Protein AF-A0A7S0NIY4-F1 (afdb_monomer)

Foldseek 3Di:
DFEFPFAALPCCVQAAVNSRLQGFTDRLDDDFDPDPQSVQQVVQLVVLQPDCDDDSNVPPDSRRSQCCQFADPPDVSRKAFDDDPPPDNYDQWIFGHHRPVGHTDTDGYDRCQAEPELCCQQQFPSCVLPVPRPHHVHYDDDDFLQPPDPVRSQQSCQLSLNDQPVPCDPCNNDPDDPDDDPFCPPDDQAAEEEEDQVQLLPPPDQPAQDPVSQLSSLQSLLQLVLQRQLLCVLLVGAYAYHFHFGSADFDDVQEAACLVVRRDDVNNNSRVRPRHGGHPSLFFHPVLCVVLVHGYGHNSNLVNRPDQLDDPRRLAAEEEEDAPDDLPEFDQDLPPVRGTHTYDYQQAESVSSCRHCVVVSVPRYHYYHHHRSNHQAYQDPVSLCSSCVRPQVTGQVRTDKGKHWNPPVACPVSHDPVVQVQFDWDDDPPHTTMTIHHRNGHDRRDHDDPVVVVVVVVVPDDDDDDDDDDDD

InterPro domains:
  IPR005069 Nucleotide-diphospho-sugar transferase [PF03407] (2-148)
  IPR053250 Glycosyltransferase 77 domain-containing protein [PTHR46936] (1-409)

Structure (mmCIF, N/CA/C/O backbone):
data_AF-A0A7S0NIY4-F1
#
_entry.id   AF-A0A7S0NIY4-F1
#
loop_
_atom_site.group_PDB
_atom_site.id
_atom_site.type_symbol
_atom_site.label_atom_id
_atom_site.label_alt_id
_atom_site.label_comp_id
_atom_site.label_asym_id
_atom_site.label_entity_id
_atom_site.label_seq_id
_atom_site.pdbx_PDB_ins_code
_atom_site.Cartn_x
_atom_site.Cartn_y
_atom_site.Cartn_z
_atom_site.occupancy
_atom_site.B_iso_or_equiv
_atom_site.auth_seq_id
_atom_site.auth_comp_id
_atom_site.auth_asym_id
_atom_site.auth_atom_id
_atom_site.pdbx_PDB_model_num
ATOM 1 N N . MET A 1 1 ? 21.539 -9.656 -15.777 1.00 94.88 1 MET A N 1
ATOM 2 C CA . MET A 1 1 ? 20.066 -9.725 -15.737 1.00 94.88 1 MET A CA 1
ATOM 3 C C . MET A 1 1 ? 19.579 -8.724 -14.715 1.00 94.88 1 MET A C 1
ATOM 5 O O . MET A 1 1 ? 20.306 -8.505 -13.755 1.00 94.88 1 MET A O 1
ATOM 9 N N . VAL A 1 2 ? 18.414 -8.124 -14.918 1.00 96.00 2 VAL A N 1
ATOM 10 C CA . VAL A 1 2 ? 17.860 -7.088 -14.033 1.00 96.00 2 VAL A CA 1
ATOM 11 C C . VAL A 1 2 ? 16.347 -7.264 -13.891 1.00 96.00 2 VAL A C 1
ATOM 13 O O . VAL A 1 2 ? 15.717 -7.760 -14.831 1.00 96.00 2 VAL A O 1
ATOM 16 N N . SER A 1 3 ? 15.770 -6.908 -12.742 1.00 95.44 3 SER A N 1
ATOM 17 C CA . SER A 1 3 ? 14.312 -6.814 -12.587 1.00 95.44 3 SER A CA 1
ATOM 18 C C . SER A 1 3 ? 13.762 -5.514 -13.188 1.00 95.44 3 SER A C 1
ATOM 20 O O . SER A 1 3 ? 14.489 -4.703 -13.766 1.00 95.44 3 SER A O 1
ATOM 22 N N . SER A 1 4 ? 12.445 -5.334 -13.145 1.00 93.44 4 SER A N 1
ATOM 23 C CA . SER A 1 4 ? 11.768 -4.199 -13.766 1.00 93.44 4 SER A CA 1
ATOM 24 C C . SER A 1 4 ? 10.596 -3.732 -12.914 1.00 93.44 4 SER A C 1
ATOM 26 O O . SER A 1 4 ? 9.953 -4.543 -12.255 1.00 93.44 4 SER A O 1
ATOM 28 N N . ASP A 1 5 ? 10.318 -2.429 -12.968 1.00 91.19 5 ASP A N 1
ATOM 29 C CA . ASP A 1 5 ? 9.120 -1.808 -12.393 1.00 91.19 5 ASP A CA 1
ATOM 30 C C . ASP A 1 5 ? 7.930 -1.809 -13.372 1.00 91.19 5 ASP A C 1
ATOM 32 O O . ASP A 1 5 ? 6.931 -1.130 -13.148 1.00 91.19 5 ASP A O 1
ATOM 36 N N . ASN A 1 6 ? 8.011 -2.563 -14.473 1.00 92.75 6 ASN A N 1
ATOM 37 C CA . ASN A 1 6 ? 6.863 -2.813 -15.336 1.00 92.75 6 ASN A CA 1
ATOM 38 C C . ASN A 1 6 ? 5.735 -3.505 -14.554 1.00 92.75 6 ASN A C 1
ATOM 40 O O . ASN A 1 6 ? 5.979 -4.345 -13.689 1.00 92.75 6 ASN A O 1
ATOM 44 N N . LEU A 1 7 ? 4.490 -3.173 -14.900 1.00 93.12 7 LEU A N 1
ATOM 45 C CA . LEU A 1 7 ? 3.334 -3.487 -14.059 1.00 93.12 7 LEU A CA 1
ATOM 46 C C . LEU A 1 7 ? 2.347 -4.494 -14.651 1.00 93.12 7 LEU A C 1
ATOM 48 O O . LEU A 1 7 ? 1.419 -4.850 -13.938 1.00 93.12 7 LEU A O 1
ATOM 52 N N . SER A 1 8 ? 2.538 -4.969 -15.890 1.00 93.88 8 SER A N 1
ATOM 53 C CA . SER A 1 8 ? 1.696 -6.017 -16.493 1.00 93.88 8 SER A CA 1
ATOM 54 C C . SER A 1 8 ? 2.446 -7.352 -16.552 1.00 93.88 8 SER A C 1
ATOM 56 O O . SER A 1 8 ? 3.239 -7.572 -17.478 1.00 93.88 8 SER A O 1
ATOM 58 N N . PRO A 1 9 ? 2.189 -8.289 -15.619 1.00 93.38 9 PRO A N 1
ATOM 59 C CA . PRO A 1 9 ? 2.669 -9.664 -15.730 1.00 93.38 9 PRO A CA 1
ATOM 60 C C . PRO A 1 9 ? 2.221 -10.358 -17.025 1.00 93.38 9 PRO A C 1
ATOM 62 O O . PRO A 1 9 ? 2.959 -11.183 -17.565 1.00 93.38 9 PRO A O 1
ATOM 65 N N . LEU A 1 10 ? 1.027 -10.031 -17.537 1.00 92.50 10 LEU A N 1
ATOM 66 C CA . LEU A 1 10 ? 0.483 -10.633 -18.755 1.00 92.50 10 LEU A CA 1
ATOM 67 C C . LEU A 1 10 ? 1.213 -10.138 -20.011 1.00 92.50 10 LEU A C 1
ATOM 69 O O . LEU A 1 10 ? 1.639 -10.954 -20.829 1.00 92.50 10 LEU A O 1
ATOM 73 N N . SER A 1 11 ? 1.411 -8.824 -20.142 1.00 93.56 11 SER A N 1
ATOM 74 C CA . SER A 1 11 ? 2.167 -8.245 -21.262 1.00 93.56 11 SER A CA 1
ATOM 75 C C . SER A 1 11 ? 3.627 -8.697 -21.212 1.00 93.56 11 SER A C 1
ATOM 77 O O . SER A 1 11 ? 4.173 -9.118 -22.227 1.00 93.56 11 SER A O 1
ATOM 79 N N . ASP A 1 12 ? 4.246 -8.750 -20.025 1.00 93.75 12 ASP A N 1
ATOM 80 C CA . ASP A 1 12 ? 5.605 -9.292 -19.867 1.00 93.75 12 ASP A CA 1
ATOM 81 C C . ASP A 1 12 ? 5.705 -10.774 -20.273 1.00 93.75 12 ASP A C 1
ATOM 83 O O . ASP A 1 12 ? 6.682 -11.184 -20.903 1.00 93.75 12 ASP A O 1
ATOM 87 N N . LYS A 1 13 ? 4.695 -11.598 -19.964 1.00 92.00 13 L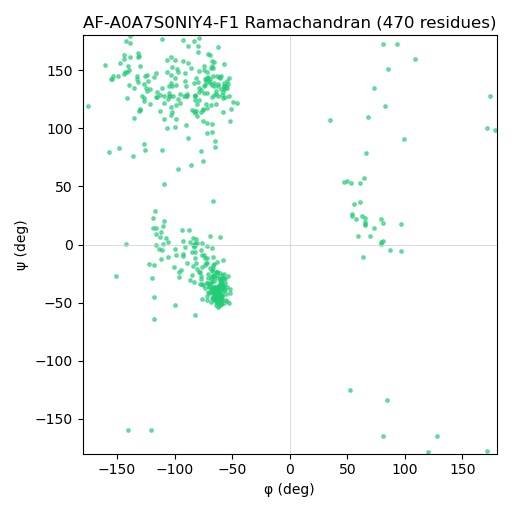YS A N 1
ATOM 88 C CA . LYS A 1 13 ? 4.649 -13.000 -20.413 1.00 92.00 13 LYS A CA 1
ATOM 89 C C . LYS A 1 13 ? 4.564 -13.107 -21.939 1.00 92.00 13 LYS A C 1
ATOM 91 O O . LYS A 1 13 ? 5.243 -13.956 -22.515 1.00 92.00 13 LYS A O 1
ATOM 96 N N . ASN A 1 14 ? 3.742 -12.272 -22.570 1.00 92.31 14 ASN A N 1
ATOM 97 C CA . ASN A 1 14 ? 3.431 -12.364 -23.997 1.00 92.31 14 ASN A CA 1
ATOM 98 C C . ASN A 1 14 ? 4.483 -11.698 -24.895 1.00 92.31 14 ASN A C 1
ATOM 100 O O . ASN A 1 14 ? 4.711 -12.155 -26.011 1.00 92.31 14 ASN A O 1
ATOM 104 N N . GLU A 1 15 ? 5.124 -10.632 -24.421 1.00 93.69 15 GLU A N 1
ATOM 105 C CA . GLU A 1 15 ? 6.005 -9.776 -25.227 1.00 93.69 15 GLU A CA 1
ATOM 106 C C . GLU A 1 15 ? 7.459 -9.768 -24.729 1.00 93.69 15 GLU A C 1
ATOM 108 O O . GLU A 1 15 ? 8.375 -9.380 -25.462 1.00 93.69 15 GLU A O 1
ATOM 113 N N . GLY A 1 16 ? 7.700 -10.197 -23.485 1.00 93.88 16 GLY A N 1
ATOM 114 C CA . GLY A 1 16 ? 9.026 -10.272 -22.876 1.00 93.88 16 GLY A CA 1
ATOM 115 C C . GLY A 1 16 ? 9.794 -8.955 -22.968 1.00 93.88 16 GLY A C 1
ATOM 116 O O . GLY A 1 16 ? 9.323 -7.892 -22.565 1.00 93.88 16 GLY A O 1
ATOM 117 N N . ALA A 1 17 ? 10.996 -9.012 -23.538 1.00 94.56 17 ALA A N 1
ATOM 118 C CA . ALA A 1 17 ? 11.878 -7.859 -23.686 1.00 94.56 17 ALA A CA 1
ATOM 119 C C . ALA A 1 17 ? 11.260 -6.706 -24.499 1.00 94.56 17 ALA A C 1
ATOM 121 O O . ALA A 1 17 ? 11.652 -5.555 -24.299 1.00 94.56 17 ALA A O 1
ATOM 122 N N . ALA A 1 18 ? 10.310 -6.986 -25.400 1.00 94.19 18 ALA A N 1
ATOM 123 C CA . ALA A 1 18 ? 9.645 -5.950 -26.190 1.00 94.19 18 ALA A CA 1
ATOM 124 C C . ALA A 1 18 ? 8.768 -5.036 -25.327 1.00 94.19 18 ALA A C 1
ATOM 126 O O . ALA A 1 18 ? 8.780 -3.824 -25.548 1.00 94.19 18 ALA A O 1
ATOM 127 N N . TYR A 1 19 ? 8.110 -5.596 -24.311 1.00 94.94 19 TYR A N 1
ATOM 128 C CA . TYR A 1 19 ? 7.394 -4.833 -23.292 1.00 94.94 19 TYR A CA 1
ATOM 129 C C . TYR A 1 19 ? 8.368 -4.206 -22.287 1.00 94.94 19 TYR A C 1
ATOM 131 O O . TYR A 1 19 ? 8.313 -3.005 -22.014 1.00 94.94 19 TYR A O 1
ATOM 139 N N . ALA A 1 20 ? 9.334 -4.988 -21.796 1.00 95.00 20 ALA A N 1
ATOM 140 C CA . ALA A 1 20 ? 10.269 -4.537 -20.768 1.00 95.00 20 ALA A CA 1
ATOM 141 C C . ALA A 1 20 ? 11.102 -3.309 -21.172 1.00 95.00 20 ALA A C 1
ATOM 143 O O . ALA A 1 20 ? 11.335 -2.421 -20.354 1.00 95.00 20 ALA A O 1
ATOM 144 N N . ARG A 1 21 ? 11.534 -3.207 -22.439 1.00 94.62 21 ARG A N 1
ATOM 145 C CA . ARG A 1 21 ? 12.334 -2.055 -22.899 1.00 94.62 21 ARG A CA 1
ATOM 146 C C . ARG A 1 21 ? 11.604 -0.718 -22.760 1.00 94.62 21 ARG A C 1
ATOM 148 O O . ARG A 1 21 ? 12.274 0.311 -22.705 1.00 94.62 21 ARG A O 1
ATOM 155 N N . GLY A 1 22 ? 10.269 -0.736 -22.741 1.00 92.25 22 GLY A N 1
ATOM 156 C CA . GLY A 1 22 ? 9.420 0.449 -22.662 1.00 92.25 22 GLY A CA 1
ATOM 157 C C . GLY A 1 22 ? 9.170 0.969 -21.249 1.00 92.25 22 GLY A C 1
ATOM 158 O O . GLY A 1 22 ? 8.575 2.033 -21.129 1.00 92.25 22 GLY A O 1
ATOM 159 N N . GLY A 1 23 ? 9.603 0.264 -20.201 1.00 90.88 23 GLY A N 1
ATOM 160 C CA . GLY A 1 23 ? 9.504 0.756 -18.826 1.00 90.88 23 GLY A CA 1
ATOM 161 C C . GLY A 1 23 ? 10.862 0.871 -18.150 1.00 90.88 23 GLY A C 1
ATOM 162 O O . GLY A 1 23 ? 11.887 0.986 -18.821 1.00 90.88 23 GLY A O 1
ATOM 163 N N . ILE A 1 24 ?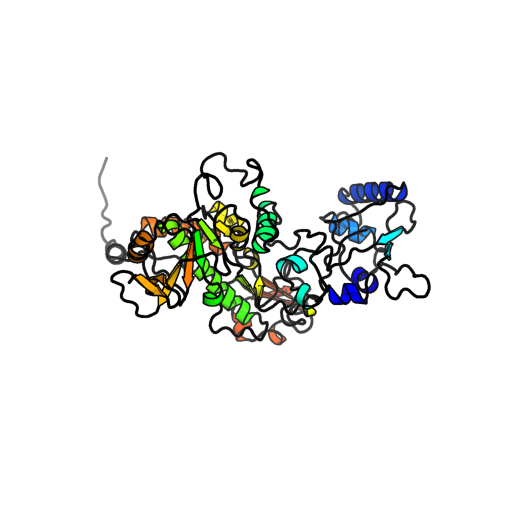 10.870 0.901 -16.821 1.00 91.56 24 ILE A N 1
ATOM 164 C CA . ILE A 1 24 ? 12.060 1.179 -16.012 1.00 91.56 24 ILE A CA 1
ATOM 165 C C . ILE A 1 24 ? 12.613 -0.131 -15.445 1.00 91.56 24 ILE A C 1
ATOM 167 O O . ILE A 1 24 ? 11.866 -0.994 -14.977 1.00 91.56 24 ILE A O 1
ATOM 171 N N . PHE A 1 25 ? 13.934 -0.298 -15.500 1.00 95.06 25 PHE A N 1
ATOM 172 C CA . PHE A 1 25 ? 14.603 -1.404 -14.820 1.00 95.06 25 PHE A CA 1
ATOM 173 C C . PHE A 1 25 ? 14.773 -1.087 -13.348 1.00 95.06 25 PHE A C 1
ATOM 175 O O . PHE A 1 25 ? 15.114 0.043 -13.009 1.00 95.06 25 PHE A O 1
ATOM 182 N N . ASN A 1 26 ? 14.572 -2.087 -12.503 1.00 92.81 26 ASN A N 1
ATOM 183 C CA . ASN A 1 26 ? 14.712 -1.960 -11.066 1.00 92.81 26 ASN A CA 1
ATOM 184 C C . ASN A 1 26 ? 16.028 -2.605 -10.624 1.00 92.81 26 ASN A C 1
ATOM 186 O O . ASN A 1 26 ? 16.311 -3.756 -10.959 1.00 92.81 26 ASN A O 1
ATOM 190 N N . THR A 1 27 ? 16.848 -1.867 -9.882 1.00 92.38 27 THR A N 1
ATOM 191 C CA . THR A 1 27 ? 18.176 -2.328 -9.446 1.00 92.38 27 THR A CA 1
ATOM 192 C C . THR A 1 27 ? 18.145 -3.134 -8.148 1.00 92.38 27 THR A C 1
ATOM 194 O O . THR A 1 27 ? 19.183 -3.616 -7.704 1.00 92.38 27 THR A O 1
ATOM 197 N N . GLY A 1 28 ? 16.961 -3.380 -7.578 1.00 86.88 28 GLY A N 1
ATOM 198 C CA . GLY A 1 28 ? 16.769 -4.244 -6.414 1.00 86.88 28 GLY A CA 1
ATOM 199 C C . GLY A 1 28 ? 17.156 -5.705 -6.657 1.00 86.88 28 GLY A C 1
ATOM 200 O O . GLY A 1 28 ? 17.498 -6.405 -5.707 1.00 86.88 28 GLY A O 1
ATOM 201 N N . VAL A 1 29 ? 17.150 -6.170 -7.914 1.00 91.50 29 VAL A N 1
ATOM 202 C CA . VAL A 1 29 ? 17.698 -7.479 -8.296 1.00 91.50 29 VAL A CA 1
ATOM 203 C C . VAL A 1 29 ? 18.541 -7.343 -9.562 1.00 91.50 29 VAL A C 1
ATOM 205 O O . VAL A 1 29 ? 18.015 -7.192 -10.665 1.00 91.50 29 VAL A O 1
ATOM 208 N N . VAL A 1 30 ? 19.862 -7.469 -9.415 1.00 94.06 30 VAL A N 1
ATOM 209 C CA . VAL A 1 30 ? 20.822 -7.453 -10.526 1.00 94.06 30 VAL A CA 1
ATOM 210 C C . VAL A 1 30 ? 21.728 -8.679 -10.444 1.00 94.06 30 VAL A C 1
ATOM 212 O O . VAL A 1 30 ? 22.372 -8.938 -9.434 1.00 94.06 30 VAL A O 1
ATOM 215 N N . PHE A 1 31 ? 21.824 -9.416 -11.549 1.00 94.31 31 PHE A N 1
ATOM 216 C CA . PHE A 1 31 ? 22.776 -10.514 -11.718 1.00 94.31 31 PHE A CA 1
ATOM 217 C C . PHE A 1 31 ? 23.813 -10.151 -12.775 1.00 94.31 31 PHE A C 1
ATOM 219 O O . PHE A 1 31 ? 23.485 -10.036 -13.962 1.00 94.31 31 PHE A O 1
ATOM 226 N N . LEU A 1 32 ? 25.071 -10.028 -12.367 1.00 94.50 32 LEU A N 1
ATOM 227 C CA . LEU A 1 32 ? 26.196 -9.793 -13.267 1.00 94.50 32 LEU A CA 1
ATOM 228 C C . LEU A 1 32 ? 26.954 -11.102 -13.496 1.00 94.50 32 LEU A C 1
ATOM 230 O O . LEU A 1 32 ? 27.331 -11.794 -12.553 1.00 94.50 32 LEU A O 1
ATOM 234 N N . LYS A 1 33 ? 27.181 -11.462 -14.762 1.00 93.44 33 LYS A N 1
ATOM 235 C CA . LYS A 1 33 ? 27.999 -12.634 -15.099 1.00 93.44 33 LYS A CA 1
ATOM 236 C C . LYS A 1 33 ? 29.459 -12.313 -14.790 1.00 93.44 33 LYS A C 1
ATOM 238 O O . LYS A 1 33 ? 29.948 -11.297 -15.268 1.00 93.44 33 LYS A O 1
ATOM 243 N N . HIS A 1 34 ? 30.171 -13.182 -14.071 1.00 94.44 34 HIS A N 1
ATOM 244 C CA . HIS A 1 34 ? 31.584 -12.971 -13.723 1.00 94.44 34 HIS A CA 1
ATOM 245 C C . HIS A 1 34 ? 32.484 -12.962 -14.972 1.00 94.44 34 HIS A C 1
ATOM 247 O O . HIS A 1 34 ? 32.960 -13.992 -15.434 1.00 94.44 34 HIS A O 1
ATOM 253 N N . THR A 1 35 ? 32.656 -11.781 -15.557 1.00 93.56 35 THR A N 1
ATOM 254 C CA . THR A 1 35 ? 33.410 -11.505 -16.788 1.00 93.56 35 THR A CA 1
ATOM 255 C C . THR A 1 35 ? 34.095 -10.152 -16.641 1.00 93.56 35 THR A C 1
ATOM 257 O O . THR A 1 35 ? 33.661 -9.340 -15.823 1.00 93.56 35 THR A O 1
ATOM 260 N N . GLU A 1 36 ? 35.140 -9.893 -17.424 1.00 92.38 36 GLU A N 1
ATOM 261 C CA . GLU A 1 36 ? 35.835 -8.597 -17.407 1.00 92.38 36 GLU A CA 1
ATOM 262 C C . GLU A 1 36 ? 34.879 -7.445 -17.743 1.00 92.38 36 GLU A C 1
ATOM 264 O O . GLU A 1 36 ? 34.766 -6.504 -16.963 1.00 92.38 36 GLU A O 1
ATOM 269 N N . ASN A 1 37 ? 34.074 -7.581 -18.803 1.00 91.75 37 ASN A N 1
ATOM 270 C CA . ASN A 1 37 ? 33.105 -6.553 -19.199 1.00 91.75 37 ASN A CA 1
ATOM 271 C C . ASN A 1 37 ? 32.047 -6.271 -18.120 1.00 91.75 37 ASN A C 1
ATOM 273 O O . ASN A 1 37 ? 31.649 -5.126 -17.937 1.00 91.75 37 ASN A O 1
ATOM 277 N N . ALA A 1 38 ? 31.587 -7.286 -17.381 1.00 93.06 38 ALA A N 1
ATOM 278 C CA . ALA A 1 38 ? 30.611 -7.064 -16.314 1.00 93.06 38 ALA A CA 1
ATOM 279 C C . ALA A 1 38 ? 31.217 -6.365 -15.088 1.00 93.06 38 ALA A C 1
ATOM 281 O O . ALA A 1 38 ? 30.522 -5.586 -14.441 1.00 93.06 38 ALA A O 1
ATOM 282 N N . LYS A 1 39 ? 32.494 -6.627 -14.775 1.00 93.69 39 LYS A N 1
ATOM 283 C CA . LYS A 1 39 ? 33.222 -5.889 -13.731 1.00 93.69 39 LYS A CA 1
ATOM 284 C C . LYS A 1 39 ? 33.421 -4.435 -14.148 1.00 93.69 39 LYS A C 1
ATOM 286 O O . LYS A 1 39 ? 33.054 -3.551 -13.389 1.00 93.69 39 LYS A O 1
ATOM 291 N N . ALA A 1 40 ? 33.866 -4.206 -15.385 1.00 93.12 40 ALA A N 1
ATOM 292 C CA . ALA A 1 40 ? 34.025 -2.865 -15.943 1.00 93.12 40 ALA A CA 1
ATOM 293 C C . ALA A 1 40 ? 32.700 -2.082 -15.976 1.00 93.12 40 ALA A C 1
ATOM 295 O O . ALA A 1 40 ? 32.677 -0.892 -15.684 1.00 93.12 40 ALA A O 1
ATOM 296 N N . PHE A 1 41 ? 31.577 -2.742 -16.287 1.00 94.62 41 PHE A N 1
ATOM 297 C CA . PHE A 1 41 ? 30.250 -2.127 -16.185 1.00 94.62 41 PHE A CA 1
ATOM 298 C C . PHE A 1 41 ? 29.911 -1.725 -14.742 1.00 94.62 41 PHE A C 1
ATOM 300 O O . PHE A 1 41 ? 29.407 -0.629 -14.523 1.00 94.62 41 PHE A O 1
ATOM 307 N N . ALA A 1 42 ? 30.170 -2.599 -13.764 1.00 94.50 42 ALA A N 1
ATOM 308 C CA . ALA A 1 42 ? 29.890 -2.316 -12.356 1.00 94.50 42 ALA A CA 1
ATOM 309 C C . ALA A 1 42 ? 30.759 -1.173 -11.807 1.00 94.50 42 ALA A C 1
ATOM 311 O O . ALA A 1 42 ? 30.243 -0.314 -11.099 1.00 94.50 42 ALA A O 1
ATOM 312 N N . GLU A 1 43 ? 32.042 -1.138 -12.172 1.00 93.94 43 GLU A N 1
ATOM 313 C CA . GLU A 1 43 ? 32.957 -0.034 -11.855 1.00 93.94 43 GLU A CA 1
ATOM 314 C C . GLU A 1 43 ? 32.442 1.279 -12.455 1.00 93.94 43 GLU A C 1
ATOM 316 O O . GLU A 1 43 ? 32.215 2.236 -11.723 1.00 93.94 43 GLU A O 1
ATOM 321 N N . ALA A 1 44 ? 32.109 1.294 -13.750 1.00 93.94 44 ALA A N 1
ATOM 322 C CA . ALA A 1 44 ? 31.555 2.479 -14.402 1.00 93.94 44 ALA A CA 1
ATOM 323 C C . ALA A 1 44 ? 30.216 2.928 -13.795 1.00 93.94 44 ALA A C 1
ATOM 325 O O . ALA A 1 44 ? 29.929 4.121 -13.735 1.00 93.94 44 ALA A O 1
ATOM 326 N N . TRP A 1 45 ? 29.379 1.989 -13.351 1.00 95.25 45 TRP A N 1
ATOM 327 C CA . TRP A 1 45 ? 28.126 2.312 -12.676 1.00 95.25 45 TRP A CA 1
ATOM 328 C C . TRP A 1 45 ? 28.373 2.984 -11.328 1.00 95.25 45 TRP A C 1
ATOM 330 O O . TRP A 1 45 ? 27.768 4.020 -11.054 1.00 95.25 45 TRP A O 1
ATOM 340 N N . ASN A 1 46 ? 29.307 2.457 -10.537 1.00 94.00 46 ASN A N 1
ATOM 341 C CA . ASN A 1 46 ? 29.744 3.087 -9.298 1.00 94.00 46 ASN A CA 1
ATOM 342 C C . ASN A 1 46 ? 30.349 4.479 -9.542 1.00 94.00 46 ASN A C 1
ATOM 344 O O . ASN A 1 46 ? 30.040 5.415 -8.813 1.00 94.00 46 ASN A O 1
ATOM 348 N N . ASP A 1 47 ? 31.163 4.649 -10.581 1.00 94.12 47 ASP A N 1
ATOM 349 C CA . ASP A 1 47 ? 31.776 5.943 -10.888 1.00 94.12 47 ASP A CA 1
ATOM 350 C C . ASP A 1 47 ? 30.720 6.977 -11.298 1.00 94.12 47 ASP A C 1
ATOM 352 O O . ASP A 1 47 ? 30.715 8.094 -10.786 1.00 94.12 47 ASP A O 1
ATOM 356 N N . ASN A 1 48 ? 29.770 6.596 -12.160 1.00 94.69 48 ASN A N 1
ATOM 357 C CA . ASN A 1 48 ? 28.683 7.477 -12.597 1.00 94.69 48 ASN A CA 1
ATOM 358 C C . ASN A 1 48 ? 27.719 7.856 -11.461 1.00 94.69 48 ASN A C 1
ATOM 360 O O . ASN A 1 48 ? 27.094 8.910 -11.534 1.00 94.69 48 ASN A O 1
ATOM 364 N N . LEU A 1 49 ? 27.599 7.026 -10.419 1.00 93.50 49 LEU A N 1
ATOM 365 C CA . LEU A 1 49 ? 26.809 7.338 -9.223 1.00 93.50 49 LEU A CA 1
ATOM 366 C C . LEU A 1 49 ? 27.392 8.478 -8.384 1.00 93.50 49 LEU A C 1
ATOM 368 O O . LEU A 1 49 ? 26.658 9.105 -7.628 1.00 93.50 49 LEU A O 1
ATOM 372 N N . ASN A 1 50 ? 28.693 8.732 -8.514 1.00 90.94 50 ASN A N 1
ATOM 373 C CA . ASN A 1 50 ? 29.425 9.727 -7.733 1.00 90.94 50 ASN A CA 1
ATOM 374 C C . ASN A 1 50 ? 29.849 10.936 -8.585 1.00 90.94 50 ASN A C 1
ATOM 376 O O . ASN A 1 50 ? 30.753 11.674 -8.201 1.00 90.94 50 ASN A O 1
ATOM 380 N N . GLN A 1 51 ? 29.258 11.114 -9.771 1.00 91.31 51 GLN A N 1
ATOM 381 C CA . GLN A 1 51 ? 29.574 12.250 -10.632 1.00 91.31 51 GLN A CA 1
ATOM 382 C C . GLN A 1 51 ? 28.803 13.496 -10.208 1.00 91.31 51 GLN A C 1
ATOM 384 O O . GLN A 1 51 ? 27.578 13.489 -10.175 1.00 91.31 51 GLN A O 1
ATOM 389 N N . ASP A 1 52 ? 29.533 14.590 -10.005 1.00 92.56 52 ASP A N 1
ATOM 390 C CA . ASP A 1 52 ? 28.959 15.913 -9.728 1.00 92.56 52 ASP A CA 1
ATOM 391 C C . ASP A 1 52 ? 28.752 16.751 -11.004 1.00 92.56 52 ASP A C 1
ATOM 393 O O . ASP A 1 52 ? 28.139 17.818 -10.977 1.00 92.56 52 ASP A O 1
ATOM 397 N N . GLU A 1 53 ? 29.249 16.268 -12.147 1.00 92.56 53 GLU A N 1
ATOM 398 C CA . GLU A 1 53 ? 29.151 16.934 -13.445 1.00 92.56 53 GLU A CA 1
ATOM 399 C C . GLU A 1 53 ? 28.659 15.983 -14.547 1.00 92.56 53 GLU A C 1
ATOM 401 O O . GLU A 1 53 ? 28.726 14.758 -14.445 1.00 92.56 53 GLU A O 1
ATOM 406 N N . GLY A 1 54 ? 28.167 16.556 -15.647 1.00 91.75 54 GLY A N 1
ATOM 407 C CA . GLY A 1 54 ? 27.727 15.797 -16.816 1.00 91.75 54 GLY A CA 1
ATOM 408 C C . GLY A 1 54 ? 26.324 15.202 -16.684 1.00 91.75 54 GLY A C 1
ATOM 409 O O . GLY A 1 54 ? 25.510 15.606 -15.857 1.00 91.75 54 GLY A O 1
ATOM 410 N N . ARG A 1 55 ? 26.003 14.253 -17.571 1.00 92.00 55 ARG A N 1
ATOM 411 C CA . ARG A 1 55 ? 24.627 13.755 -17.746 1.00 92.00 55 ARG A CA 1
ATOM 412 C C . ARG A 1 55 ? 24.091 12.933 -16.570 1.00 92.00 55 ARG A C 1
ATOM 414 O O . ARG A 1 55 ? 22.882 12.744 -16.480 1.00 92.00 55 ARG A O 1
ATOM 421 N N . PHE A 1 56 ? 24.977 12.401 -15.728 1.00 94.00 56 PHE A N 1
ATOM 422 C CA . PHE A 1 56 ? 24.605 11.554 -14.594 1.00 94.00 56 PHE A CA 1
ATOM 423 C C . PHE A 1 56 ? 24.460 12.344 -13.290 1.00 94.00 56 PHE A C 1
ATOM 425 O O . PHE A 1 56 ? 23.690 11.920 -12.439 1.00 94.00 56 PHE A O 1
ATOM 432 N N . ALA A 1 57 ? 25.075 13.527 -13.185 1.00 93.62 57 ALA A N 1
ATOM 433 C CA . ALA A 1 57 ? 24.977 14.410 -12.023 1.00 93.62 57 ALA A CA 1
ATOM 434 C C . ALA A 1 57 ? 23.551 14.742 -11.536 1.00 93.62 57 ALA A C 1
ATOM 436 O O . ALA A 1 57 ? 23.341 14.803 -10.327 1.00 93.62 57 ALA A O 1
ATOM 437 N N . PRO A 1 58 ? 22.533 14.949 -12.403 1.00 93.31 58 PRO A N 1
ATOM 438 C CA . PRO A 1 58 ? 21.176 15.206 -11.917 1.00 93.31 58 PRO A CA 1
ATOM 439 C C . PRO A 1 58 ? 20.438 13.943 -11.438 1.00 93.31 58 PRO A C 1
ATOM 441 O O . PRO A 1 58 ? 19.300 14.052 -10.980 1.00 93.31 58 PRO A O 1
ATOM 444 N N . LEU A 1 59 ? 21.020 12.748 -11.588 1.00 93.00 59 LEU A N 1
ATOM 445 C CA . LEU A 1 59 ? 20.392 11.483 -11.210 1.00 93.00 59 LEU A CA 1
ATOM 446 C C . LEU A 1 59 ? 20.727 11.159 -9.755 1.00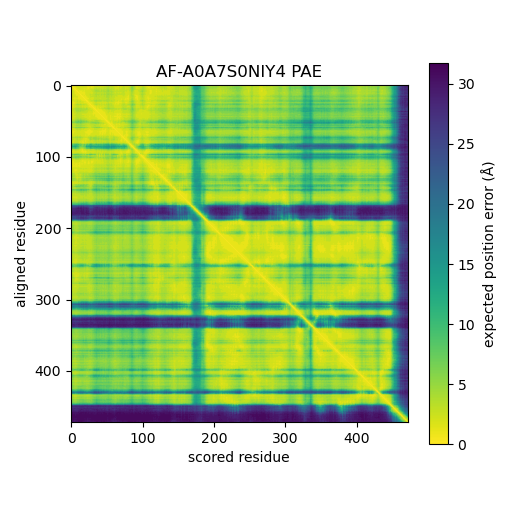 93.00 59 LEU A C 1
ATOM 448 O O . LEU A 1 59 ? 21.884 11.134 -9.357 1.00 93.00 59 LEU A O 1
ATOM 452 N N . THR A 1 60 ? 19.702 10.883 -8.959 1.00 86.38 60 THR A N 1
ATOM 453 C CA . THR A 1 60 ? 19.811 10.774 -7.500 1.00 86.38 60 THR A CA 1
ATOM 454 C C . THR A 1 60 ? 19.745 9.336 -6.992 1.00 86.38 60 THR A C 1
ATOM 456 O O . THR A 1 60 ? 19.772 9.113 -5.782 1.00 86.38 60 THR A O 1
ATOM 459 N N . SER A 1 61 ? 19.648 8.347 -7.887 1.00 89.56 61 SER A N 1
ATOM 460 C CA . SER A 1 61 ? 19.622 6.932 -7.511 1.00 89.56 61 SER A CA 1
ATOM 461 C C . SER A 1 61 ? 20.415 6.026 -8.448 1.00 89.56 61 SER A C 1
ATOM 463 O O . SER A 1 61 ? 20.551 6.272 -9.650 1.00 89.56 61 SER A O 1
ATOM 465 N N . ASP A 1 62 ? 20.867 4.910 -7.883 1.00 92.56 62 ASP A N 1
ATOM 466 C CA . ASP A 1 62 ? 21.466 3.773 -8.581 1.00 92.56 62 ASP A CA 1
ATOM 467 C C . ASP A 1 62 ? 20.584 3.284 -9.736 1.00 92.56 62 ASP A C 1
ATOM 469 O O . ASP A 1 62 ? 21.084 3.066 -10.841 1.00 92.56 62 ASP A O 1
ATOM 473 N N . GLN A 1 63 ? 19.268 3.219 -9.523 1.00 92.88 63 GLN A N 1
ATOM 474 C CA . GLN A 1 63 ? 18.287 2.860 -10.541 1.00 92.88 63 GLN A CA 1
ATOM 475 C C . GLN A 1 63 ? 18.269 3.842 -11.717 1.00 92.88 63 GLN A C 1
ATOM 477 O O . GLN A 1 63 ? 18.237 3.416 -12.877 1.00 92.88 63 GLN A O 1
ATOM 482 N N . GLN A 1 64 ? 18.281 5.150 -11.448 1.00 94.00 64 GLN A N 1
ATOM 483 C CA . GLN A 1 64 ? 18.282 6.169 -12.497 1.00 94.00 64 GLN A CA 1
ATOM 484 C C . GLN A 1 64 ? 19.571 6.112 -13.318 1.00 94.00 64 GLN A C 1
ATOM 486 O O . GLN A 1 64 ? 19.503 6.066 -14.550 1.00 94.00 64 GLN A O 1
ATOM 491 N N . VAL A 1 65 ? 20.730 6.035 -12.654 1.00 96.00 65 VAL A N 1
ATOM 492 C CA . VAL A 1 65 ? 22.031 5.918 -13.329 1.00 96.00 65 VAL A CA 1
ATOM 493 C C . VAL A 1 65 ? 22.102 4.633 -14.152 1.00 96.00 65 VAL A C 1
ATOM 495 O O . VAL A 1 65 ? 22.468 4.688 -15.326 1.00 96.00 65 VAL A O 1
ATOM 498 N N . PHE A 1 66 ? 21.670 3.494 -13.602 1.00 96.25 66 PHE A N 1
ATOM 499 C CA . PHE A 1 66 ? 21.638 2.221 -14.326 1.00 96.25 66 PHE A CA 1
ATOM 500 C C . PHE A 1 66 ? 20.797 2.326 -15.603 1.00 96.25 66 PHE A C 1
ATOM 502 O O . PHE A 1 66 ? 21.261 1.971 -16.687 1.00 96.25 66 PHE A O 1
ATOM 509 N N . ASN A 1 67 ? 19.571 2.854 -15.505 1.00 95.88 67 ASN A N 1
ATOM 510 C CA . ASN A 1 67 ? 18.693 3.022 -16.665 1.00 95.88 67 ASN A CA 1
ATOM 511 C C . ASN A 1 67 ? 19.292 3.968 -17.716 1.00 95.88 67 ASN A C 1
ATOM 513 O O . ASN A 1 67 ? 19.153 3.699 -18.909 1.00 95.88 67 ASN A O 1
ATOM 517 N N . ALA A 1 68 ? 19.964 5.042 -17.295 1.00 95.06 68 ALA A N 1
ATOM 518 C CA . ALA A 1 68 ? 20.638 5.967 -18.200 1.00 95.06 68 ALA A CA 1
ATOM 519 C C . ALA A 1 68 ? 21.859 5.330 -18.886 1.00 95.06 68 ALA A C 1
ATOM 521 O O . ALA A 1 68 ? 22.083 5.568 -20.070 1.00 95.06 68 ALA A O 1
ATOM 522 N N . MET A 1 69 ? 22.625 4.492 -18.180 1.00 95.19 69 MET A N 1
ATOM 523 C CA . MET A 1 69 ? 23.782 3.791 -18.744 1.00 95.19 69 MET A CA 1
ATOM 524 C C . MET A 1 69 ? 23.389 2.755 -19.794 1.00 95.19 69 MET A C 1
ATOM 526 O O . MET A 1 69 ? 24.006 2.696 -20.856 1.00 95.19 69 MET A O 1
ATOM 530 N N . VAL A 1 70 ? 22.371 1.933 -19.513 1.00 95.69 70 VAL A N 1
ATOM 531 C CA . VAL A 1 70 ? 22.017 0.818 -20.405 1.00 95.69 70 VAL A CA 1
ATOM 532 C C . VAL A 1 70 ? 21.335 1.267 -21.696 1.00 95.69 70 VAL A C 1
ATOM 534 O O . VAL A 1 70 ? 21.304 0.505 -22.665 1.00 95.69 70 VAL A O 1
ATOM 537 N N . ARG A 1 71 ? 20.811 2.495 -21.746 1.00 95.19 71 ARG A N 1
ATOM 538 C CA . ARG A 1 71 ? 20.100 3.064 -22.900 1.00 95.19 71 ARG A CA 1
ATOM 539 C C . ARG A 1 71 ? 21.018 3.938 -23.746 1.00 95.19 71 ARG A C 1
ATOM 541 O O . ARG A 1 71 ? 21.945 4.568 -23.247 1.00 95.19 71 ARG A O 1
ATOM 548 N N . ARG A 1 72 ? 20.728 4.017 -25.047 1.00 93.38 72 ARG A N 1
ATOM 549 C CA . ARG A 1 72 ? 21.345 5.027 -25.916 1.00 93.38 72 ARG A CA 1
ATOM 550 C C . ARG A 1 72 ? 20.923 6.427 -25.473 1.00 93.38 72 ARG A C 1
ATOM 552 O O . ARG A 1 72 ? 19.735 6.693 -25.300 1.00 93.38 72 ARG A O 1
ATOM 559 N N . GLU A 1 73 ? 21.895 7.321 -25.351 1.00 90.88 73 GLU A N 1
ATOM 560 C CA . GLU A 1 73 ? 21.665 8.711 -24.960 1.00 90.88 73 GLU A CA 1
ATOM 561 C C . GLU A 1 73 ? 20.682 9.415 -25.899 1.00 90.88 73 GLU A C 1
ATOM 563 O O . GLU A 1 73 ? 20.765 9.258 -27.117 1.00 90.88 73 GLU A O 1
ATOM 568 N N . GLY A 1 74 ? 19.738 10.175 -25.339 1.00 89.12 74 GLY A N 1
ATOM 569 C CA . GLY A 1 74 ? 18.754 10.939 -26.112 1.00 89.12 74 GLY A CA 1
ATOM 570 C C . GLY A 1 74 ? 17.694 10.101 -26.839 1.00 89.12 74 GLY A C 1
ATOM 571 O O . GLY A 1 74 ? 16.919 10.658 -27.610 1.00 89.12 74 GLY A O 1
ATOM 572 N N . HIS A 1 75 ? 17.633 8.784 -26.610 1.00 91.19 75 HIS A N 1
ATOM 573 C CA . HIS A 1 75 ? 16.689 7.894 -27.286 1.00 91.19 75 HIS A CA 1
ATOM 574 C C . HIS A 1 75 ? 15.823 7.123 -26.287 1.00 91.19 75 HIS A C 1
ATOM 576 O O . HIS A 1 75 ? 16.332 6.457 -25.388 1.00 91.19 75 HIS A O 1
ATOM 582 N N . TRP A 1 76 ? 14.507 7.114 -26.516 1.00 89.69 76 TRP A N 1
ATOM 583 C CA . TRP A 1 76 ? 13.565 6.242 -25.812 1.00 89.69 76 TRP A CA 1
ATOM 584 C C . TRP A 1 76 ? 12.908 5.251 -26.792 1.00 89.69 76 TRP A C 1
ATOM 586 O O . TRP A 1 76 ? 12.459 5.678 -27.854 1.00 89.69 76 TRP A O 1
ATOM 596 N N . PRO A 1 77 ? 12.859 3.935 -26.497 1.00 92.56 77 PRO A N 1
ATOM 597 C CA . PRO A 1 77 ? 13.436 3.279 -25.322 1.00 92.56 77 PRO A CA 1
ATOM 598 C C . PRO A 1 77 ? 14.970 3.162 -25.376 1.00 92.56 77 PRO A C 1
ATOM 600 O O . PRO A 1 77 ? 15.584 2.803 -24.379 1.00 92.56 77 PRO A O 1
ATOM 603 N N . GLY A 1 78 ? 15.616 3.425 -26.518 1.00 93.75 78 GLY A N 1
ATOM 604 C CA . GLY A 1 78 ? 17.084 3.380 -26.614 1.00 93.75 78 GLY A CA 1
ATOM 605 C C . GLY A 1 78 ? 17.694 1.983 -26.413 1.00 93.75 78 GLY A C 1
ATOM 606 O O . GLY A 1 78 ? 18.881 1.885 -26.113 1.00 93.75 78 GLY A O 1
ATOM 607 N N . LEU A 1 79 ? 16.891 0.923 -26.577 1.00 95.69 79 LEU A N 1
ATOM 608 C CA . LEU A 1 79 ? 17.253 -0.489 -26.410 1.00 95.69 79 LEU A CA 1
ATOM 609 C C . LEU A 1 79 ? 16.691 -1.314 -27.569 1.00 95.69 79 LEU A C 1
ATOM 611 O O . LEU A 1 79 ? 15.511 -1.189 -27.917 1.00 95.69 79 LEU A O 1
ATOM 615 N N . GLU A 1 80 ? 17.523 -2.192 -28.120 1.00 94.00 80 GLU A N 1
ATOM 616 C CA . GLU A 1 80 ? 17.143 -3.096 -29.207 1.00 94.00 80 GLU A CA 1
ATOM 617 C C . GLU A 1 80 ? 16.897 -4.513 -28.690 1.00 94.00 80 GLU A C 1
ATOM 619 O O . GLU A 1 80 ? 17.479 -4.940 -27.692 1.00 94.00 80 GLU A O 1
ATOM 624 N N . LEU A 1 81 ? 16.042 -5.261 -29.384 1.00 94.06 81 LEU A N 1
ATOM 625 C CA . LEU A 1 81 ? 15.809 -6.671 -29.083 1.00 94.06 81 LEU A CA 1
ATOM 626 C C . LEU A 1 81 ? 16.992 -7.511 -29.563 1.00 94.06 81 LEU A C 1
ATOM 628 O O . LEU A 1 81 ? 17.460 -7.356 -30.692 1.00 94.06 81 LEU A O 1
ATOM 632 N N . LYS A 1 82 ? 17.445 -8.459 -28.739 1.00 92.00 82 LYS A N 1
ATOM 633 C CA . LYS A 1 82 ? 18.354 -9.496 -29.222 1.00 92.00 82 LYS A CA 1
ATOM 634 C C . LYS A 1 82 ? 17.547 -10.497 -30.044 1.00 92.00 82 LYS A C 1
ATOM 636 O O . LYS A 1 82 ? 16.673 -11.174 -29.496 1.00 92.00 82 LYS A O 1
ATOM 641 N N . ALA A 1 83 ? 17.858 -10.583 -31.337 1.00 82.25 83 ALA A N 1
ATOM 642 C CA . ALA A 1 83 ? 17.260 -11.558 -32.241 1.00 82.25 83 ALA A CA 1
ATOM 643 C C . ALA A 1 83 ? 17.435 -12.981 -31.692 1.00 82.25 83 ALA A C 1
ATOM 645 O O . ALA A 1 83 ? 18.522 -13.348 -31.231 1.00 82.25 83 ALA A O 1
ATOM 646 N N . LEU A 1 84 ? 16.357 -13.758 -31.732 1.00 80.69 84 LEU A N 1
ATOM 647 C CA . LEU A 1 84 ? 16.382 -15.170 -31.380 1.00 80.69 84 LEU A CA 1
ATOM 648 C C . LEU A 1 84 ? 16.609 -16.029 -32.621 1.00 80.69 84 LEU A C 1
ATOM 650 O O . LEU A 1 84 ? 16.299 -15.586 -33.727 1.00 80.69 84 LEU A O 1
ATOM 654 N N . PRO A 1 85 ? 17.108 -17.262 -32.441 1.00 78.12 85 PRO A N 1
ATOM 655 C CA . PRO A 1 85 ? 16.986 -18.291 -33.461 1.00 78.12 85 PRO A CA 1
ATOM 656 C C . PRO A 1 85 ? 15.516 -18.539 -33.829 1.00 78.12 85 PRO A C 1
ATOM 658 O O . PRO A 1 85 ? 14.619 -18.344 -33.001 1.00 78.12 85 PRO A O 1
ATOM 661 N N . ASP A 1 86 ? 15.290 -19.036 -35.043 1.00 76.25 86 ASP A N 1
ATOM 662 C CA . ASP A 1 86 ? 13.964 -19.439 -35.509 1.00 76.25 86 ASP A CA 1
ATOM 663 C C . ASP A 1 86 ? 13.308 -20.437 -34.536 1.00 76.25 86 ASP A C 1
ATOM 665 O O . ASP A 1 86 ? 13.955 -21.351 -34.020 1.00 76.25 86 ASP A O 1
ATOM 669 N N . GLY A 1 87 ? 12.007 -20.261 -34.281 1.00 72.62 87 GLY A N 1
ATOM 670 C CA . GLY A 1 87 ? 11.212 -21.142 -33.414 1.00 72.62 87 GLY A CA 1
ATOM 671 C C . GLY A 1 87 ? 11.043 -20.676 -31.964 1.00 72.62 87 GLY A C 1
ATOM 672 O O . GLY A 1 87 ? 10.258 -21.280 -31.234 1.00 72.62 87 GLY A O 1
ATOM 673 N N . PHE A 1 88 ? 11.696 -19.588 -31.545 1.00 75.81 88 PHE A N 1
ATOM 674 C CA . PHE A 1 88 ? 11.430 -18.970 -30.244 1.00 75.81 88 PHE A CA 1
ATOM 675 C C . PHE A 1 88 ? 10.572 -17.704 -30.394 1.00 75.81 88 PHE A C 1
ATOM 677 O O . PHE A 1 88 ? 11.014 -16.744 -31.025 1.00 75.81 88 PHE A O 1
ATOM 684 N N . PRO A 1 89 ? 9.363 -17.659 -29.804 1.00 73.19 89 PRO A N 1
ATOM 685 C CA . PRO A 1 89 ? 8.414 -16.581 -30.074 1.00 73.19 89 PRO A CA 1
ATOM 686 C C . PRO A 1 89 ? 8.741 -15.266 -29.349 1.00 73.19 89 PRO A C 1
ATOM 688 O O . PRO A 1 89 ? 8.357 -14.205 -29.828 1.00 73.19 89 PRO A O 1
ATOM 691 N N . VAL A 1 90 ? 9.432 -15.313 -28.200 1.00 86.62 90 VAL A N 1
ATOM 692 C CA . VAL A 1 90 ? 9.634 -14.145 -27.322 1.00 86.62 90 VAL A CA 1
ATOM 693 C C . VAL A 1 90 ? 11.038 -14.137 -26.726 1.00 86.62 90 VAL A C 1
ATOM 695 O O . VAL A 1 90 ? 11.456 -15.101 -26.082 1.00 86.62 90 VAL A O 1
ATOM 698 N N . THR A 1 91 ? 11.768 -13.030 -26.902 1.00 91.69 91 THR A N 1
ATOM 699 C CA . THR A 1 91 ? 13.090 -12.825 -26.282 1.00 91.69 91 THR A CA 1
ATOM 700 C C . THR A 1 91 ? 12.965 -12.138 -24.941 1.00 91.69 91 THR A C 1
ATOM 702 O O . THR A 1 91 ? 12.091 -11.303 -24.736 1.00 91.69 91 THR A O 1
ATOM 705 N N . ARG A 1 92 ? 13.873 -12.465 -24.024 1.00 92.69 92 ARG A N 1
ATOM 706 C CA . ARG A 1 92 ? 14.056 -11.756 -22.747 1.00 92.69 92 ARG A CA 1
ATOM 707 C C . ARG A 1 92 ? 15.375 -10.999 -22.693 1.00 92.69 92 ARG A C 1
ATOM 709 O O . ARG A 1 92 ? 15.782 -10.545 -21.630 1.00 92.69 92 ARG A O 1
ATOM 716 N N . VAL A 1 93 ? 16.055 -10.888 -23.832 1.00 95.25 93 VAL A N 1
ATOM 717 C CA . VAL A 1 93 ? 17.376 -10.279 -23.930 1.00 95.25 93 VAL A CA 1
ATOM 718 C C . VAL A 1 93 ? 17.296 -9.039 -24.809 1.00 95.25 93 VAL A C 1
ATOM 720 O O . VAL A 1 93 ? 16.828 -9.083 -25.947 1.00 95.25 93 VAL A O 1
ATOM 723 N N . LEU A 1 94 ? 17.782 -7.935 -24.262 1.00 96.12 94 LEU A N 1
ATOM 724 C CA . LEU A 1 94 ? 17.988 -6.663 -24.934 1.00 96.12 94 LEU A CA 1
ATOM 725 C C . LEU A 1 94 ? 19.471 -6.474 -25.251 1.00 96.12 94 LEU A C 1
ATOM 727 O O . LEU A 1 94 ? 20.342 -7.106 -24.651 1.00 96.12 94 LEU A O 1
ATOM 731 N N . VAL A 1 95 ? 19.751 -5.574 -26.182 1.00 95.31 95 VAL A N 1
ATOM 732 C CA . VAL A 1 95 ? 21.088 -5.045 -26.437 1.00 95.31 95 VAL A CA 1
ATOM 733 C C . VAL A 1 95 ? 21.266 -3.808 -25.556 1.00 95.31 95 VAL A C 1
ATOM 735 O O . VAL A 1 95 ? 20.684 -2.758 -25.827 1.00 95.31 95 VAL A O 1
ATOM 738 N N . GLY A 1 96 ? 22.010 -3.975 -24.463 1.00 92.38 96 GLY A N 1
ATOM 739 C CA . GLY A 1 96 ? 22.368 -2.923 -23.517 1.00 92.38 96 GLY A CA 1
ATOM 740 C C . GLY A 1 96 ? 23.617 -2.160 -23.953 1.00 92.38 96 GLY A C 1
ATOM 741 O O . GLY A 1 96 ? 24.488 -2.706 -24.632 1.00 92.38 96 GLY A O 1
ATOM 742 N N . ASN A 1 97 ? 23.689 -0.898 -23.546 1.00 89.38 97 ASN A N 1
ATOM 743 C CA . ASN A 1 97 ? 24.794 0.025 -23.805 1.00 89.38 97 ASN A CA 1
ATOM 744 C C . ASN A 1 97 ? 25.549 0.330 -22.503 1.00 89.38 97 ASN A C 1
ATOM 746 O O . ASN A 1 97 ? 25.135 -0.095 -21.430 1.00 89.38 97 ASN A O 1
ATOM 750 N N . GLY A 1 98 ? 26.629 1.105 -22.587 1.00 82.19 98 GLY A N 1
ATOM 751 C CA . GLY A 1 98 ? 27.278 1.660 -21.396 1.00 82.19 98 GLY A CA 1
ATOM 752 C C . GLY A 1 98 ? 28.477 0.868 -20.883 1.00 82.19 98 GLY A C 1
ATOM 753 O O . GLY A 1 98 ? 28.890 1.088 -19.747 1.00 82.19 98 GLY A O 1
ATOM 754 N N . LEU A 1 99 ? 29.064 -0.021 -21.696 1.00 85.44 99 LEU A N 1
ATOM 755 C CA . LEU A 1 99 ? 30.440 -0.448 -21.438 1.00 85.44 99 LEU A CA 1
ATOM 756 C C . LEU A 1 99 ? 31.403 0.719 -21.726 1.00 85.44 99 LEU A C 1
ATOM 758 O O . LEU A 1 99 ? 31.218 1.409 -22.733 1.00 85.44 99 LEU A O 1
ATOM 762 N N . PRO A 1 100 ? 32.453 0.923 -20.908 1.00 83.62 100 PRO A N 1
ATOM 763 C CA . PRO A 1 100 ? 33.421 2.006 -21.115 1.00 83.62 100 PRO A CA 1
ATOM 764 C C . PRO A 1 100 ? 34.127 1.972 -22.476 1.00 83.62 100 PRO A C 1
ATOM 766 O O . PRO A 1 100 ? 34.509 3.010 -23.006 1.00 83.62 100 PRO A O 1
ATOM 769 N N . ASN A 1 101 ? 34.281 0.782 -23.062 1.00 85.62 101 ASN A N 1
ATOM 770 C CA . ASN A 1 101 ? 34.889 0.583 -24.380 1.00 85.62 101 ASN A CA 1
ATOM 771 C C . ASN A 1 101 ? 33.931 0.869 -25.558 1.00 85.62 101 ASN A C 1
ATOM 773 O O . ASN A 1 101 ? 34.320 0.697 -26.710 1.00 85.62 101 ASN A O 1
ATOM 777 N N . GLY A 1 102 ? 32.686 1.277 -25.287 1.00 84.62 102 GLY A N 1
ATOM 778 C CA . GLY A 1 102 ? 31.664 1.556 -26.298 1.00 84.62 102 GLY A CA 1
ATOM 779 C C . GLY A 1 102 ? 30.975 0.316 -26.877 1.00 84.62 102 GLY A C 1
ATOM 780 O O . GLY A 1 102 ? 30.097 0.455 -27.729 1.00 84.62 102 GLY A O 1
ATOM 781 N N . GLU A 1 103 ? 31.330 -0.891 -26.429 1.00 88.56 103 GLU A N 1
ATOM 782 C CA . GLU A 1 103 ? 30.673 -2.117 -26.876 1.00 88.56 103 GLU A CA 1
ATOM 783 C C . GLU A 1 103 ? 29.282 -2.283 -26.248 1.00 88.56 103 GLU A C 1
ATOM 785 O O . GLU A 1 103 ? 28.986 -1.819 -25.143 1.00 88.56 103 GLU A O 1
ATOM 790 N N . ALA A 1 104 ? 28.415 -3.000 -26.959 1.00 91.31 104 ALA A N 1
ATOM 791 C CA . ALA A 1 104 ? 27.117 -3.406 -26.443 1.00 91.31 104 ALA A CA 1
ATOM 792 C C . ALA A 1 104 ? 27.206 -4.744 -25.693 1.00 91.31 104 ALA A C 1
ATOM 794 O O . ALA A 1 104 ? 28.062 -5.584 -25.975 1.00 91.31 104 ALA A O 1
ATOM 795 N N . PHE A 1 105 ? 26.265 -4.990 -24.784 1.00 92.50 105 PHE A N 1
ATOM 796 C CA . PHE A 1 105 ? 26.163 -6.252 -24.053 1.00 92.50 105 PHE A CA 1
ATOM 797 C C . PHE A 1 105 ? 24.742 -6.820 -24.058 1.00 92.50 105 PHE A C 1
ATOM 799 O O . PHE A 1 105 ? 23.767 -6.140 -24.363 1.00 92.50 105 PHE A O 1
ATOM 806 N N . ASN A 1 106 ? 24.610 -8.096 -23.699 1.00 94.44 106 ASN A N 1
ATOM 807 C CA . ASN A 1 106 ? 23.306 -8.741 -23.567 1.00 94.44 106 ASN A CA 1
ATOM 808 C C . ASN A 1 106 ? 22.689 -8.419 -22.197 1.00 94.44 106 ASN A C 1
ATOM 810 O O . ASN A 1 106 ? 23.172 -8.890 -21.164 1.00 94.44 106 ASN A O 1
ATOM 814 N N . LEU A 1 107 ? 21.591 -7.669 -22.188 1.00 96.12 107 LEU A N 1
ATOM 815 C CA . LEU A 1 107 ? 20.820 -7.333 -20.995 1.00 96.12 107 LEU A CA 1
ATOM 816 C C . LEU A 1 107 ? 19.594 -8.247 -20.893 1.00 96.12 107 LEU A C 1
ATOM 818 O O . LEU A 1 107 ? 18.596 -8.045 -21.575 1.00 96.12 107 LEU A O 1
ATOM 822 N N . GLY A 1 108 ? 19.664 -9.270 -20.042 1.00 95.81 108 GLY A N 1
ATOM 823 C CA . GLY A 1 108 ? 18.497 -10.104 -19.733 1.00 95.81 108 GLY A CA 1
ATOM 824 C C . GLY A 1 108 ? 17.537 -9.405 -18.765 1.00 95.81 108 GLY A C 1
ATOM 825 O O . GLY A 1 108 ? 17.992 -8.913 -17.733 1.00 95.81 108 GLY A O 1
ATOM 826 N N . VAL A 1 109 ? 16.236 -9.407 -19.052 1.00 96.25 109 VAL A N 1
ATOM 827 C CA . VAL A 1 109 ? 15.206 -8.871 -18.147 1.00 96.25 109 VAL A CA 1
ATOM 828 C C . VAL A 1 109 ? 14.445 -10.006 -17.466 1.00 96.25 109 VAL A C 1
ATOM 830 O O . VAL A 1 109 ? 13.954 -10.940 -18.115 1.00 96.25 109 VAL A O 1
ATOM 833 N N . LEU A 1 110 ? 14.384 -9.935 -16.138 1.00 96.00 110 LEU A N 1
ATOM 834 C CA . LEU A 1 110 ? 13.718 -10.923 -15.300 1.00 96.00 110 LEU A CA 1
ATOM 835 C C . LEU A 1 110 ? 12.186 -10.821 -15.442 1.00 96.00 110 LEU A C 1
ATOM 837 O O . LEU A 1 110 ? 11.667 -9.717 -15.592 1.00 96.00 110 LEU A O 1
ATOM 841 N N . PRO A 1 111 ? 11.450 -11.948 -15.412 1.00 94.44 111 PRO A N 1
ATOM 842 C CA . PRO A 1 111 ? 9.990 -11.941 -15.517 1.00 94.44 111 PRO A CA 1
ATOM 843 C C . PRO A 1 111 ? 9.323 -11.192 -14.375 1.00 94.44 111 PRO A C 1
ATOM 845 O O . PRO A 1 111 ? 9.545 -11.550 -13.222 1.00 94.44 111 PRO A O 1
ATOM 848 N N . VAL A 1 112 ? 8.444 -10.240 -14.696 1.00 94.19 112 VAL A N 1
ATOM 849 C CA . VAL A 1 112 ? 7.738 -9.419 -13.694 1.00 94.19 112 VAL A CA 1
ATOM 850 C C . VAL A 1 112 ? 6.930 -10.299 -12.741 1.00 94.19 112 VAL A C 1
ATOM 852 O O . VAL A 1 112 ? 6.968 -10.102 -11.534 1.00 94.19 112 VAL A O 1
ATOM 855 N N . ALA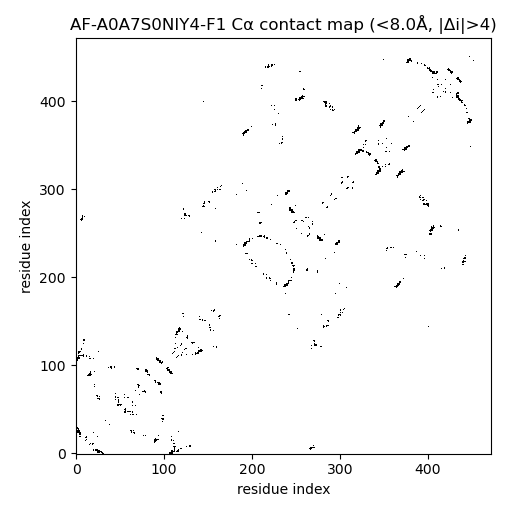 A 1 113 ? 6.255 -11.330 -13.261 1.00 93.88 113 ALA A N 1
ATOM 856 C CA . ALA A 1 113 ? 5.490 -12.263 -12.434 1.00 93.88 113 ALA A CA 1
ATOM 857 C C . ALA A 1 113 ? 6.361 -12.986 -11.388 1.00 93.88 113 ALA A C 1
ATOM 859 O O . ALA A 1 113 ? 5.889 -13.265 -10.290 1.00 93.88 113 ALA A O 1
ATOM 860 N N . LEU A 1 114 ? 7.620 -13.291 -11.728 1.00 93.88 114 LEU A N 1
ATOM 861 C CA . LEU A 1 114 ? 8.533 -14.089 -10.904 1.00 93.88 114 LEU A CA 1
ATOM 862 C C . LEU A 1 114 ? 9.465 -13.237 -10.033 1.00 93.88 114 LEU A C 1
ATOM 864 O O . LEU A 1 114 ? 9.878 -13.697 -8.972 1.00 93.88 114 LEU A O 1
ATOM 868 N N . PHE A 1 115 ? 9.783 -12.020 -10.463 1.00 94.81 115 PHE A N 1
ATOM 869 C CA . PHE A 1 115 ? 10.609 -11.047 -9.755 1.00 94.81 115 PHE A CA 1
ATOM 870 C C . PHE A 1 115 ? 9.806 -9.757 -9.639 1.00 94.81 115 PHE A C 1
ATOM 872 O O . PHE A 1 115 ? 9.930 -8.857 -10.468 1.00 94.81 115 PHE A O 1
ATOM 879 N N . GLN A 1 116 ? 8.916 -9.728 -8.652 1.00 93.50 116 GLN A N 1
ATOM 880 C CA . GLN A 1 116 ? 7.872 -8.718 -8.564 1.00 93.50 116 GLN A CA 1
ATOM 881 C C . GLN A 1 116 ? 8.409 -7.426 -7.934 1.00 93.50 116 GLN A C 1
ATOM 883 O O . GLN A 1 116 ? 8.963 -7.479 -6.826 1.00 93.50 116 GLN A O 1
ATOM 888 N N . PRO A 1 117 ? 8.191 -6.263 -8.575 1.00 91.31 117 PRO A N 1
ATOM 889 C CA . PRO A 1 117 ? 8.313 -4.984 -7.894 1.00 91.31 117 PRO A CA 1
ATOM 890 C C . PRO A 1 117 ? 7.184 -4.821 -6.873 1.00 91.31 117 PRO A C 1
ATOM 892 O O . PRO A 1 117 ? 6.157 -5.504 -6.938 1.00 91.31 117 PRO A O 1
ATOM 895 N N . GLY A 1 118 ? 7.345 -3.882 -5.940 1.00 90.56 118 GLY A N 1
ATOM 896 C CA . GLY A 1 118 ? 6.421 -3.748 -4.813 1.00 90.56 118 GLY A CA 1
ATOM 897 C C . GLY A 1 118 ? 4.965 -3.503 -5.217 1.00 90.56 118 GLY A C 1
ATOM 898 O O . GLY A 1 118 ? 4.064 -4.051 -4.590 1.00 90.56 118 GLY A O 1
ATOM 899 N N . HIS A 1 119 ? 4.701 -2.770 -6.302 1.00 92.62 119 HIS A N 1
ATOM 900 C CA . HIS A 1 119 ? 3.327 -2.596 -6.786 1.00 92.62 119 HIS A CA 1
ATOM 901 C C . HIS A 1 119 ? 2.690 -3.932 -7.205 1.00 92.62 119 HIS A C 1
ATOM 903 O O . HIS A 1 119 ? 1.542 -4.213 -6.859 1.00 92.62 119 HIS A O 1
ATOM 909 N N . VAL A 1 120 ? 3.425 -4.776 -7.934 1.00 93.62 120 VAL A N 1
ATOM 910 C CA . VAL A 1 120 ? 2.927 -6.087 -8.375 1.00 93.62 120 VAL A CA 1
ATOM 911 C C . VAL A 1 120 ? 2.746 -7.019 -7.178 1.00 93.62 120 VAL A C 1
ATOM 913 O O . VAL A 1 120 ? 1.729 -7.696 -7.087 1.00 93.62 120 VAL A O 1
ATOM 916 N N . ALA A 1 121 ? 3.687 -7.019 -6.232 1.00 92.50 121 ALA A N 1
ATOM 917 C CA . ALA A 1 121 ? 3.643 -7.922 -5.085 1.00 92.50 121 ALA A CA 1
ATOM 918 C C . ALA A 1 121 ? 2.594 -7.549 -4.028 1.00 92.50 121 ALA A C 1
ATOM 920 O O . ALA A 1 121 ? 1.994 -8.434 -3.420 1.00 92.50 121 ALA A O 1
ATOM 921 N N . PHE A 1 122 ? 2.395 -6.253 -3.769 1.00 92.12 122 PHE A N 1
ATOM 922 C CA . PHE A 1 122 ? 1.597 -5.790 -2.628 1.00 92.12 122 PHE A CA 1
ATOM 923 C C . PHE A 1 122 ? 0.172 -5.371 -2.994 1.00 92.12 122 PHE A C 1
ATOM 925 O O . PHE A 1 122 ? -0.678 -5.317 -2.104 1.00 92.12 122 PHE A O 1
ATOM 932 N N . LEU A 1 123 ? -0.095 -5.089 -4.273 1.00 92.50 123 LEU A N 1
ATOM 933 C CA . LEU A 1 123 ? -1.421 -4.683 -4.748 1.00 92.50 123 LEU A CA 1
ATOM 934 C C . LEU A 1 123 ? -2.014 -5.663 -5.758 1.00 92.50 123 LEU A C 1
ATOM 936 O O . LEU A 1 123 ? -3.188 -6.009 -5.653 1.00 92.50 123 LEU A O 1
ATOM 940 N N . GLN A 1 124 ? -1.233 -6.113 -6.740 1.00 92.50 124 GLN A N 1
ATOM 941 C CA . GLN A 1 124 ? -1.798 -6.842 -7.873 1.00 92.50 124 GLN A CA 1
ATOM 942 C C . GLN A 1 124 ? -2.122 -8.305 -7.562 1.00 92.50 124 GLN A C 1
ATOM 944 O O . GLN A 1 124 ? -1.443 -8.994 -6.801 1.00 92.50 124 GLN A O 1
ATOM 949 N N . ARG A 1 125 ? -3.148 -8.826 -8.241 1.00 86.75 125 ARG A N 1
ATOM 950 C CA . ARG A 1 125 ? -3.634 -10.201 -8.086 1.00 86.75 125 ARG A CA 1
ATOM 951 C C . ARG A 1 125 ? -3.051 -11.108 -9.166 1.00 86.75 125 ARG A C 1
ATOM 953 O O . ARG A 1 125 ? -3.761 -11.636 -10.015 1.00 86.75 125 ARG A O 1
ATOM 960 N N . VAL A 1 126 ? -1.729 -11.292 -9.149 1.00 89.88 126 VAL A N 1
ATOM 961 C CA . VAL A 1 126 ? -0.997 -11.990 -10.231 1.00 89.88 126 VAL A CA 1
ATOM 962 C C . VAL A 1 126 ? -1.556 -13.386 -10.529 1.00 89.88 126 VAL A C 1
ATOM 964 O O . VAL A 1 126 ? -1.629 -13.781 -11.687 1.00 89.88 126 VAL A O 1
ATOM 967 N N . LYS A 1 127 ? -2.002 -14.127 -9.510 1.00 87.25 127 LYS A N 1
ATOM 968 C CA . LYS A 1 127 ? -2.598 -15.460 -9.690 1.00 87.25 127 LYS A CA 1
ATOM 969 C C . LYS A 1 127 ? -3.927 -15.437 -10.460 1.00 87.25 127 LYS A C 1
ATOM 971 O O . LYS A 1 127 ? -4.259 -16.415 -11.117 1.00 87.25 127 LYS A O 1
ATOM 976 N N . GLU A 1 128 ? -4.676 -14.339 -10.400 1.00 85.00 128 GLU A N 1
ATOM 977 C CA . GLU A 1 128 ? -5.947 -14.196 -11.121 1.00 85.00 128 GLU A CA 1
ATOM 978 C C . GLU A 1 128 ? -5.715 -13.952 -12.621 1.00 85.00 128 GLU A C 1
ATOM 980 O O . GLU A 1 128 ? -6.451 -14.482 -13.450 1.00 85.00 128 GLU A O 1
ATOM 985 N N . VAL A 1 129 ? -4.644 -13.235 -12.985 1.00 85.75 129 VAL A N 1
ATOM 986 C CA . VAL A 1 129 ? -4.242 -13.031 -14.393 1.00 85.75 129 VAL A CA 1
ATOM 987 C C . VAL A 1 129 ? -3.380 -14.155 -14.962 1.00 85.75 129 VAL A C 1
ATOM 989 O O . VAL A 1 129 ? -3.374 -14.386 -16.170 1.00 85.75 129 VAL A O 1
ATOM 992 N N . LEU A 1 130 ? -2.647 -14.868 -14.110 1.00 90.31 130 LEU A N 1
ATOM 993 C CA . LEU A 1 130 ? -1.808 -16.006 -14.471 1.00 90.31 130 LEU A CA 1
ATOM 994 C C . LEU A 1 130 ? -2.194 -17.209 -13.592 1.00 90.31 130 LEU A C 1
ATOM 996 O O . LEU A 1 130 ? -1.553 -17.431 -12.568 1.00 90.31 130 LEU A O 1
ATOM 1000 N N . PRO A 1 131 ? -3.202 -18.012 -13.983 1.00 87.31 131 PRO A N 1
ATOM 1001 C CA . PRO A 1 131 ? -3.719 -19.099 -13.142 1.00 87.31 131 PRO A CA 1
ATOM 1002 C C . PRO A 1 131 ? -2.677 -20.156 -12.747 1.00 87.31 131 PRO A C 1
ATOM 1004 O O . PRO A 1 131 ? -2.719 -20.675 -11.634 1.00 87.31 131 PRO A O 1
ATOM 1007 N N . ASP A 1 132 ? -1.707 -20.425 -13.629 1.00 88.69 132 ASP A N 1
ATOM 1008 C CA . ASP A 1 132 ? -0.616 -21.390 -13.401 1.00 88.69 132 ASP A CA 1
ATOM 1009 C C . ASP A 1 132 ? 0.542 -20.818 -12.556 1.00 88.69 132 ASP A C 1
ATOM 1011 O O . ASP A 1 132 ? 1.592 -21.446 -12.397 1.00 88.69 132 ASP A O 1
ATOM 1015 N N . PHE A 1 133 ? 0.403 -19.590 -12.052 1.00 89.44 133 PHE A N 1
ATOM 1016 C CA . PHE A 1 133 ? 1.420 -18.936 -11.242 1.00 89.44 133 PHE A CA 1
ATOM 1017 C C . PHE A 1 133 ? 1.458 -19.512 -9.821 1.00 89.44 133 PHE A C 1
ATOM 1019 O O . PHE A 1 133 ? 0.524 -19.351 -9.034 1.00 89.44 133 PHE A O 1
ATOM 1026 N N . ASN A 1 134 ? 2.591 -20.123 -9.468 1.00 88.62 134 ASN A N 1
ATOM 1027 C CA . ASN A 1 134 ? 2.815 -20.763 -8.166 1.00 88.62 134 ASN A CA 1
ATOM 1028 C C . ASN A 1 134 ? 3.482 -19.849 -7.121 1.00 88.62 134 ASN A C 1
ATOM 1030 O O . ASN A 1 134 ? 3.910 -20.329 -6.075 1.00 88.62 134 ASN A O 1
ATOM 1034 N N . GLY A 1 135 ? 3.559 -18.543 -7.386 1.00 90.00 135 GLY A N 1
ATOM 1035 C CA . GLY A 1 135 ? 4.197 -17.563 -6.508 1.00 90.00 135 GLY A CA 1
ATOM 1036 C C . GLY A 1 135 ? 5.524 -17.023 -7.057 1.00 90.00 135 GLY A C 1
ATOM 1037 O O . GLY A 1 135 ? 6.117 -17.617 -7.965 1.00 90.00 135 GLY A O 1
ATOM 1038 N N . PRO A 1 136 ? 5.970 -15.856 -6.560 1.00 93.19 136 PRO A N 1
ATOM 1039 C CA . PRO A 1 136 ? 7.187 -15.214 -7.040 1.00 93.19 136 PRO A CA 1
ATOM 1040 C C . PRO A 1 136 ? 8.437 -15.944 -6.533 1.00 93.19 136 PRO A C 1
ATOM 1042 O O . PRO A 1 136 ? 8.446 -16.491 -5.434 1.00 93.19 136 PRO A O 1
ATOM 1045 N N . TYR A 1 137 ? 9.518 -15.897 -7.313 1.00 92.56 137 TYR A N 1
ATOM 1046 C CA . TYR A 1 137 ? 10.859 -16.275 -6.852 1.00 92.56 137 TYR A CA 1
ATOM 1047 C C . TYR A 1 137 ? 11.483 -15.189 -5.976 1.00 92.56 137 TYR A C 1
ATOM 1049 O O . TYR A 1 137 ? 12.241 -15.495 -5.060 1.00 92.56 137 TYR A O 1
ATOM 1057 N N . GLY A 1 138 ? 11.191 -13.922 -6.271 1.00 91.94 138 GLY A N 1
ATOM 1058 C CA . GLY A 1 138 ? 11.688 -12.785 -5.513 1.00 91.94 138 GLY A CA 1
ATOM 1059 C C . GLY A 1 138 ? 10.704 -11.627 -5.533 1.00 91.94 138 GLY A C 1
ATOM 1060 O O . GLY A 1 138 ? 10.032 -11.377 -6.532 1.00 91.94 138 GLY A O 1
ATOM 1061 N N . VAL A 1 139 ? 10.646 -10.910 -4.419 1.00 91.62 139 VAL A N 1
ATOM 1062 C CA . VAL A 1 139 ? 9.899 -9.663 -4.277 1.00 91.62 139 VAL A CA 1
ATOM 1063 C C . VAL A 1 139 ? 10.874 -8.627 -3.751 1.00 91.62 139 VAL A C 1
ATOM 1065 O O . VAL A 1 139 ? 11.517 -8.850 -2.726 1.00 91.62 139 VAL A O 1
ATOM 1068 N N . HIS A 1 140 ? 10.989 -7.495 -4.434 1.00 87.31 140 HIS A N 1
ATOM 1069 C CA . HIS A 1 140 ? 11.757 -6.365 -3.928 1.00 87.31 140 HIS A CA 1
ATOM 1070 C C . HIS A 1 140 ? 10.794 -5.251 -3.528 1.00 87.31 140 HIS A C 1
ATOM 1072 O O . HIS A 1 140 ? 9.998 -4.776 -4.336 1.00 87.31 140 HIS A O 1
ATOM 1078 N N . ALA A 1 141 ? 10.860 -4.847 -2.256 1.00 84.94 141 ALA A N 1
ATOM 1079 C CA . ALA A 1 141 ? 9.973 -3.842 -1.680 1.00 84.94 141 ALA A CA 1
ATOM 1080 C C . ALA A 1 141 ? 10.352 -2.426 -2.137 1.00 84.94 141 ALA A C 1
ATOM 1082 O O . ALA A 1 141 ? 10.902 -1.622 -1.381 1.00 84.94 141 ALA A O 1
ATOM 1083 N N . THR A 1 142 ? 10.081 -2.149 -3.408 1.00 79.56 142 THR A N 1
ATOM 1084 C CA . THR A 1 142 ? 9.909 -0.802 -3.951 1.00 79.56 142 THR 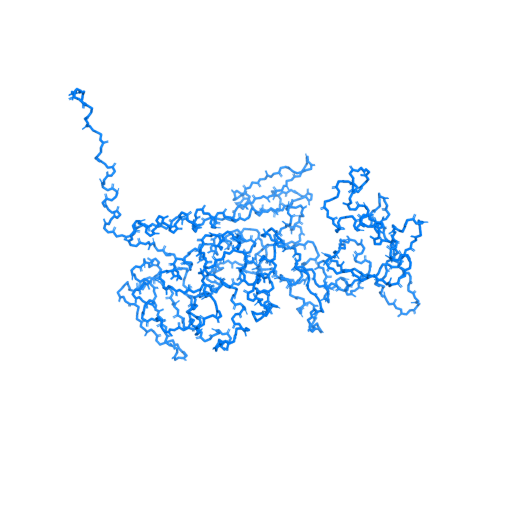A CA 1
ATOM 1085 C C . THR A 1 142 ? 8.478 -0.323 -3.700 1.00 79.56 142 THR A C 1
ATOM 1087 O O . THR A 1 142 ? 7.667 -1.071 -3.157 1.00 79.56 142 THR A O 1
ATOM 1090 N N . TYR A 1 143 ? 8.151 0.926 -4.044 1.00 80.75 143 TYR A N 1
ATOM 1091 C CA . TYR A 1 143 ? 6.779 1.444 -3.921 1.00 80.75 143 TYR A CA 1
ATOM 1092 C C . TYR A 1 143 ? 6.227 1.444 -2.478 1.00 80.75 143 TYR A C 1
ATOM 1094 O O . TYR A 1 143 ? 5.162 0.901 -2.184 1.00 80.75 143 TYR A O 1
ATOM 1102 N N . THR A 1 144 ? 6.981 2.053 -1.564 1.00 86.00 144 THR A N 1
ATOM 1103 C CA . THR A 1 144 ? 6.578 2.287 -0.168 1.00 86.00 144 THR A CA 1
ATOM 1104 C C . THR A 1 144 ? 6.467 3.780 0.095 1.00 86.00 144 THR A C 1
ATOM 1106 O O . THR A 1 144 ? 7.426 4.514 -0.144 1.00 86.00 144 THR A O 1
ATOM 1109 N N . PHE A 1 145 ? 5.334 4.237 0.615 1.00 87.69 145 PHE A N 1
ATOM 1110 C CA . PHE A 1 145 ? 5.036 5.664 0.773 1.00 87.69 145 PHE A CA 1
ATOM 1111 C C . PHE A 1 145 ? 5.427 6.230 2.142 1.00 87.69 145 PHE A C 1
ATOM 1113 O O . PHE A 1 145 ? 5.220 7.413 2.393 1.00 87.69 145 PHE A O 1
ATOM 1120 N N . ASP A 1 146 ? 6.043 5.408 2.992 1.00 85.62 146 ASP A N 1
ATOM 1121 C CA . ASP A 1 146 ? 6.563 5.786 4.309 1.00 85.62 146 ASP A CA 1
ATOM 1122 C C . ASP A 1 146 ? 8.105 5.812 4.339 1.00 85.62 146 ASP A C 1
ATOM 1124 O O . ASP A 1 146 ? 8.770 5.145 5.135 1.00 85.62 146 ASP A O 1
ATOM 1128 N N . GLY A 1 147 ? 8.698 6.536 3.386 1.00 76.31 147 GLY A N 1
ATOM 1129 C CA . GLY A 1 147 ? 10.134 6.847 3.377 1.00 76.31 147 GLY A CA 1
ATOM 1130 C C . GLY A 1 147 ? 11.085 5.696 3.020 1.00 76.31 147 GLY A C 1
ATOM 1131 O O . GLY A 1 147 ? 12.284 5.820 3.253 1.00 76.31 147 GLY A O 1
ATOM 1132 N N . SER A 1 148 ? 10.596 4.579 2.465 1.00 77.44 148 SER A N 1
ATOM 1133 C CA . SER A 1 148 ? 11.424 3.440 2.004 1.00 77.44 148 SER A CA 1
ATOM 1134 C C . SER A 1 148 ? 12.387 2.851 3.046 1.00 77.44 148 SER A C 1
ATOM 1136 O O . SER A 1 148 ? 13.377 2.202 2.691 1.00 77.44 148 SER A O 1
ATOM 1138 N N . THR A 1 149 ? 12.076 3.034 4.330 1.00 82.44 149 THR A N 1
ATOM 1139 C CA . THR A 1 149 ? 12.858 2.524 5.464 1.00 82.44 149 THR A CA 1
ATOM 1140 C C . THR A 1 149 ? 12.745 1.001 5.598 1.00 82.44 149 THR A C 1
ATOM 1142 O O . THR A 1 149 ? 11.830 0.377 5.053 1.00 82.44 149 THR A O 1
ATOM 1145 N N . SER A 1 150 ? 13.652 0.380 6.359 1.00 81.69 150 SER A N 1
ATOM 1146 C CA . SER A 1 150 ? 13.560 -1.048 6.711 1.00 81.69 150 SER A CA 1
ATOM 1147 C C . SER A 1 150 ? 12.222 -1.380 7.382 1.00 81.69 150 SER A C 1
ATOM 1149 O O . SER A 1 150 ? 11.575 -2.353 7.004 1.00 81.69 150 SER A O 1
ATOM 1151 N N . SER A 1 151 ? 11.761 -0.527 8.300 1.00 81.19 151 SER A N 1
ATOM 1152 C CA . SER A 1 151 ? 10.465 -0.650 8.977 1.00 81.19 151 SER A CA 1
ATOM 1153 C C . SER A 1 151 ? 9.276 -0.626 8.014 1.00 81.19 151 SER A C 1
ATOM 1155 O O . SER A 1 151 ? 8.387 -1.471 8.131 1.00 81.19 151 SER A O 1
ATOM 1157 N N . ALA A 1 152 ? 9.265 0.300 7.049 1.00 83.75 152 ALA A N 1
ATOM 1158 C CA . ALA A 1 152 ? 8.203 0.389 6.046 1.00 83.75 152 ALA A CA 1
ATOM 1159 C C . ALA A 1 152 ? 8.180 -0.851 5.139 1.00 83.75 152 ALA A C 1
ATOM 1161 O O . ALA A 1 152 ? 7.126 -1.440 4.900 1.00 83.75 152 ALA A O 1
ATOM 1162 N N . LYS A 1 153 ? 9.356 -1.303 4.685 1.00 87.50 153 LYS A N 1
ATOM 1163 C CA . LYS A 1 153 ? 9.490 -2.508 3.853 1.00 87.50 153 LYS A CA 1
ATOM 1164 C C . LYS A 1 153 ? 9.070 -3.771 4.604 1.00 87.50 153 LYS A C 1
ATOM 1166 O O . LYS A 1 153 ? 8.304 -4.557 4.054 1.00 87.50 153 LYS A O 1
ATOM 1171 N N . ARG A 1 154 ? 9.506 -3.940 5.861 1.00 87.94 154 ARG A N 1
ATOM 1172 C CA . ARG A 1 154 ? 9.071 -5.040 6.743 1.00 87.94 154 ARG A CA 1
ATOM 1173 C C . ARG A 1 154 ? 7.549 -5.092 6.804 1.00 87.94 154 ARG A C 1
ATOM 1175 O O . ARG A 1 154 ? 6.971 -6.152 6.586 1.00 87.94 154 ARG A O 1
ATOM 1182 N N . LEU A 1 155 ? 6.904 -3.954 7.075 1.00 87.38 155 LEU A N 1
ATOM 1183 C CA . LEU A 1 155 ? 5.450 -3.910 7.188 1.00 87.38 155 LEU A CA 1
ATOM 1184 C C . LEU A 1 155 ? 4.754 -4.314 5.882 1.00 87.38 155 LEU A C 1
ATOM 1186 O O . LEU A 1 155 ? 3.813 -5.094 5.939 1.00 87.38 155 LEU A O 1
ATOM 1190 N N . ARG A 1 156 ? 5.244 -3.887 4.711 1.00 89.88 156 ARG A N 1
ATOM 1191 C CA . ARG A 1 156 ? 4.675 -4.324 3.422 1.00 89.88 156 ARG A CA 1
ATOM 1192 C C . ARG A 1 156 ? 4.720 -5.838 3.238 1.00 89.88 156 ARG A C 1
ATOM 1194 O O . ARG A 1 156 ? 3.736 -6.443 2.817 1.00 89.88 156 ARG A O 1
ATOM 1201 N N . PHE A 1 157 ? 5.851 -6.460 3.566 1.00 90.88 157 PHE A N 1
ATOM 1202 C CA . PHE A 1 157 ? 5.961 -7.917 3.524 1.00 90.88 157 PHE A CA 1
ATOM 1203 C C . PHE A 1 157 ? 5.024 -8.584 4.528 1.00 90.88 157 PHE A C 1
ATOM 1205 O O . PHE A 1 157 ? 4.426 -9.609 4.216 1.00 90.88 157 PHE A O 1
ATOM 1212 N N . ALA A 1 158 ? 4.870 -8.004 5.712 1.00 88.88 158 ALA A N 1
ATOM 1213 C CA . ALA A 1 158 ? 3.960 -8.494 6.731 1.00 88.88 158 ALA A CA 1
ATOM 1214 C C . ALA A 1 158 ? 2.487 -8.408 6.296 1.00 88.88 158 ALA A C 1
ATOM 1216 O O . ALA A 1 158 ? 1.783 -9.411 6.358 1.00 88.88 158 ALA A O 1
ATOM 1217 N N . GLU A 1 159 ? 2.037 -7.266 5.768 1.00 91.56 159 GLU A N 1
ATOM 1218 C CA . GLU A 1 159 ? 0.683 -7.067 5.225 1.00 91.56 159 GLU A CA 1
ATOM 1219 C C . GLU A 1 159 ? 0.361 -8.015 4.063 1.00 91.56 159 GLU A C 1
ATOM 1221 O O . GLU A 1 159 ? -0.792 -8.403 3.880 1.00 91.56 159 GLU A O 1
ATOM 1226 N N . ALA A 1 160 ? 1.371 -8.393 3.277 1.00 90.25 160 ALA A N 1
ATOM 1227 C CA . ALA A 1 160 ? 1.234 -9.350 2.184 1.00 90.25 160 ALA A CA 1
ATOM 1228 C C . ALA A 1 160 ? 1.311 -10.817 2.639 1.00 90.25 160 ALA A C 1
ATOM 1230 O O . ALA A 1 160 ? 1.208 -11.716 1.804 1.00 90.25 160 ALA A O 1
ATOM 1231 N N . GLY A 1 161 ? 1.534 -11.079 3.932 1.00 87.56 161 GLY A N 1
ATOM 1232 C CA . GLY A 1 161 ? 1.760 -12.432 4.431 1.00 87.56 161 GLY A CA 1
ATOM 1233 C C . GLY A 1 161 ? 3.004 -13.064 3.805 1.00 87.56 161 GLY A C 1
ATOM 1234 O O . GLY A 1 161 ? 3.005 -14.244 3.474 1.00 87.56 161 GLY A O 1
ATOM 1235 N N . LEU A 1 162 ? 4.053 -12.276 3.574 1.00 87.88 162 LEU A N 1
ATOM 1236 C CA . LEU A 1 162 ? 5.358 -12.700 3.058 1.00 87.88 162 LEU A CA 1
ATOM 1237 C C . LEU A 1 162 ? 6.472 -12.570 4.105 1.00 87.88 162 LEU A C 1
ATOM 1239 O O . LEU A 1 162 ? 7.527 -13.165 3.922 1.00 87.88 162 LEU A O 1
ATOM 1243 N N . TRP A 1 163 ? 6.222 -11.876 5.216 1.00 85.44 163 TRP A N 1
ATOM 1244 C CA . TRP A 1 163 ? 7.145 -11.811 6.347 1.00 85.44 163 TRP A CA 1
ATOM 1245 C C . TRP A 1 163 ? 7.019 -13.039 7.249 1.00 85.44 163 TRP A C 1
ATOM 1247 O O . TRP A 1 163 ? 5.919 -13.561 7.453 1.00 85.44 163 TRP A O 1
ATOM 1257 N N . ASP A 1 164 ? 8.144 -13.501 7.778 1.00 78.44 164 ASP A N 1
ATOM 1258 C CA . ASP A 1 164 ? 8.186 -14.478 8.859 1.00 78.44 164 ASP A CA 1
ATOM 1259 C C . ASP A 1 164 ? 8.507 -13.720 10.154 1.00 78.44 164 ASP A C 1
ATOM 1261 O O . ASP A 1 164 ? 9.620 -13.208 10.278 1.00 78.44 164 ASP A O 1
ATOM 1265 N N . PRO A 1 165 ? 7.570 -13.613 11.116 1.00 72.94 165 PRO A N 1
ATOM 1266 C CA . PRO A 1 165 ? 7.829 -12.927 12.380 1.00 72.94 165 PRO A CA 1
ATOM 1267 C C . PRO A 1 165 ? 9.022 -13.501 13.159 1.00 72.94 165 PRO A C 1
ATOM 1269 O O . PRO A 1 165 ? 9.649 -12.778 13.924 1.00 72.94 165 PRO A O 1
ATOM 1272 N N . SER A 1 166 ? 9.373 -14.778 12.960 1.00 70.38 166 SER A N 1
ATOM 1273 C CA . SER A 1 166 ? 10.547 -15.384 13.603 1.00 70.38 166 SER A CA 1
ATOM 1274 C C . SER A 1 166 ? 11.884 -14.897 13.033 1.00 70.38 166 SER A C 1
ATOM 1276 O O . SER A 1 166 ? 12.916 -15.077 13.676 1.00 70.38 166 SER A O 1
ATOM 1278 N N . ALA A 1 167 ? 11.871 -14.268 11.852 1.00 69.38 167 ALA A N 1
ATOM 1279 C CA . ALA A 1 167 ? 13.049 -13.683 11.218 1.00 69.38 167 ALA A CA 1
ATOM 1280 C C . ALA A 1 167 ? 13.385 -12.277 11.744 1.00 69.38 167 ALA A C 1
ATOM 1282 O O . ALA A 1 167 ? 14.417 -11.720 11.364 1.00 69.38 167 ALA A O 1
ATOM 1283 N N . ASP A 1 168 ? 12.541 -11.689 12.599 1.00 69.81 168 ASP A N 1
ATOM 1284 C CA . ASP A 1 168 ? 12.905 -10.474 13.319 1.00 69.81 168 ASP A CA 1
ATOM 1285 C C . ASP A 1 168 ? 14.024 -10.820 14.316 1.00 69.81 168 ASP A C 1
ATOM 1287 O O . ASP A 1 168 ? 13.790 -11.427 15.361 1.00 69.81 168 ASP A O 1
ATOM 1291 N N . ASP A 1 169 ? 15.263 -10.448 13.985 1.00 51.00 169 ASP A N 1
ATOM 1292 C CA . ASP A 1 169 ? 16.392 -10.566 14.910 1.00 51.00 169 ASP A CA 1
ATOM 1293 C C . ASP A 1 169 ? 16.057 -9.834 16.214 1.00 51.00 169 ASP A C 1
ATOM 1295 O O . ASP A 1 169 ? 15.559 -8.709 16.179 1.00 51.00 169 ASP A O 1
ATOM 1299 N N . ALA A 1 170 ? 16.429 -10.383 17.372 1.00 44.09 170 ALA A N 1
ATOM 1300 C CA . ALA A 1 170 ? 16.249 -9.701 18.662 1.00 44.09 170 ALA A CA 1
ATOM 1301 C C . ALA A 1 170 ? 16.956 -8.322 18.739 1.00 44.09 170 ALA A C 1
ATOM 1303 O O . ALA A 1 170 ? 16.695 -7.552 19.658 1.00 44.09 170 ALA A O 1
ATOM 1304 N N . GLN A 1 171 ? 17.846 -8.010 17.785 1.00 37.16 171 GLN A N 1
ATOM 1305 C CA . GLN A 1 171 ? 18.516 -6.711 17.630 1.00 37.16 171 GLN A CA 1
ATOM 1306 C C . GLN A 1 171 ? 17.996 -5.845 16.464 1.00 37.16 171 GLN A C 1
ATOM 1308 O O . GLN A 1 171 ? 18.363 -4.675 16.378 1.00 37.16 171 GLN A O 1
ATOM 1313 N N . VAL A 1 172 ? 17.165 -6.380 15.563 1.00 39.97 172 VAL A N 1
ATOM 1314 C CA . VAL A 1 172 ? 16.678 -5.674 14.354 1.00 39.97 172 VAL A CA 1
ATOM 1315 C C . VAL A 1 172 ? 15.143 -5.594 14.316 1.00 39.97 172 VAL A C 1
ATOM 1317 O O . VAL A 1 172 ? 14.573 -4.734 13.643 1.00 39.97 172 VAL A O 1
ATOM 1320 N N . GLY A 1 173 ? 14.460 -6.411 15.119 1.00 35.75 173 GLY A N 1
ATOM 1321 C CA . GLY A 1 173 ? 13.089 -6.198 15.550 1.00 35.75 173 GLY A CA 1
ATOM 1322 C C . GLY A 1 173 ? 13.038 -4.987 16.475 1.00 35.75 173 GLY A C 1
ATOM 1323 O O . GLY A 1 173 ? 13.319 -5.092 17.661 1.00 35.75 173 GLY A O 1
ATOM 1324 N N . LEU A 1 174 ? 12.689 -3.829 15.910 1.00 36.25 174 LEU A N 1
ATOM 1325 C CA . LEU A 1 174 ? 12.481 -2.572 16.640 1.00 36.25 174 LEU A CA 1
ATOM 1326 C C . LEU A 1 174 ? 13.748 -2.005 17.320 1.00 36.25 174 LEU A C 1
ATOM 1328 O O . LEU A 1 174 ? 13.756 -1.710 18.508 1.00 36.25 174 LEU A O 1
ATOM 1332 N N . GLY A 1 175 ? 14.811 -1.763 16.549 1.00 29.64 175 GLY A N 1
ATOM 1333 C CA . GLY A 1 175 ? 15.876 -0.827 16.942 1.00 29.64 175 GLY A CA 1
ATOM 1334 C C . GLY A 1 175 ? 15.648 0.550 16.292 1.00 29.64 175 GLY A C 1
ATOM 1335 O O . GLY A 1 175 ? 15.534 0.624 15.075 1.00 29.64 175 GLY A O 1
ATOM 1336 N N . GLY A 1 176 ? 15.575 1.688 16.980 1.00 24.70 176 GLY A N 1
ATOM 1337 C CA . GLY A 1 176 ? 15.973 1.950 18.353 1.00 24.70 176 GLY A CA 1
ATOM 1338 C C . GLY A 1 176 ? 14.894 2.656 19.159 1.00 24.70 176 GLY A C 1
ATOM 1339 O O . GLY A 1 176 ? 14.602 3.826 18.938 1.00 24.70 176 GLY A O 1
ATOM 1340 N N . VAL A 1 177 ? 14.403 1.958 20.171 1.00 31.12 177 VAL A N 1
ATOM 1341 C CA . VAL A 1 177 ? 14.428 2.491 21.529 1.00 31.12 177 VAL A CA 1
ATOM 1342 C C . VAL A 1 177 ? 15.026 1.369 22.368 1.00 31.12 177 VAL A C 1
ATOM 1344 O O . VAL A 1 177 ? 14.497 0.261 22.395 1.00 31.12 177 VAL A O 1
ATOM 1347 N N . GLU A 1 178 ? 16.187 1.616 22.969 1.00 30.67 178 GLU A N 1
ATOM 1348 C CA . GLU A 1 178 ? 16.635 0.769 24.065 1.00 30.67 178 GLU A CA 1
ATOM 1349 C C . GLU A 1 178 ? 15.584 0.827 25.180 1.00 30.67 178 GLU A C 1
ATOM 1351 O O . GLU A 1 178 ? 15.239 1.911 25.644 1.00 30.67 178 GLU A O 1
ATOM 1356 N N . ALA A 1 179 ? 15.168 -0.361 25.618 1.00 38.62 179 ALA A N 1
ATOM 1357 C CA . ALA A 1 179 ? 14.367 -0.653 26.804 1.00 38.62 179 ALA A CA 1
ATOM 1358 C C . ALA A 1 179 ? 12.865 -0.297 26.761 1.00 38.62 179 ALA A C 1
ATOM 1360 O O . ALA A 1 179 ? 12.453 0.792 26.380 1.00 38.62 179 ALA A O 1
ATOM 1361 N N . ASP A 1 180 ? 12.082 -1.271 27.241 1.00 32.09 180 ASP A N 1
ATOM 1362 C CA . ASP A 1 180 ? 10.627 -1.300 27.426 1.00 32.09 180 ASP A CA 1
ATOM 1363 C C . ASP A 1 180 ? 9.770 -1.256 26.151 1.00 32.09 180 ASP A C 1
ATOM 1365 O O . ASP A 1 180 ? 9.178 -0.236 25.824 1.00 32.09 180 ASP A O 1
ATOM 1369 N N . ASP A 1 181 ? 9.629 -2.394 25.456 1.00 34.56 181 ASP A N 1
ATOM 1370 C CA . ASP A 1 181 ? 8.381 -3.172 25.571 1.00 34.56 181 ASP A CA 1
ATOM 1371 C C . ASP A 1 181 ? 8.442 -4.506 24.797 1.00 34.56 181 ASP A C 1
ATOM 1373 O O . ASP A 1 181 ? 8.566 -4.585 23.573 1.00 34.56 181 ASP A O 1
ATOM 1377 N N . ALA A 1 182 ? 8.290 -5.583 25.548 1.00 38.41 182 ALA A N 1
ATOM 1378 C CA . ALA A 1 182 ? 8.078 -6.949 25.108 1.00 38.41 182 ALA A CA 1
ATOM 1379 C C . ALA A 1 182 ? 6.721 -7.099 24.372 1.00 38.41 182 ALA A C 1
ATOM 1381 O O . ALA A 1 182 ? 5.741 -7.486 24.993 1.00 38.41 182 ALA A O 1
ATOM 1382 N N . THR A 1 183 ? 6.602 -6.806 23.066 1.00 44.84 183 THR A N 1
ATOM 1383 C CA . THR A 1 183 ? 5.258 -6.535 22.471 1.00 44.84 183 THR A CA 1
ATOM 1384 C C . THR A 1 183 ? 4.700 -7.4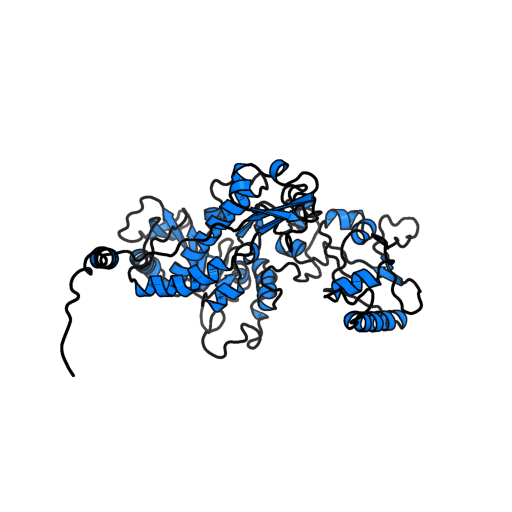78 21.400 1.00 44.84 183 THR A C 1
ATOM 1386 O O . THR A 1 183 ? 3.602 -7.246 20.893 1.00 44.84 183 THR A O 1
ATOM 1389 N N . PHE A 1 184 ? 5.329 -8.624 21.141 1.00 47.00 184 PHE A N 1
ATOM 1390 C CA . PHE A 1 184 ? 4.600 -9.753 20.523 1.00 47.00 184 PHE A CA 1
ATOM 1391 C C . PHE A 1 184 ? 5.163 -11.134 20.903 1.00 47.00 184 PHE A C 1
ATOM 1393 O O . PHE A 1 184 ? 4.432 -12.123 20.961 1.00 47.00 184 PHE A O 1
ATOM 1400 N N . HIS A 1 185 ? 6.460 -11.207 21.224 1.00 45.97 185 HIS A N 1
ATOM 1401 C CA . HIS A 1 185 ? 7.187 -12.474 21.394 1.00 45.97 185 HIS A CA 1
ATOM 1402 C C . HIS A 1 185 ? 7.614 -12.807 22.832 1.00 45.97 185 HIS A C 1
ATOM 1404 O O . HIS A 1 185 ? 8.138 -13.891 23.075 1.00 45.97 185 HIS A O 1
ATOM 1410 N N . ALA A 1 186 ? 7.393 -11.915 23.799 1.00 39.72 186 ALA A N 1
ATOM 1411 C CA . ALA A 1 186 ? 7.892 -12.083 25.161 1.00 39.72 186 ALA A CA 1
ATOM 1412 C C . ALA A 1 186 ? 6.746 -12.346 26.154 1.00 39.72 186 ALA A C 1
ATOM 1414 O O . ALA A 1 186 ? 6.295 -11.462 26.871 1.00 39.72 186 ALA A O 1
ATOM 1415 N N . GLY A 1 187 ? 6.307 -13.609 26.203 1.00 41.84 187 GLY A N 1
ATOM 1416 C CA . GLY A 1 187 ? 5.513 -14.157 27.308 1.00 41.84 187 GLY A CA 1
ATOM 1417 C C . GLY A 1 187 ? 4.000 -14.224 27.072 1.00 41.84 187 GLY A C 1
ATOM 1418 O O . GLY A 1 187 ? 3.261 -13.328 27.463 1.00 41.84 187 GLY A O 1
ATOM 1419 N N . GLY A 1 188 ? 3.529 -15.358 26.544 1.00 52.19 188 GLY A N 1
ATOM 1420 C CA . GLY A 1 188 ? 2.102 -15.697 26.439 1.00 52.19 188 GLY A CA 1
ATOM 1421 C C . GLY A 1 188 ? 1.446 -15.304 25.112 1.00 52.19 188 GLY A C 1
ATOM 1422 O O . GLY A 1 188 ? 2.060 -14.665 24.264 1.00 52.19 188 GLY A O 1
ATOM 1423 N N . VAL A 1 189 ? 0.191 -15.727 24.917 1.00 58.69 189 VAL A N 1
ATOM 1424 C CA . VAL A 1 189 ? -0.589 -15.383 23.717 1.00 58.69 189 VAL A CA 1
ATOM 1425 C C . VAL A 1 189 ? -0.911 -13.882 23.759 1.00 58.69 189 VAL A C 1
ATOM 1427 O O . VAL A 1 189 ? -1.567 -13.445 24.711 1.00 58.69 189 VAL A O 1
ATOM 1430 N N . PRO A 1 190 ? -0.474 -13.077 22.771 1.00 71.25 190 PRO A N 1
ATOM 1431 C CA . PRO A 1 190 ? -0.722 -11.644 22.781 1.00 71.25 190 PRO A CA 1
ATOM 1432 C C . PRO A 1 190 ? -2.226 -11.373 22.724 1.00 71.25 190 PRO A C 1
ATOM 1434 O O . PRO A 1 190 ? -2.969 -12.017 21.981 1.00 71.25 190 PRO A O 1
ATOM 1437 N N . ARG A 1 191 ? -2.683 -10.398 23.516 1.00 85.25 191 ARG A N 1
ATOM 1438 C CA . ARG A 1 191 ? -4.062 -9.914 23.441 1.00 85.25 191 ARG A CA 1
ATOM 1439 C C . ARG A 1 191 ? -4.167 -8.923 22.300 1.00 85.25 191 ARG A C 1
ATOM 1441 O O . ARG A 1 191 ? -3.586 -7.841 22.352 1.00 85.25 191 ARG A O 1
ATOM 1448 N N . VAL A 1 192 ? -4.938 -9.292 21.297 1.00 89.75 192 VAL A N 1
ATOM 1449 C CA . VAL A 1 192 ? -5.051 -8.578 20.039 1.00 89.75 192 VAL A CA 1
ATOM 1450 C C . VAL A 1 192 ? -6.466 -8.044 19.856 1.00 89.75 192 VAL A C 1
ATOM 1452 O O . VAL A 1 192 ? -7.452 -8.630 20.322 1.00 89.75 192 VAL A O 1
ATOM 1455 N N . LEU A 1 193 ? -6.554 -6.899 19.193 1.00 93.75 193 LEU A N 1
ATOM 1456 C CA . LEU A 1 193 ? -7.785 -6.306 18.696 1.00 93.75 193 LEU A CA 1
ATOM 1457 C C . LEU A 1 193 ? -7.633 -6.048 17.199 1.00 93.75 193 LEU A C 1
ATOM 1459 O O . LEU A 1 193 ? -6.617 -5.517 16.760 1.00 93.75 193 LEU A O 1
ATOM 1463 N N . THR A 1 194 ? -8.643 -6.410 16.420 1.00 95.69 194 THR A N 1
ATOM 1464 C CA . THR A 1 194 ? -8.733 -6.117 14.987 1.00 95.69 194 THR A CA 1
ATOM 1465 C C . THR A 1 194 ? -10.157 -5.701 14.619 1.00 95.69 194 THR A C 1
ATOM 1467 O O . THR A 1 194 ? -11.047 -5.666 15.472 1.00 95.69 194 THR A O 1
ATOM 1470 N N . TRP A 1 195 ? -10.396 -5.389 13.351 1.00 95.94 195 TRP A N 1
ATOM 1471 C CA . TRP A 1 195 ? -11.711 -5.033 12.831 1.00 95.94 195 TRP A CA 1
ATOM 1472 C C . TRP A 1 195 ? -11.959 -5.667 11.466 1.00 95.94 195 TRP A C 1
ATOM 1474 O O . TRP A 1 195 ? -11.038 -6.100 10.778 1.00 95.94 195 TRP A O 1
ATOM 1484 N N . ASP A 1 196 ? -13.226 -5.734 11.080 1.00 94.56 196 ASP A N 1
ATOM 1485 C CA . ASP A 1 196 ? -13.626 -6.052 9.718 1.00 94.56 196 ASP A CA 1
ATOM 1486 C C . ASP A 1 196 ? -13.442 -4.816 8.810 1.00 94.56 196 ASP A C 1
ATOM 1488 O O . ASP A 1 196 ? -14.131 -3.810 9.013 1.00 94.56 196 ASP A O 1
ATOM 1492 N N . PRO A 1 197 ? -12.529 -4.844 7.817 1.00 92.50 197 PRO A N 1
ATOM 1493 C CA . PRO A 1 197 ? -12.290 -3.697 6.942 1.00 92.50 197 PRO A CA 1
ATOM 1494 C C . PRO A 1 197 ? -13.517 -3.314 6.095 1.00 92.50 197 PRO A C 1
ATOM 1496 O O . PRO A 1 197 ? -13.653 -2.142 5.742 1.00 92.50 197 PRO A O 1
ATOM 1499 N N . ALA A 1 198 ? -14.451 -4.242 5.840 1.00 93.25 198 ALA A N 1
ATOM 1500 C CA . ALA A 1 198 ? -15.667 -3.971 5.066 1.00 93.25 198 ALA A CA 1
ATOM 1501 C C . ALA A 1 198 ? -16.625 -2.988 5.768 1.00 93.25 198 ALA A C 1
ATOM 1503 O O . ALA A 1 198 ? -17.507 -2.398 5.142 1.00 93.25 198 ALA A O 1
ATOM 1504 N N . VAL A 1 199 ? -16.449 -2.766 7.076 1.00 93.94 199 VAL A N 1
ATOM 1505 C CA . VAL A 1 199 ? -17.207 -1.756 7.829 1.00 93.94 199 VAL A CA 1
ATOM 1506 C C . VAL A 1 199 ? -16.971 -0.354 7.259 1.00 93.94 199 VAL A C 1
ATOM 1508 O O . VAL A 1 199 ? -17.911 0.434 7.163 1.00 93.94 199 VAL A O 1
ATOM 1511 N N . ALA A 1 200 ? -15.746 -0.051 6.820 1.00 94.38 200 ALA A N 1
ATOM 1512 C CA . ALA A 1 200 ? -15.407 1.259 6.273 1.00 94.38 200 ALA A CA 1
ATOM 1513 C C . ALA A 1 200 ? -15.873 1.448 4.816 1.00 94.38 200 ALA A C 1
ATOM 1515 O O . ALA A 1 200 ? -16.094 2.584 4.395 1.00 94.38 200 ALA A O 1
ATOM 1516 N N . THR A 1 201 ? -16.068 0.367 4.055 1.00 95.12 201 THR A N 1
ATOM 1517 C CA . THR A 1 201 ? -16.485 0.427 2.640 1.00 95.12 201 THR A CA 1
ATOM 1518 C C . THR A 1 201 ? -17.975 0.189 2.418 1.00 95.12 201 THR A C 1
ATOM 1520 O O . THR A 1 201 ? -18.470 0.356 1.306 1.00 95.12 201 THR A O 1
ATOM 1523 N N . ARG A 1 202 ? -18.736 -0.124 3.473 1.00 94.00 202 ARG A N 1
ATOM 1524 C CA . ARG A 1 202 ? -20.179 -0.372 3.373 1.00 94.00 202 ARG A CA 1
ATOM 1525 C C . ARG A 1 202 ? -20.917 0.773 2.669 1.00 94.00 202 ARG A C 1
ATOM 1527 O O . ARG A 1 202 ? -20.828 1.938 3.064 1.00 94.00 202 ARG A O 1
ATOM 1534 N N . GLY A 1 203 ? -21.695 0.412 1.650 1.00 93.62 203 GLY A N 1
ATOM 1535 C CA . GLY A 1 203 ? -22.487 1.352 0.855 1.00 93.62 203 GLY A CA 1
ATOM 1536 C C . GLY A 1 203 ? -21.694 2.112 -0.212 1.00 93.62 203 GLY A C 1
ATOM 1537 O O . GLY A 1 203 ? -22.287 2.935 -0.901 1.00 93.62 203 GLY A O 1
ATOM 1538 N N . ILE A 1 204 ? -20.394 1.845 -0.362 1.00 94.69 204 ILE A N 1
ATOM 1539 C CA . ILE A 1 204 ? -19.585 2.334 -1.479 1.00 94.69 204 ILE A CA 1
ATOM 1540 C C . ILE A 1 204 ? -19.653 1.297 -2.607 1.00 94.69 204 ILE A C 1
ATOM 1542 O O . ILE A 1 204 ? -19.587 0.095 -2.357 1.00 94.69 204 ILE A O 1
ATOM 1546 N N . ASP A 1 205 ? -19.815 1.753 -3.849 1.00 91.06 205 ASP A N 1
ATOM 1547 C CA . ASP A 1 205 ? -19.837 0.873 -5.019 1.00 91.06 205 ASP A CA 1
ATOM 1548 C C . ASP A 1 205 ? -18.432 0.323 -5.320 1.00 91.06 205 ASP A C 1
ATOM 1550 O O . ASP A 1 205 ? -17.565 1.021 -5.843 1.00 91.06 205 ASP A O 1
ATOM 1554 N N . GLU A 1 206 ? -18.210 -0.948 -4.985 1.00 88.94 206 GLU A N 1
ATOM 1555 C CA . GLU A 1 206 ? -16.960 -1.672 -5.249 1.00 88.94 206 GLU A CA 1
ATOM 1556 C C . GLU A 1 206 ? -16.870 -2.232 -6.681 1.00 88.94 206 GLU A C 1
ATOM 1558 O O . GLU A 1 206 ? -15.871 -2.857 -7.032 1.00 88.94 206 GLU A O 1
ATOM 1563 N N . SER A 1 207 ? -17.871 -1.999 -7.541 1.00 87.38 207 SER A N 1
ATOM 1564 C CA . SER A 1 207 ? -17.842 -2.461 -8.935 1.00 87.38 207 SER A CA 1
ATOM 1565 C C . SER A 1 207 ? -17.096 -1.519 -9.886 1.00 87.38 207 SER A C 1
ATOM 1567 O O . SER A 1 207 ? -16.688 -1.945 -10.970 1.00 87.38 207 SER A O 1
ATOM 1569 N N . VAL A 1 208 ? -16.882 -0.254 -9.493 1.00 88.31 208 VAL A N 1
ATOM 1570 C CA . VAL A 1 208 ? -16.258 0.766 -10.349 1.00 88.31 208 VAL A CA 1
ATOM 1571 C C . VAL A 1 208 ? -15.122 1.503 -9.621 1.00 88.31 208 VAL A C 1
ATOM 1573 O O . VAL A 1 208 ? -15.376 2.266 -8.685 1.00 88.31 208 VAL A O 1
ATOM 1576 N N . PRO A 1 209 ? -13.863 1.366 -10.085 1.00 94.50 209 PRO A N 1
ATOM 1577 C CA . PRO A 1 209 ? -12.749 2.193 -9.626 1.00 94.50 209 PRO A CA 1
ATOM 1578 C C . PRO A 1 209 ? -13.019 3.679 -9.864 1.00 94.50 209 PRO A C 1
ATOM 1580 O O . PRO A 1 209 ? -13.302 4.084 -10.995 1.00 94.50 209 PRO A O 1
ATOM 1583 N N . ASN A 1 210 ? -12.908 4.499 -8.821 1.00 94.12 210 ASN A N 1
ATOM 1584 C CA . ASN A 1 210 ? -12.992 5.949 -8.946 1.00 94.12 210 ASN A CA 1
ATOM 1585 C C . ASN A 1 210 ? -12.373 6.660 -7.729 1.00 94.12 210 ASN A C 1
ATOM 1587 O O . ASN A 1 210 ? -12.328 6.134 -6.613 1.00 94.12 210 ASN A O 1
ATOM 1591 N N . ILE A 1 211 ? -11.922 7.896 -7.944 1.00 95.69 211 ILE A N 1
ATOM 1592 C CA . ILE A 1 211 ? -11.273 8.705 -6.907 1.00 95.69 211 ILE A CA 1
ATOM 1593 C C . ILE A 1 211 ? -12.243 9.196 -5.821 1.00 95.69 211 ILE A C 1
ATOM 1595 O O . ILE A 1 211 ? -11.835 9.311 -4.671 1.00 95.69 211 ILE A O 1
ATOM 1599 N N . GLY A 1 212 ? -13.527 9.407 -6.128 1.00 96.06 212 GLY A N 1
ATOM 1600 C CA . GLY A 1 212 ? -14.525 9.810 -5.127 1.00 96.06 212 GLY A CA 1
ATOM 1601 C C . GLY A 1 212 ? -14.693 8.753 -4.033 1.00 96.06 212 GLY A C 1
ATOM 1602 O O . GLY A 1 212 ? -14.471 9.029 -2.854 1.00 96.06 212 GLY A O 1
ATOM 1603 N N . SER A 1 213 ? -14.963 7.510 -4.438 1.00 96.94 213 SER A N 1
ATOM 1604 C CA . SER A 1 213 ? -15.015 6.344 -3.552 1.00 96.94 213 SER A CA 1
ATOM 1605 C C . SER A 1 213 ? -13.694 6.116 -2.821 1.00 96.94 213 SER A C 1
ATOM 1607 O O . SER A 1 213 ? -13.705 5.737 -1.653 1.00 96.94 213 SER A O 1
ATOM 1609 N N . HIS A 1 214 ? -12.550 6.388 -3.461 1.00 97.06 214 HIS A N 1
ATOM 1610 C CA . HIS A 1 214 ? -11.247 6.250 -2.811 1.00 97.06 214 HIS A CA 1
ATOM 1611 C C . HIS A 1 214 ? -11.063 7.236 -1.651 1.00 97.06 214 HIS A C 1
ATOM 1613 O O . HIS A 1 214 ? -10.624 6.832 -0.573 1.00 97.06 214 HIS A O 1
ATOM 1619 N N . LEU A 1 215 ? -11.425 8.508 -1.850 1.00 96.56 215 LEU A N 1
ATOM 1620 C CA . LEU A 1 215 ? -11.338 9.541 -0.815 1.00 96.56 215 LEU A CA 1
ATOM 1621 C C . LEU A 1 215 ? -12.335 9.290 0.322 1.00 96.56 215 LEU A C 1
ATOM 1623 O O . LEU A 1 215 ? -11.982 9.436 1.495 1.00 96.56 215 LEU A O 1
ATOM 1627 N N . GLU A 1 216 ? -13.555 8.867 -0.013 1.00 96.19 216 GLU A N 1
ATOM 1628 C CA . GLU A 1 216 ? -14.583 8.523 0.968 1.00 96.19 216 GLU A CA 1
ATOM 1629 C C . GLU A 1 216 ? -14.175 7.316 1.825 1.00 96.19 216 GLU A C 1
ATOM 1631 O O . GLU A 1 216 ? -14.171 7.406 3.057 1.00 96.19 216 GLU A O 1
ATOM 1636 N N . ALA A 1 217 ? -13.777 6.210 1.187 1.00 96.31 217 ALA A N 1
ATOM 1637 C CA . ALA A 1 217 ? -13.289 5.020 1.876 1.00 96.31 217 ALA A CA 1
ATOM 1638 C C . ALA A 1 217 ? -12.059 5.343 2.731 1.00 96.31 217 ALA A C 1
ATOM 1640 O O . ALA A 1 217 ? -11.992 4.941 3.890 1.00 96.31 217 ALA A O 1
ATOM 1641 N N . GLY A 1 218 ? -11.108 6.118 2.201 1.00 96.06 218 GLY A N 1
ATOM 1642 C CA . GLY A 1 218 ? -9.920 6.545 2.937 1.00 96.06 218 GLY A CA 1
ATOM 1643 C C . GLY A 1 218 ? -10.260 7.276 4.234 1.00 96.06 218 GLY A C 1
ATOM 1644 O O . GLY A 1 218 ? -9.757 6.903 5.292 1.00 96.06 218 GLY A O 1
ATOM 1645 N N . GLY A 1 219 ? -11.180 8.243 4.189 1.00 96.00 219 GLY A N 1
ATOM 1646 C CA . GLY A 1 219 ? -11.631 8.953 5.388 1.00 96.00 219 GLY A CA 1
ATOM 1647 C C . GLY A 1 219 ? -12.279 8.038 6.433 1.00 96.00 219 GLY A C 1
ATOM 1648 O O . GLY A 1 219 ? -11.957 8.120 7.618 1.00 96.00 219 GLY A O 1
ATOM 1649 N N . ARG A 1 220 ? -13.154 7.121 5.999 1.00 96.75 220 ARG A N 1
ATOM 1650 C CA . ARG A 1 220 ? -13.823 6.158 6.894 1.00 96.75 220 ARG A CA 1
ATOM 1651 C C . ARG A 1 220 ? -12.834 5.169 7.522 1.00 96.75 220 ARG A C 1
ATOM 1653 O O . ARG A 1 220 ? -12.963 4.838 8.697 1.00 96.75 220 ARG A O 1
ATOM 1660 N N . GLN A 1 221 ? -11.825 4.729 6.771 1.00 97.06 221 GLN A N 1
ATOM 1661 C CA . GLN A 1 221 ? -10.779 3.826 7.266 1.00 97.06 221 GLN A CA 1
ATOM 1662 C C . GLN A 1 221 ? -9.870 4.503 8.294 1.00 97.06 221 GLN A C 1
ATOM 1664 O O . GLN A 1 221 ? -9.537 3.882 9.300 1.00 97.06 221 GLN A O 1
ATOM 1669 N N . LEU A 1 222 ? -9.513 5.776 8.089 1.00 97.25 222 LEU A N 1
ATOM 1670 C CA . LEU A 1 222 ? -8.751 6.554 9.072 1.00 97.25 222 LEU A CA 1
ATOM 1671 C C . LEU A 1 222 ? -9.550 6.793 10.362 1.00 97.25 222 LEU A C 1
ATOM 1673 O O . LEU A 1 222 ? -8.991 6.723 11.456 1.00 97.25 222 LEU A O 1
ATOM 1677 N N . GLU A 1 223 ? -10.859 7.031 10.253 1.00 96.38 223 GLU A N 1
ATOM 1678 C CA . GLU A 1 223 ? -11.749 7.132 11.414 1.00 96.38 223 GLU A CA 1
ATOM 1679 C C . GLU A 1 223 ? -11.825 5.814 12.194 1.00 96.38 223 GLU A C 1
ATOM 1681 O O . GLU A 1 223 ? -11.639 5.803 13.413 1.00 96.38 223 GLU A O 1
ATOM 1686 N N . LEU A 1 224 ? -12.012 4.696 11.489 1.00 96.75 224 LEU A N 1
ATOM 1687 C CA . LEU A 1 224 ? -12.040 3.367 12.092 1.00 96.75 224 LEU A CA 1
ATOM 1688 C C . LEU A 1 224 ? -10.702 3.005 12.753 1.00 96.75 224 LEU A C 1
ATOM 1690 O O . LEU A 1 224 ? -10.695 2.473 13.862 1.00 96.75 224 LEU A O 1
ATOM 1694 N N . LEU A 1 225 ? -9.577 3.347 12.118 1.00 97.94 225 LEU A N 1
ATOM 1695 C CA . LEU A 1 225 ? -8.244 3.163 12.687 1.00 97.94 225 LEU A CA 1
ATOM 1696 C C . LEU A 1 225 ? -8.079 3.967 13.986 1.00 97.94 225 LEU A C 1
ATOM 1698 O O . LEU A 1 225 ? -7.645 3.401 14.988 1.00 97.94 225 LEU A O 1
ATOM 1702 N N . ARG A 1 226 ? -8.445 5.259 14.005 1.00 97.62 226 ARG A N 1
ATOM 1703 C CA . ARG A 1 226 ? -8.390 6.097 15.220 1.00 97.62 226 ARG A CA 1
ATOM 1704 C C . ARG A 1 226 ? -9.175 5.452 16.364 1.00 97.62 226 ARG A C 1
ATOM 1706 O O . ARG A 1 226 ? -8.660 5.350 17.478 1.00 97.62 226 ARG A O 1
ATOM 1713 N N . ASP A 1 227 ? -10.404 5.024 16.090 1.00 97.88 227 ASP A N 1
ATOM 1714 C CA . ASP A 1 227 ? -11.289 4.431 17.095 1.00 97.88 227 ASP A CA 1
ATOM 1715 C C . ASP A 1 227 ? -10.733 3.106 17.620 1.00 97.88 227 ASP A C 1
ATOM 1717 O O . ASP A 1 227 ? -10.701 2.876 18.831 1.00 97.88 227 ASP A O 1
ATOM 1721 N N . ALA A 1 228 ? -10.222 2.261 16.724 1.00 97.88 228 ALA A N 1
ATOM 1722 C CA . ALA A 1 228 ? -9.603 0.997 17.090 1.00 97.88 228 ALA A CA 1
ATOM 1723 C C . ALA A 1 228 ? -8.341 1.198 17.945 1.00 97.88 228 ALA A C 1
ATOM 1725 O O . ALA A 1 228 ? -8.171 0.489 18.935 1.00 97.88 228 ALA A O 1
ATOM 1726 N N . ILE A 1 229 ? -7.499 2.197 17.639 1.00 98.12 229 ILE A N 1
ATOM 1727 C CA . ILE A 1 229 ? -6.334 2.554 18.468 1.00 98.12 229 ILE A CA 1
ATOM 1728 C C . ILE A 1 229 ? -6.786 2.968 19.874 1.00 98.12 229 ILE A C 1
ATOM 1730 O O . ILE A 1 229 ? -6.236 2.475 20.859 1.00 98.12 229 ILE A O 1
ATOM 1734 N N . ALA A 1 230 ? -7.800 3.835 19.988 1.00 97.69 230 ALA A N 1
ATOM 1735 C CA . ALA A 1 230 ? -8.309 4.282 21.286 1.00 97.69 230 ALA A CA 1
ATOM 1736 C C . ALA A 1 230 ? -8.816 3.104 22.134 1.00 97.69 230 ALA A C 1
ATOM 1738 O O . ALA A 1 230 ? -8.455 2.971 23.304 1.00 97.69 230 ALA A O 1
ATOM 1739 N N . MET A 1 231 ? -9.610 2.210 21.540 1.00 96.88 231 MET A N 1
ATOM 1740 C CA . MET A 1 231 ? -10.155 1.046 22.244 1.00 96.88 231 MET A CA 1
ATOM 1741 C C . MET A 1 231 ? -9.086 -0.004 22.579 1.00 96.88 231 MET A C 1
ATOM 1743 O O . MET A 1 231 ? -9.143 -0.616 23.649 1.00 96.88 231 MET A O 1
ATOM 1747 N N . ALA A 1 232 ? -8.089 -0.195 21.712 1.00 95.38 232 ALA A N 1
ATOM 1748 C CA . ALA A 1 232 ? -6.951 -1.072 21.976 1.00 95.38 232 ALA A CA 1
ATOM 1749 C C . ALA A 1 232 ? -6.120 -0.569 23.166 1.00 95.38 232 ALA A C 1
ATOM 1751 O O . ALA A 1 232 ? -5.827 -1.341 24.079 1.00 95.38 232 ALA A O 1
ATOM 1752 N N . GLN A 1 233 ? -5.841 0.738 23.229 1.00 94.31 233 GLN A N 1
ATOM 1753 C CA . GLN A 1 233 ? -5.145 1.356 24.362 1.00 94.31 233 GLN A CA 1
ATOM 1754 C C . GLN A 1 233 ? -5.947 1.242 25.666 1.00 94.31 233 GLN A C 1
ATOM 1756 O O . GLN A 1 233 ? -5.396 0.845 26.691 1.00 94.31 233 GLN A O 1
ATOM 1761 N N . LEU A 1 234 ? -7.260 1.508 25.631 1.00 94.50 234 LEU A N 1
ATOM 1762 C CA . LEU A 1 234 ? -8.143 1.377 26.801 1.00 94.50 234 LEU A CA 1
ATOM 1763 C C . LEU A 1 234 ? -8.192 -0.046 27.371 1.00 94.50 234 LEU A C 1
ATOM 1765 O O . LEU A 1 234 ? -8.428 -0.225 28.564 1.00 94.50 234 LEU A O 1
ATOM 1769 N N . THR A 1 235 ? -7.987 -1.056 26.526 1.00 91.31 235 THR A N 1
ATOM 1770 C CA . THR A 1 235 ? -8.080 -2.475 26.901 1.00 91.31 235 THR A CA 1
ATOM 1771 C C . THR A 1 235 ? -6.727 -3.177 26.984 1.00 91.31 235 THR A C 1
ATOM 1773 O O . THR A 1 235 ? -6.683 -4.385 27.227 1.00 91.31 235 THR A O 1
ATOM 1776 N N . ASN A 1 236 ? -5.630 -2.427 26.837 1.00 89.88 236 ASN A N 1
ATOM 1777 C CA . ASN A 1 236 ? -4.258 -2.929 26.830 1.00 89.88 236 ASN A CA 1
ATOM 1778 C C . ASN A 1 236 ? -4.071 -4.119 25.864 1.00 89.88 236 ASN A C 1
ATOM 1780 O O . ASN A 1 236 ? -3.663 -5.224 26.257 1.00 89.88 236 ASN A O 1
ATOM 1784 N N . ARG A 1 237 ? -4.458 -3.889 24.605 1.00 90.69 237 ARG A N 1
ATOM 1785 C CA . ARG A 1 237 ? -4.354 -4.831 23.486 1.00 90.69 237 ARG A CA 1
ATOM 1786 C C . ARG A 1 237 ? -3.448 -4.267 22.399 1.00 90.69 237 ARG A C 1
ATOM 1788 O O . ARG A 1 237 ? -3.502 -3.075 22.108 1.00 90.69 237 ARG A O 1
ATOM 1795 N N . THR A 1 238 ? -2.686 -5.143 21.754 1.00 90.00 238 THR A N 1
ATOM 1796 C CA . THR A 1 238 ? -1.979 -4.820 20.511 1.00 90.00 238 THR A CA 1
ATOM 1797 C C . THR A 1 238 ? -2.986 -4.751 19.370 1.00 90.00 238 THR A C 1
ATOM 1799 O O . THR A 1 238 ? -3.870 -5.603 19.253 1.00 90.00 238 THR A O 1
ATOM 1802 N N . LEU A 1 239 ? -2.859 -3.748 18.508 1.00 94.06 239 LEU A N 1
ATOM 1803 C CA . LEU A 1 239 ? -3.715 -3.631 17.337 1.00 94.06 239 LEU A CA 1
ATOM 1804 C C . LEU A 1 239 ? -3.188 -4.517 16.197 1.00 94.06 239 LEU A C 1
ATOM 1806 O O . LEU A 1 239 ? -2.047 -4.369 15.775 1.00 94.06 239 LEU A O 1
ATOM 1810 N N . ALA A 1 240 ? -4.013 -5.414 15.665 1.00 92.81 240 ALA A N 1
ATOM 1811 C CA . ALA A 1 240 ? -3.732 -6.103 14.409 1.00 92.81 240 ALA A CA 1
ATOM 1812 C C . ALA A 1 240 ? -4.495 -5.410 13.282 1.00 92.81 240 ALA A C 1
ATOM 1814 O O . ALA A 1 240 ? -5.721 -5.503 13.196 1.00 92.81 240 ALA A O 1
ATOM 1815 N N . VAL A 1 241 ? -3.764 -4.692 12.434 1.00 95.56 241 VAL A N 1
ATOM 1816 C CA . VAL A 1 241 ? -4.338 -3.851 11.384 1.00 95.56 241 VAL A CA 1
ATOM 1817 C C . VAL A 1 241 ? -4.624 -4.702 10.139 1.00 95.56 241 VAL A C 1
ATOM 1819 O O . VAL A 1 241 ? -3.679 -5.241 9.556 1.00 95.56 241 VAL A O 1
ATOM 1822 N N . PRO A 1 242 ? -5.895 -4.874 9.720 1.00 95.12 242 PRO A N 1
ATOM 1823 C CA . PRO A 1 242 ? -6.212 -5.460 8.423 1.00 95.12 242 PRO A CA 1
ATOM 1824 C C . PRO A 1 242 ? -5.767 -4.527 7.292 1.00 95.12 242 PRO A C 1
ATOM 1826 O O . PRO A 1 242 ? -5.658 -3.313 7.477 1.00 95.12 242 PRO A O 1
ATOM 1829 N N . ARG A 1 243 ? -5.569 -5.084 6.092 1.00 94.25 243 ARG A N 1
ATOM 1830 C CA . ARG A 1 243 ? -5.342 -4.264 4.894 1.00 94.25 243 ARG A CA 1
ATOM 1831 C C . ARG A 1 243 ? -6.541 -3.356 4.637 1.00 94.25 243 ARG A C 1
ATOM 1833 O O . ARG A 1 243 ? -7.689 -3.754 4.842 1.00 94.25 243 ARG A O 1
ATOM 1840 N N . PHE A 1 244 ? -6.257 -2.147 4.172 1.00 95.50 244 PHE A N 1
ATOM 1841 C CA . PHE A 1 244 ? -7.287 -1.196 3.768 1.00 95.50 244 PHE A CA 1
ATOM 1842 C C . PHE A 1 244 ? -7.782 -1.549 2.368 1.00 95.50 244 PHE A C 1
ATOM 1844 O O . PHE A 1 244 ? -7.209 -2.398 1.695 1.00 95.50 244 PHE A O 1
ATOM 1851 N N . THR A 1 245 ? -8.844 -0.899 1.923 1.00 95.69 245 THR A N 1
ATOM 1852 C CA . THR A 1 245 ? -9.412 -1.032 0.587 1.00 95.69 245 THR A CA 1
ATOM 1853 C C . THR A 1 245 ? -9.144 0.242 -0.199 1.00 95.69 245 THR A C 1
ATOM 1855 O O . THR A 1 245 ? -9.446 1.354 0.248 1.00 95.69 245 THR A O 1
ATOM 1858 N N . CYS A 1 246 ? -8.572 0.078 -1.385 1.00 95.62 246 CYS A N 1
ATOM 1859 C CA . CYS A 1 246 ? -8.352 1.137 -2.354 1.00 95.62 246 CYS A CA 1
ATOM 1860 C C . CYS A 1 246 ? -9.383 1.039 -3.475 1.00 95.62 246 CYS A C 1
ATOM 1862 O O . CYS A 1 246 ? -9.758 -0.052 -3.889 1.00 95.62 246 CYS A O 1
ATOM 1864 N N . PHE A 1 247 ? -9.784 2.198 -3.994 1.00 96.88 247 PHE A N 1
ATOM 1865 C CA . PHE A 1 247 ? -10.623 2.351 -5.192 1.00 96.88 247 PHE A CA 1
ATOM 1866 C C . PHE A 1 247 ? -9.861 3.076 -6.312 1.00 96.88 247 PHE A C 1
ATOM 1868 O O . PHE A 1 247 ? -10.397 3.305 -7.394 1.00 96.88 247 PHE A O 1
ATOM 1875 N N . CYS A 1 248 ? -8.608 3.444 -6.034 1.00 95.88 248 CYS A N 1
ATOM 1876 C CA . CYS A 1 248 ? -7.701 4.128 -6.931 1.00 95.88 248 CYS A CA 1
ATOM 1877 C C . CYS A 1 248 ? -6.258 3.833 -6.511 1.00 95.88 248 CYS A C 1
ATOM 1879 O O . CYS A 1 248 ? -5.974 3.741 -5.313 1.00 95.88 248 CYS A O 1
ATOM 1881 N N . ASP A 1 249 ? -5.361 3.677 -7.481 1.00 94.75 249 ASP A N 1
ATOM 1882 C CA . ASP A 1 249 ? -3.935 3.524 -7.221 1.00 94.75 249 ASP A CA 1
ATOM 1883 C C . ASP A 1 249 ? -3.349 4.827 -6.689 1.00 94.75 249 ASP A C 1
ATOM 1885 O O . ASP A 1 249 ? -3.816 5.923 -6.994 1.00 94.75 249 ASP A O 1
ATOM 1889 N N . LYS A 1 250 ? -2.292 4.721 -5.889 1.00 91.94 250 LYS A N 1
ATOM 1890 C CA . LYS A 1 250 ? -1.577 5.889 -5.381 1.00 91.94 250 LYS A CA 1
ATOM 1891 C C . LYS A 1 250 ? -0.294 6.098 -6.164 1.00 91.94 250 LYS A C 1
ATOM 1893 O O . LYS A 1 250 ? 0.628 5.311 -6.054 1.00 91.94 250 LYS A O 1
ATOM 1898 N N . VAL A 1 251 ? -0.190 7.187 -6.907 1.00 85.62 251 VAL A N 1
ATOM 1899 C CA . VAL A 1 251 ? 0.948 7.404 -7.806 1.00 85.62 251 VAL A CA 1
ATOM 1900 C C . VAL A 1 251 ? 2.156 7.986 -7.074 1.00 85.62 251 VAL A C 1
ATOM 1902 O O . VAL A 1 251 ? 2.023 8.904 -6.261 1.00 85.62 251 VAL A O 1
ATOM 1905 N N . TRP A 1 252 ? 3.361 7.509 -7.401 1.00 78.56 252 TRP A N 1
ATOM 1906 C CA . TRP A 1 252 ? 4.592 8.100 -6.877 1.00 78.56 252 TRP A CA 1
ATOM 1907 C C . TRP A 1 252 ? 4.749 9.540 -7.372 1.00 78.56 252 TRP A C 1
ATOM 1909 O O . TRP A 1 252 ? 4.745 9.794 -8.569 1.00 78.56 252 TRP A O 1
ATOM 1919 N N . GLY A 1 253 ? 4.823 10.516 -6.462 1.00 74.31 253 GLY A N 1
ATOM 1920 C CA . GLY A 1 253 ? 4.918 11.939 -6.825 1.00 74.31 253 GLY A CA 1
ATOM 1921 C C . GLY A 1 253 ? 3.748 12.487 -7.662 1.00 74.31 253 GLY A C 1
ATOM 1922 O O . GLY A 1 253 ? 3.822 13.615 -8.144 1.00 74.31 253 GLY A O 1
ATOM 1923 N N . GLY A 1 254 ? 2.681 11.704 -7.860 1.00 77.31 254 GLY A N 1
ATOM 1924 C CA . GLY A 1 254 ? 1.499 12.088 -8.626 1.00 77.31 254 GLY A CA 1
ATOM 1925 C C . GLY A 1 254 ? 1.707 12.323 -10.124 1.00 77.31 254 GLY A C 1
ATOM 1926 O O . GLY A 1 254 ? 0.855 12.975 -10.720 1.00 77.31 254 GLY A O 1
ATOM 1927 N N . HIS A 1 255 ? 2.810 11.865 -10.729 1.00 80.94 255 HIS A N 1
ATOM 1928 C CA . HIS A 1 255 ? 3.196 12.248 -12.100 1.00 80.94 255 HIS A CA 1
ATOM 1929 C C . HIS A 1 255 ? 2.503 11.464 -13.228 1.00 80.94 255 HIS A C 1
ATOM 1931 O O . HIS A 1 255 ? 2.612 11.836 -14.393 1.00 80.94 255 HIS A O 1
ATOM 1937 N N . ASP A 1 256 ? 1.813 10.372 -12.912 1.00 86.81 256 ASP A N 1
ATOM 1938 C CA . ASP A 1 256 ? 1.101 9.554 -13.894 1.00 86.81 256 ASP A CA 1
ATOM 1939 C C . ASP A 1 256 ? -0.387 9.883 -13.915 1.00 86.81 256 ASP A C 1
ATOM 1941 O O . ASP A 1 256 ? -1.002 10.123 -12.872 1.00 86.81 256 ASP A O 1
ATOM 1945 N N . ASN A 1 257 ? -0.968 9.846 -15.116 1.00 89.31 257 ASN A N 1
ATOM 1946 C CA . ASN A 1 257 ? -2.408 9.926 -15.308 1.00 89.31 257 ASN A CA 1
ATOM 1947 C C . ASN A 1 257 ? -3.037 8.539 -15.245 1.00 89.31 257 ASN A C 1
ATOM 1949 O O . ASN A 1 257 ? -3.166 7.863 -16.265 1.00 89.31 257 ASN A O 1
ATOM 1953 N N . ILE A 1 258 ? -3.464 8.143 -14.049 1.00 92.94 258 ILE A N 1
ATOM 1954 C CA . ILE A 1 258 ? -4.169 6.875 -13.829 1.00 92.94 258 ILE A CA 1
ATOM 1955 C C . ILE A 1 258 ? -5.657 6.958 -14.177 1.00 92.94 258 ILE A C 1
ATOM 1957 O O . ILE A 1 258 ? -6.306 5.927 -14.344 1.00 92.94 258 ILE A O 1
ATOM 1961 N N . PHE A 1 259 ? -6.227 8.160 -14.307 1.00 92.19 259 PHE A N 1
ATOM 1962 C CA . PHE A 1 259 ? -7.638 8.336 -14.663 1.00 92.19 259 PHE A CA 1
ATOM 1963 C C . PHE A 1 259 ? -7.927 7.794 -16.067 1.00 92.19 259 PHE A C 1
ATOM 1965 O O . PHE A 1 259 ? -8.931 7.112 -16.268 1.00 92.19 259 PHE A O 1
ATOM 1972 N N . ASN A 1 260 ? -6.978 7.951 -16.996 1.00 89.88 260 ASN A N 1
ATOM 1973 C CA . ASN A 1 260 ? -7.023 7.322 -18.324 1.00 89.88 260 ASN A CA 1
ATOM 1974 C C . ASN A 1 260 ? -6.990 5.787 -18.290 1.00 89.88 260 ASN A C 1
ATOM 1976 O O . ASN A 1 260 ? -7.290 5.131 -19.288 1.00 89.88 260 ASN A O 1
ATOM 1980 N N . PHE A 1 261 ? -6.630 5.206 -17.150 1.00 91.12 261 PHE A N 1
ATOM 1981 C CA . PHE A 1 261 ? -6.541 3.769 -16.939 1.00 91.12 261 PHE A CA 1
ATOM 1982 C C . PHE A 1 261 ? -7.536 3.298 -15.874 1.00 91.12 261 PHE A C 1
ATOM 1984 O O . PHE A 1 261 ? -7.306 2.285 -15.221 1.00 91.12 261 PHE A O 1
ATOM 1991 N N . ASN A 1 262 ? -8.668 3.998 -15.724 1.00 91.88 262 ASN A N 1
ATOM 1992 C CA . ASN A 1 262 ? -9.713 3.680 -14.749 1.00 91.88 262 ASN A CA 1
ATOM 1993 C C . ASN A 1 262 ? -9.133 3.559 -13.335 1.00 91.88 262 ASN A C 1
ATOM 1995 O O . ASN A 1 262 ? -9.311 2.529 -12.687 1.00 91.88 262 ASN A O 1
ATOM 1999 N N . CYS A 1 263 ? -8.400 4.576 -12.882 1.00 94.88 263 CYS A N 1
ATOM 2000 C CA . CYS A 1 263 ? -7.830 4.624 -11.537 1.00 94.88 263 CYS A CA 1
ATOM 2001 C C . CYS A 1 263 ? -6.759 3.552 -11.249 1.00 94.88 263 CYS A C 1
ATOM 2003 O O . CYS A 1 263 ? -6.434 3.324 -10.088 1.00 94.88 263 CYS A O 1
ATOM 2005 N N . HIS A 1 264 ? -6.187 2.934 -12.285 1.00 94.38 264 HIS A N 1
ATOM 2006 C CA . HIS A 1 264 ? -5.069 1.996 -12.175 1.00 94.38 264 HIS A CA 1
ATOM 2007 C C . HIS A 1 264 ? -3.766 2.629 -12.663 1.00 94.38 264 HIS A C 1
ATOM 2009 O O . HIS A 1 264 ? -3.754 3.404 -13.622 1.00 94.38 264 HIS A O 1
ATOM 2015 N N . TYR A 1 265 ? -2.642 2.231 -12.081 1.00 91.94 265 TYR A N 1
ATOM 2016 C CA . TYR A 1 265 ? -1.323 2.561 -12.605 1.00 91.94 265 TYR A CA 1
ATOM 2017 C C . TYR A 1 265 ? -1.187 2.069 -14.059 1.00 91.94 265 TYR A C 1
ATOM 2019 O O . TYR A 1 265 ? -1.599 0.934 -14.340 1.00 91.94 265 TYR A O 1
ATOM 2027 N N . PRO A 1 266 ? -0.615 2.852 -14.999 1.00 88.69 266 PRO A N 1
ATOM 2028 C CA . PRO A 1 266 ? -0.379 2.395 -16.365 1.00 88.69 266 PRO A CA 1
ATOM 2029 C C . PRO A 1 266 ? 0.249 0.994 -16.426 1.00 88.69 266 PRO A C 1
ATOM 2031 O O . PRO A 1 266 ? 1.315 0.740 -15.871 1.00 88.69 266 PRO A O 1
ATOM 2034 N N . GLY A 1 267 ? -0.432 0.068 -17.105 1.00 89.00 267 GLY A N 1
ATOM 2035 C CA . GLY A 1 267 ? -0.004 -1.327 -17.230 1.00 89.00 267 GLY A CA 1
ATOM 2036 C C . GLY A 1 267 ? -0.454 -2.270 -16.109 1.00 89.00 267 GLY A C 1
ATOM 2037 O O . GLY A 1 267 ? -0.227 -3.456 -16.246 1.00 89.00 267 GLY A O 1
ATOM 2038 N N . SER A 1 268 ? -1.115 -1.806 -15.047 1.00 92.38 268 SER A N 1
ATOM 2039 C CA . SER A 1 268 ? -1.593 -2.681 -13.953 1.00 92.38 268 SER A CA 1
ATOM 2040 C C . SER A 1 268 ? -3.075 -3.076 -14.051 1.00 92.38 268 SER A C 1
ATOM 2042 O O . SER A 1 268 ? -3.552 -3.911 -13.279 1.00 92.38 268 SER A O 1
ATOM 2044 N N . LYS A 1 269 ? -3.824 -2.463 -14.979 1.00 90.31 269 LYS A N 1
ATOM 2045 C CA . LYS A 1 269 ? -5.288 -2.601 -15.110 1.00 90.31 269 LYS A CA 1
ATOM 2046 C C . LYS A 1 269 ? -5.751 -4.037 -15.368 1.00 90.31 269 LYS A C 1
ATOM 2048 O O . LYS A 1 269 ? -6.834 -4.419 -14.939 1.00 90.31 269 LYS A O 1
ATOM 2053 N N . ASP A 1 270 ? -4.947 -4.824 -16.071 1.00 86.62 270 ASP A N 1
ATOM 2054 C CA . ASP A 1 270 ? -5.236 -6.225 -16.393 1.00 86.62 270 ASP A CA 1
ATOM 2055 C C . ASP A 1 270 ? -5.410 -7.100 -15.145 1.00 86.62 270 ASP A C 1
ATOM 2057 O O . ASP A 1 270 ? -6.192 -8.045 -15.174 1.00 86.62 270 ASP A O 1
ATOM 2061 N N . SER A 1 271 ? -4.739 -6.757 -14.043 1.00 87.62 271 SER A N 1
ATOM 2062 C CA . SER A 1 271 ? -4.844 -7.477 -12.771 1.00 87.62 271 SER A CA 1
ATOM 2063 C C . SER A 1 271 ? -6.162 -7.278 -12.020 1.00 87.62 271 SER A C 1
ATOM 2065 O O . SER A 1 271 ? -6.386 -7.992 -11.046 1.00 87.62 271 SER A O 1
ATOM 2067 N N . GLY A 1 272 ? -7.006 -6.315 -12.424 1.00 88.88 272 GLY A N 1
ATOM 2068 C CA . GLY A 1 272 ? -8.315 -6.060 -11.802 1.00 88.88 272 GLY A CA 1
ATOM 2069 C C . GLY A 1 272 ? -8.256 -5.845 -10.287 1.00 88.88 272 GLY A C 1
ATOM 2070 O O . GLY A 1 272 ? -9.197 -6.169 -9.569 1.00 88.88 272 GLY A O 1
ATOM 2071 N N . HIS A 1 273 ? -7.115 -5.379 -9.777 1.00 92.75 273 HIS A N 1
ATOM 2072 C CA . HIS A 1 273 ? -6.833 -5.410 -8.349 1.00 92.75 273 HIS A CA 1
ATOM 2073 C C . HIS A 1 273 ? -7.579 -4.332 -7.557 1.00 92.75 273 HIS A C 1
ATOM 2075 O O . HIS A 1 273 ? -7.743 -4.490 -6.345 1.00 92.75 273 HIS A O 1
ATOM 2081 N N . ILE A 1 274 ? -8.049 -3.287 -8.244 1.00 93.44 274 ILE A N 1
ATOM 2082 C CA . ILE A 1 274 ? -8.851 -2.198 -7.695 1.00 93.44 274 ILE A CA 1
ATOM 2083 C C . ILE A 1 274 ? -10.291 -2.282 -8.244 1.00 93.44 274 ILE A C 1
ATOM 2085 O O . ILE A 1 274 ? -10.456 -2.406 -9.460 1.00 93.44 274 ILE A O 1
ATOM 2089 N N . PRO A 1 275 ? -11.326 -2.129 -7.393 1.00 94.50 275 PRO A N 1
ATOM 2090 C CA . PRO A 1 275 ? -11.234 -1.973 -5.941 1.00 94.50 275 PRO A CA 1
ATOM 2091 C C . PRO A 1 275 ? -10.713 -3.223 -5.218 1.00 94.50 275 PRO A C 1
ATOM 2093 O O . PRO A 1 275 ? -10.962 -4.360 -5.625 1.00 94.50 275 PRO A O 1
ATOM 2096 N N . GLY A 1 276 ? -9.946 -3.027 -4.147 1.00 93.94 276 GLY A N 1
ATOM 2097 C CA . GLY A 1 276 ? -9.378 -4.156 -3.420 1.00 93.94 276 GLY A CA 1
ATOM 2098 C C . GLY A 1 276 ? -8.365 -3.806 -2.339 1.00 93.94 276 GLY A C 1
ATOM 2099 O O . GLY A 1 276 ? -8.108 -2.627 -2.082 1.00 93.94 276 GLY A O 1
ATOM 2100 N N . PRO A 1 277 ? -7.797 -4.836 -1.685 1.00 93.06 277 PRO A N 1
ATOM 2101 C CA . PRO A 1 277 ? -6.875 -4.657 -0.577 1.00 93.06 277 PRO A CA 1
ATOM 2102 C C . PRO A 1 277 ? -5.634 -3.866 -0.984 1.00 93.06 277 PRO A C 1
ATOM 2104 O O . PRO A 1 277 ? -4.997 -4.179 -1.988 1.00 93.06 277 PRO A O 1
ATOM 2107 N N . CYS A 1 278 ? -5.243 -2.897 -0.168 1.00 91.25 278 CYS A N 1
ATOM 2108 C CA . CYS A 1 278 ? -4.034 -2.127 -0.365 1.00 91.25 278 CYS A CA 1
ATOM 2109 C C . CYS A 1 278 ? -3.339 -1.774 0.961 1.00 91.25 278 CYS A C 1
ATOM 2111 O O . CYS A 1 278 ? -3.937 -1.886 2.037 1.00 91.25 278 CYS A O 1
ATOM 2113 N N . PRO A 1 279 ? -2.059 -1.385 0.892 1.00 92.75 279 PRO A N 1
ATOM 2114 C CA . PRO A 1 279 ? -1.224 -1.182 2.076 1.00 92.75 279 PRO A CA 1
ATOM 2115 C C . PRO A 1 279 ? -1.581 0.064 2.891 1.00 92.75 279 PRO A C 1
ATOM 2117 O O . PRO A 1 279 ? -1.999 1.084 2.341 1.00 92.75 279 PRO A O 1
ATOM 2120 N N . MET A 1 280 ? -1.374 0.006 4.209 1.00 92.50 280 MET A N 1
ATOM 2121 C CA . MET A 1 280 ? -1.756 1.071 5.147 1.00 92.50 280 MET A CA 1
ATOM 2122 C C . MET A 1 280 ? -1.077 2.421 4.856 1.00 92.50 280 MET A C 1
ATOM 2124 O O . MET A 1 280 ? -1.705 3.475 4.983 1.00 92.50 280 MET A O 1
ATOM 2128 N N . ASP A 1 281 ? 0.178 2.408 4.400 1.00 92.44 281 ASP A N 1
ATOM 2129 C CA . ASP A 1 281 ? 0.953 3.610 4.038 1.00 92.44 281 ASP A CA 1
ATOM 2130 C C . ASP A 1 281 ? 0.421 4.346 2.793 1.00 92.44 281 ASP A C 1
ATOM 2132 O O . ASP A 1 281 ? 0.900 5.427 2.432 1.00 92.44 281 ASP A O 1
ATOM 2136 N N . HIS A 1 282 ? -0.620 3.821 2.145 1.00 93.50 282 HIS A N 1
ATOM 2137 C CA . HIS A 1 282 ? -1.385 4.592 1.173 1.00 93.50 282 HIS A CA 1
ATOM 2138 C C . HIS A 1 282 ? -2.177 5.718 1.853 1.00 93.50 282 HIS A C 1
ATOM 2140 O O . HIS A 1 282 ? -2.335 6.769 1.234 1.00 93.50 282 HIS A O 1
ATOM 2146 N N . PHE A 1 283 ? -2.570 5.547 3.121 1.00 94.00 283 PHE A N 1
ATOM 2147 C CA . PHE A 1 283 ? -3.482 6.443 3.839 1.00 94.00 283 PHE A CA 1
ATOM 2148 C C . PHE A 1 283 ? -2.889 7.087 5.094 1.00 94.00 283 PHE A C 1
ATOM 2150 O O . PHE A 1 283 ? -3.318 8.176 5.451 1.00 94.00 283 PHE A O 1
ATOM 2157 N N . VAL A 1 284 ? -1.935 6.451 5.778 1.00 93.75 284 VAL A N 1
ATOM 2158 C CA . VAL A 1 284 ? -1.337 6.960 7.030 1.00 93.75 284 VAL A CA 1
ATOM 2159 C C . VAL A 1 284 ? 0.077 6.425 7.202 1.00 93.75 284 VAL A C 1
ATOM 2161 O O . VAL A 1 284 ? 0.315 5.284 6.836 1.00 93.75 284 VAL A O 1
ATOM 2164 N N . SER A 1 285 ? 1.011 7.194 7.771 1.00 92.56 285 SER A N 1
ATOM 2165 C CA . SER A 1 285 ? 2.384 6.723 8.014 1.00 92.56 285 SER A CA 1
ATOM 2166 C C . SER A 1 285 ? 2.443 5.695 9.161 1.00 92.56 285 SER A C 1
ATOM 2168 O O . SER A 1 285 ? 2.173 6.043 10.320 1.00 92.56 285 SER A O 1
ATOM 2170 N N . PRO A 1 286 ? 2.860 4.441 8.887 1.00 90.81 286 PRO A N 1
ATOM 2171 C CA . PRO A 1 286 ? 3.196 3.472 9.926 1.00 90.81 286 PRO A CA 1
ATOM 2172 C C . PRO A 1 286 ? 4.267 3.964 10.908 1.00 90.81 286 PRO A C 1
ATOM 2174 O O . PRO A 1 286 ? 4.155 3.713 12.110 1.00 90.81 286 PRO A O 1
ATOM 2177 N N . ALA A 1 287 ? 5.297 4.671 10.434 1.00 88.94 287 ALA A N 1
ATOM 2178 C CA . ALA A 1 287 ? 6.340 5.228 11.288 1.00 88.94 287 ALA A CA 1
ATOM 2179 C C . ALA A 1 287 ? 5.769 6.245 12.284 1.00 88.94 287 ALA A C 1
ATOM 2181 O O . ALA A 1 287 ? 6.037 6.141 13.481 1.00 88.94 287 ALA A O 1
ATOM 2182 N N . LYS A 1 288 ? 4.907 7.167 11.832 1.00 91.75 288 LYS A N 1
ATOM 2183 C CA . LYS A 1 288 ? 4.267 8.149 12.725 1.00 91.75 288 LYS A CA 1
ATOM 2184 C C . LYS A 1 288 ? 3.316 7.518 13.734 1.00 91.75 288 LYS A C 1
ATOM 2186 O O . LYS A 1 288 ? 3.227 8.015 14.857 1.00 91.75 288 LYS A O 1
ATOM 2191 N N . LEU A 1 289 ? 2.656 6.413 13.388 1.00 92.25 289 LEU A N 1
ATOM 2192 C CA . LEU A 1 289 ? 1.893 5.619 14.356 1.00 92.25 289 LEU A CA 1
ATOM 2193 C C . LEU A 1 289 ? 2.795 5.080 15.476 1.00 92.25 289 LEU A C 1
ATOM 2195 O O . LEU A 1 289 ? 2.485 5.274 16.652 1.00 92.25 289 LEU A O 1
ATOM 2199 N N . ARG A 1 290 ? 3.934 4.469 15.124 1.00 90.31 290 ARG A N 1
ATOM 2200 C CA . ARG A 1 290 ? 4.890 3.925 16.106 1.00 90.31 290 ARG A CA 1
ATOM 2201 C C . ARG A 1 290 ? 5.516 5.014 16.973 1.00 90.31 290 ARG A C 1
ATOM 2203 O O . ARG A 1 290 ? 5.502 4.889 18.192 1.00 90.31 290 ARG A O 1
ATOM 2210 N N . GLU A 1 291 ? 5.982 6.109 16.371 1.00 89.62 291 GLU A N 1
ATOM 2211 C CA . GLU A 1 291 ? 6.502 7.284 17.096 1.00 89.62 291 GLU A CA 1
ATOM 2212 C C . GLU A 1 291 ? 5.470 7.866 18.082 1.00 89.62 291 GLU A C 1
ATOM 2214 O O . GLU A 1 291 ? 5.829 8.418 19.120 1.00 89.62 291 GLU A O 1
ATOM 2219 N N . SER A 1 292 ? 4.176 7.716 17.781 1.00 92.38 292 SER A N 1
ATOM 2220 C CA . SER A 1 292 ? 3.074 8.168 18.638 1.00 92.38 292 SER A CA 1
ATOM 2221 C C . SER A 1 292 ? 2.698 7.173 19.744 1.00 92.38 292 SER A C 1
ATOM 2223 O O . SER A 1 292 ? 1.730 7.414 20.470 1.00 92.38 292 SER A O 1
ATOM 2225 N N . GLY A 1 293 ? 3.448 6.076 19.896 1.00 89.12 293 GLY A N 1
ATOM 2226 C CA . GLY A 1 293 ? 3.230 5.048 20.916 1.00 89.12 293 GLY A CA 1
ATOM 2227 C C . GLY A 1 293 ? 2.105 4.065 20.585 1.00 89.12 293 GLY A C 1
ATOM 2228 O O . GLY A 1 293 ? 1.524 3.469 21.491 1.00 89.12 293 GLY A O 1
ATOM 2229 N N . VAL A 1 294 ? 1.742 3.912 19.308 1.00 90.56 294 VAL A N 1
ATOM 2230 C CA . VAL A 1 294 ? 0.744 2.918 18.893 1.00 90.56 294 VAL A CA 1
ATOM 2231 C C . VAL A 1 294 ? 1.420 1.558 18.725 1.00 90.56 294 VAL A C 1
ATOM 2233 O O . VAL A 1 294 ? 2.237 1.373 17.822 1.00 90.56 294 VAL A O 1
ATOM 2236 N N . ALA A 1 295 ? 1.041 0.595 19.565 1.00 88.25 295 ALA A N 1
ATOM 2237 C CA . ALA A 1 295 ? 1.450 -0.799 19.428 1.00 88.25 295 ALA A CA 1
ATOM 2238 C C . ALA A 1 295 ? 0.580 -1.507 18.376 1.00 88.25 295 ALA A C 1
ATOM 2240 O O . ALA A 1 295 ? -0.615 -1.732 18.600 1.00 88.25 295 ALA A O 1
ATOM 2241 N N . PHE A 1 296 ? 1.168 -1.859 17.229 1.00 90.88 296 PHE A N 1
ATOM 2242 C CA . PHE A 1 296 ? 0.453 -2.567 16.170 1.00 90.88 296 PHE A CA 1
ATOM 2243 C C . PHE A 1 296 ? 1.326 -3.529 15.354 1.00 90.88 296 PHE A C 1
ATOM 2245 O O . PHE A 1 296 ? 2.537 -3.343 15.221 1.00 90.88 296 PHE A O 1
ATOM 2252 N N . VAL A 1 297 ? 0.658 -4.514 14.755 1.00 89.25 297 VAL A N 1
ATOM 2253 C CA . VAL A 1 297 ? 1.179 -5.475 13.768 1.00 89.25 297 VAL A CA 1
ATOM 2254 C C . VAL A 1 297 ? 0.234 -5.534 12.563 1.00 89.25 297 VAL A C 1
ATOM 2256 O O . VAL A 1 297 ? -0.924 -5.117 12.670 1.00 89.25 297 VAL A O 1
ATOM 2259 N N . ALA A 1 298 ? 0.680 -6.058 11.419 1.00 91.06 298 ALA A N 1
ATOM 2260 C CA . ALA A 1 298 ? -0.258 -6.383 10.344 1.00 91.06 298 ALA A CA 1
ATOM 2261 C C . ALA A 1 298 ? -1.070 -7.639 10.704 1.00 91.06 298 ALA A C 1
ATOM 2263 O O . ALA A 1 298 ? -0.534 -8.593 11.265 1.00 91.06 298 ALA A O 1
ATOM 2264 N N . LEU A 1 299 ? -2.359 -7.673 10.356 1.00 90.62 299 LEU A N 1
ATOM 2265 C CA . LEU A 1 299 ? -3.237 -8.808 10.671 1.00 90.62 299 LEU A CA 1
ATOM 2266 C C . LEU A 1 299 ? -2.729 -10.135 10.083 1.00 90.62 299 LEU A C 1
ATOM 2268 O O . LEU A 1 299 ? -2.827 -11.176 10.726 1.00 90.62 299 LEU A O 1
ATOM 2272 N N . GLU A 1 300 ? -2.138 -10.100 8.889 1.00 88.19 300 GLU A N 1
ATOM 2273 C CA . GLU A 1 300 ? -1.585 -11.290 8.230 1.00 88.19 300 GLU A CA 1
ATOM 2274 C C . GLU A 1 300 ? -0.367 -11.882 8.967 1.00 88.19 300 GLU A C 1
ATOM 2276 O O . GLU A 1 300 ? -0.107 -13.079 8.833 1.00 88.19 300 GLU A O 1
ATOM 2281 N N . GLU A 1 301 ? 0.327 -11.110 9.820 1.00 82.75 301 GLU A N 1
ATOM 2282 C CA . GLU A 1 301 ? 1.405 -11.640 10.677 1.00 82.75 301 GLU A CA 1
ATOM 2283 C C . GLU A 1 301 ? 0.871 -12.684 11.666 1.00 82.75 301 GLU A C 1
ATOM 2285 O O . GLU A 1 301 ? 1.586 -13.625 12.014 1.00 82.75 301 GLU A O 1
ATOM 2290 N N . LEU A 1 302 ? -0.406 -12.587 12.067 1.00 81.81 302 LEU A N 1
ATOM 2291 C CA . LEU A 1 302 ? -1.010 -13.534 13.005 1.00 81.81 302 LEU A CA 1
ATOM 2292 C C . LEU A 1 302 ? -1.066 -14.963 12.445 1.00 81.81 302 LEU A C 1
ATOM 2294 O O . LEU A 1 302 ? -1.018 -15.906 13.227 1.00 81.81 302 LEU A O 1
ATOM 2298 N N . ARG A 1 303 ? -1.109 -15.149 11.114 1.00 79.38 303 ARG A N 1
ATOM 2299 C CA . ARG A 1 303 ? -1.148 -16.489 10.481 1.00 79.38 303 ARG A CA 1
ATOM 2300 C C . ARG A 1 303 ? 0.138 -17.280 10.677 1.00 79.38 303 ARG A C 1
ATOM 2302 O O . ARG A 1 303 ? 0.129 -18.504 10.592 1.00 79.38 303 ARG A O 1
ATOM 2309 N N . ARG A 1 304 ? 1.250 -16.568 10.851 1.00 71.56 304 ARG A N 1
ATOM 2310 C CA . ARG A 1 304 ? 2.595 -17.136 11.009 1.00 71.56 304 ARG A CA 1
ATOM 2311 C C . ARG A 1 304 ? 3.138 -16.956 12.415 1.00 71.56 304 ARG A C 1
ATOM 2313 O O . ARG A 1 304 ? 4.255 -17.377 12.698 1.00 71.56 304 ARG A O 1
ATOM 2320 N N . ALA A 1 305 ? 2.358 -16.333 13.291 1.00 69.06 305 ALA A N 1
ATOM 2321 C CA . ALA A 1 305 ? 2.694 -16.243 14.690 1.00 69.06 305 ALA A CA 1
ATOM 2322 C C . ALA A 1 305 ? 2.762 -17.658 15.293 1.00 69.06 305 ALA A C 1
ATOM 2324 O O . ALA A 1 305 ? 1.940 -18.509 14.958 1.00 69.06 305 ALA A O 1
ATOM 2325 N N . PRO A 1 306 ? 3.684 -17.916 16.231 1.00 58.66 306 PRO A N 1
ATOM 2326 C CA . PRO A 1 306 ? 3.814 -19.217 16.893 1.00 58.66 306 PRO A CA 1
ATOM 2327 C C . PRO A 1 306 ? 2.640 -19.556 17.840 1.00 58.66 306 PRO A C 1
ATOM 2329 O O . PRO A 1 306 ? 2.714 -20.534 18.580 1.00 58.66 306 PRO A O 1
ATOM 2332 N N . TYR A 1 307 ? 1.575 -18.748 17.852 1.00 61.06 307 TYR A N 1
ATOM 2333 C CA . TYR A 1 307 ? 0.425 -18.859 18.750 1.00 61.06 307 TYR A CA 1
ATOM 2334 C C . TYR A 1 307 ? -0.813 -19.390 18.007 1.00 61.06 307 TYR A C 1
ATOM 2336 O O . TYR A 1 307 ? -0.906 -19.272 16.790 1.00 61.06 307 TYR A O 1
ATOM 2344 N N . GLU A 1 308 ? -1.774 -19.950 18.749 1.00 59.19 308 GLU A N 1
ATOM 2345 C CA . GLU A 1 308 ? -2.975 -20.675 18.281 1.00 59.19 308 GLU A CA 1
ATOM 2346 C C . GLU A 1 308 ? -4.026 -19.823 17.519 1.00 59.19 308 GLU A C 1
ATOM 2348 O O . GLU A 1 308 ? -5.231 -20.027 17.664 1.00 59.19 308 GLU A O 1
ATOM 2353 N N . PHE A 1 309 ? -3.619 -18.858 16.691 1.00 69.94 309 PHE A N 1
ATOM 2354 C CA . PHE A 1 309 ? -4.528 -18.142 15.795 1.00 69.94 309 PHE A CA 1
ATOM 2355 C C . PHE A 1 309 ? -4.855 -19.023 14.577 1.00 69.94 309 PHE A C 1
ATOM 2357 O O . PHE A 1 309 ? -4.257 -18.906 13.511 1.00 69.94 309 PHE A O 1
ATOM 2364 N N . GLY A 1 310 ? -5.787 -19.961 14.761 1.00 60.56 310 GLY A N 1
ATOM 2365 C CA . GLY A 1 310 ? -6.232 -20.904 13.730 1.00 60.56 310 GLY A CA 1
ATOM 2366 C C . GLY A 1 310 ? -7.551 -20.515 13.048 1.00 60.56 310 GLY A C 1
ATOM 2367 O O . GLY A 1 310 ? -8.374 -19.790 13.606 1.00 60.56 310 GLY A O 1
ATOM 2368 N N . GLY A 1 311 ? -7.783 -21.063 11.851 1.00 66.19 311 GLY A N 1
ATOM 2369 C CA . GLY A 1 311 ? -9.025 -20.894 11.085 1.00 66.19 311 GLY A CA 1
ATOM 2370 C C . GLY A 1 311 ? -9.118 -19.584 10.291 1.00 66.19 311 GLY A C 1
ATOM 2371 O O . GLY A 1 311 ? -8.280 -18.696 10.424 1.00 66.19 311 GLY A O 1
ATOM 2372 N N . ASP A 1 312 ? -10.160 -19.465 9.464 1.00 67.69 312 ASP A N 1
ATOM 2373 C CA . ASP A 1 312 ? -10.309 -18.364 8.494 1.00 67.69 312 ASP A CA 1
ATOM 2374 C C . ASP A 1 312 ? -10.456 -16.973 9.144 1.00 67.69 312 ASP A C 1
ATOM 2376 O O . ASP A 1 312 ? -10.126 -15.965 8.521 1.00 67.69 312 ASP A O 1
ATOM 2380 N N . ASP A 1 313 ? -10.913 -16.918 10.402 1.00 73.75 313 ASP A N 1
ATOM 2381 C CA . ASP A 1 313 ? -11.093 -15.689 11.197 1.00 73.75 313 ASP A CA 1
ATOM 2382 C C . ASP A 1 313 ? -10.232 -15.683 12.475 1.00 73.75 313 ASP A C 1
ATOM 2384 O O . ASP A 1 313 ? -10.574 -15.021 13.454 1.00 73.75 313 ASP A O 1
ATOM 2388 N N . PHE A 1 314 ? -9.143 -16.467 12.502 1.00 78.12 314 PHE A N 1
ATOM 2389 C CA . PHE A 1 314 ? -8.173 -16.515 13.610 1.00 78.12 314 PHE A CA 1
ATOM 2390 C C . PHE A 1 314 ? -8.769 -16.868 14.990 1.00 78.12 314 PHE A C 1
ATOM 2392 O O . PHE A 1 314 ? -8.209 -16.511 16.028 1.00 78.12 314 PHE A O 1
ATOM 2399 N N . GLY A 1 315 ? -9.937 -17.519 15.020 1.00 77.88 315 GLY A N 1
ATOM 2400 C CA . GLY A 1 315 ? -10.672 -17.804 16.256 1.00 77.88 315 GLY A CA 1
ATOM 2401 C C . GLY A 1 315 ? -11.186 -16.552 16.980 1.00 77.88 315 GLY A C 1
ATOM 2402 O O . GLY A 1 315 ? -11.401 -16.595 18.191 1.00 77.88 315 GLY A O 1
ATOM 2403 N N . ALA A 1 316 ? -11.361 -15.434 16.267 1.00 86.62 316 ALA A N 1
ATOM 2404 C CA . ALA A 1 316 ? -11.740 -14.160 16.861 1.00 86.62 316 ALA A CA 1
ATOM 2405 C C . ALA A 1 316 ? -13.114 -14.198 17.549 1.00 86.62 316 ALA A C 1
ATOM 2407 O O . ALA A 1 316 ? -14.115 -14.667 17.000 1.00 86.62 316 ALA A O 1
ATOM 2408 N N . VAL A 1 317 ? -13.187 -13.594 18.735 1.00 90.25 317 VAL A N 1
ATOM 2409 C CA . VAL A 1 317 ? -14.455 -13.258 19.388 1.00 90.25 317 VAL A CA 1
ATOM 2410 C C . VAL A 1 317 ? -14.973 -11.943 18.821 1.00 90.25 317 VAL A C 1
ATOM 2412 O O . VAL A 1 317 ? -14.270 -10.930 18.800 1.00 90.25 317 VAL A O 1
ATOM 2415 N N . ARG A 1 318 ? -16.229 -11.951 18.376 1.00 92.06 318 ARG A N 1
ATOM 2416 C CA . ARG A 1 318 ? -16.859 -10.784 17.757 1.00 92.06 318 ARG A CA 1
ATOM 2417 C C . ARG A 1 318 ? -17.318 -9.777 18.805 1.00 92.06 318 ARG A C 1
ATOM 2419 O O . ARG A 1 318 ? -18.017 -10.126 19.758 1.00 92.06 318 ARG A O 1
ATOM 2426 N N . VAL A 1 319 ? -16.958 -8.522 18.569 1.00 93.19 319 VAL A N 1
ATOM 2427 C CA . VAL A 1 319 ? -17.543 -7.347 19.213 1.00 93.19 319 VAL A CA 1
ATOM 2428 C C . VAL A 1 319 ? -18.369 -6.640 18.145 1.00 93.19 319 VAL A C 1
ATOM 2430 O O . VAL A 1 319 ? -17.826 -6.117 17.173 1.00 93.19 319 VAL A O 1
ATOM 2433 N N . GLU A 1 320 ? -19.686 -6.712 18.268 1.00 93.44 320 GLU A N 1
ATOM 2434 C CA . GLU A 1 320 ? -20.618 -6.221 17.253 1.00 93.44 320 GLU A CA 1
ATOM 2435 C C . GLU A 1 320 ? -21.141 -4.835 17.641 1.00 93.44 320 GLU A C 1
ATOM 2437 O O . GLU A 1 320 ? -21.772 -4.682 18.686 1.00 93.44 320 GLU A O 1
ATOM 2442 N N . PHE A 1 321 ? -20.900 -3.830 16.800 1.00 93.25 321 PHE A N 1
ATOM 2443 C CA . PHE A 1 321 ? -21.446 -2.488 16.982 1.00 93.25 321 PHE A CA 1
ATOM 2444 C C . PHE A 1 321 ? -22.813 -2.370 16.306 1.00 93.25 321 PHE A C 1
ATOM 2446 O O . PHE A 1 321 ? -22.956 -2.722 15.134 1.00 93.25 321 PHE A O 1
ATOM 2453 N N . LYS A 1 322 ? -23.818 -1.867 17.033 1.00 92.25 322 LYS A N 1
ATOM 2454 C CA . LYS A 1 322 ? -25.179 -1.651 16.514 1.00 92.25 322 LYS A CA 1
ATOM 2455 C C . LYS A 1 322 ? -25.710 -0.270 16.860 1.00 92.25 322 LYS A C 1
ATOM 2457 O O . LYS A 1 322 ? -25.469 0.253 17.950 1.00 92.25 322 LYS A O 1
ATOM 2462 N N . GLU A 1 323 ? -26.486 0.295 15.943 1.00 85.75 323 GLU A N 1
ATOM 2463 C CA . GLU A 1 323 ? -27.351 1.428 16.260 1.00 85.75 323 GLU A CA 1
ATOM 2464 C C . GLU A 1 323 ? -28.446 0.974 17.241 1.00 85.75 323 GLU A C 1
ATOM 2466 O O . GLU A 1 323 ? -29.005 -0.114 17.096 1.00 85.75 323 GLU A O 1
ATOM 2471 N N . ASN A 1 324 ? -28.753 1.803 18.242 1.00 75.88 324 ASN A N 1
ATOM 2472 C CA . ASN A 1 324 ? -29.787 1.553 19.260 1.00 75.88 324 ASN A CA 1
ATOM 2473 C C . ASN A 1 324 ? -29.564 0.326 20.170 1.00 75.88 324 ASN A C 1
ATOM 2475 O O . ASN A 1 324 ? -30.530 -0.204 20.715 1.00 75.88 324 ASN A O 1
ATOM 2479 N N . ALA A 1 325 ? -28.322 -0.133 20.361 1.00 74.06 325 ALA A N 1
ATOM 2480 C CA . ALA A 1 325 ? -28.032 -1.078 21.441 1.00 74.06 325 ALA A CA 1
ATOM 2481 C C . ALA A 1 325 ? -28.121 -0.381 22.811 1.00 74.06 325 ALA A C 1
ATOM 2483 O O . ALA A 1 325 ? -27.734 0.784 22.944 1.00 74.06 325 ALA A O 1
ATOM 2484 N N . ASP A 1 326 ? -28.599 -1.091 23.834 1.00 63.34 326 ASP A N 1
ATOM 2485 C CA . ASP A 1 326 ? -28.660 -0.548 25.190 1.00 63.34 326 ASP A CA 1
ATOM 2486 C C . ASP A 1 326 ? -27.246 -0.260 25.719 1.00 63.34 326 ASP A C 1
ATOM 2488 O O . ASP A 1 326 ? -26.359 -1.114 25.710 1.00 63.34 326 ASP A O 1
ATOM 2492 N N . ALA A 1 327 ? -27.033 0.956 26.233 1.00 55.31 327 ALA A N 1
ATOM 2493 C CA . ALA A 1 327 ? -25.772 1.360 26.867 1.00 55.31 327 ALA A CA 1
ATOM 2494 C C . ALA A 1 327 ? -25.490 0.601 28.184 1.00 55.31 327 ALA A C 1
ATOM 2496 O O . ALA A 1 327 ? -24.394 0.685 28.743 1.00 55.31 327 ALA A O 1
ATOM 2497 N N . GLY A 1 328 ? -26.489 -0.128 28.691 1.00 49.44 328 GLY A N 1
ATOM 2498 C CA . GLY A 1 328 ? -26.469 -0.872 29.943 1.00 49.44 328 GLY A CA 1
ATOM 2499 C C . GLY A 1 328 ? -25.885 -2.273 29.802 1.00 49.44 328 GLY A C 1
ATOM 2500 O O . GLY A 1 328 ? -26.598 -3.248 29.987 1.00 49.44 328 GLY A O 1
ATOM 2501 N N . GLY A 1 329 ? -24.581 -2.359 29.548 1.00 49.88 329 GLY A N 1
ATOM 2502 C CA . GLY A 1 329 ? -23.810 -3.592 29.686 1.00 49.88 329 GLY A CA 1
ATOM 2503 C C . GLY A 1 329 ? -23.919 -4.517 28.479 1.00 49.88 329 GLY A C 1
ATOM 2504 O O . GLY A 1 329 ? -24.985 -5.016 28.148 1.00 49.88 329 GLY A O 1
ATOM 2505 N N . GLY A 1 330 ? -22.772 -4.786 27.853 1.00 52.53 330 GLY A N 1
ATOM 2506 C CA . GLY A 1 330 ? -22.680 -5.723 26.741 1.00 52.53 330 GLY A CA 1
ATOM 2507 C C . GLY A 1 330 ? -23.306 -7.073 27.093 1.00 52.53 330 GLY A C 1
ATOM 2508 O O . GLY A 1 330 ? -22.732 -7.838 27.875 1.00 52.53 330 GLY A O 1
ATOM 2509 N N . GLU A 1 331 ? -24.482 -7.359 26.534 1.00 52.44 331 GLU A N 1
ATOM 2510 C CA . GLU A 1 331 ? -25.048 -8.699 26.586 1.00 52.44 331 GLU A CA 1
ATOM 2511 C C . GLU A 1 331 ? -24.041 -9.648 25.938 1.00 52.44 331 GLU A C 1
ATOM 2513 O O . GLU A 1 331 ? -23.497 -9.386 24.860 1.00 52.44 331 GLU A O 1
ATOM 2518 N N . THR A 1 332 ? -23.748 -10.748 26.631 1.00 54.19 332 THR A N 1
ATOM 2519 C CA . THR A 1 332 ? -22.950 -11.821 26.045 1.00 54.19 332 THR A CA 1
ATOM 2520 C C . THR A 1 332 ? -23.830 -12.517 25.018 1.00 54.19 332 THR A C 1
ATOM 2522 O O . THR A 1 332 ? -24.639 -13.376 25.363 1.00 54.19 332 THR A O 1
ATOM 2525 N N . VAL A 1 333 ? -23.706 -12.122 23.757 1.00 53.28 333 VAL A N 1
ATOM 2526 C CA . VAL A 1 333 ? -24.455 -12.746 22.672 1.00 53.28 333 VAL A CA 1
ATOM 2527 C C . VAL A 1 333 ? -23.739 -14.037 22.299 1.00 53.28 333 VAL A C 1
ATOM 2529 O O . VAL A 1 333 ? -22.567 -14.038 21.918 1.00 53.28 333 VAL A O 1
ATOM 2532 N N . VAL A 1 334 ? -24.446 -15.160 22.409 1.00 49.00 334 VAL A N 1
ATOM 2533 C CA . VAL A 1 334 ? -24.025 -16.408 21.770 1.00 49.00 334 VAL A CA 1
ATOM 2534 C C . VAL A 1 334 ? -24.333 -16.244 20.286 1.00 49.00 334 VAL A C 1
ATOM 2536 O O . VAL A 1 334 ? -25.490 -16.229 19.874 1.00 49.00 334 VAL A O 1
ATOM 2539 N N . THR A 1 335 ? -23.296 -16.049 19.480 1.00 46.81 335 THR A N 1
ATOM 2540 C CA . THR A 1 335 ? -23.444 -15.944 18.023 1.00 46.81 335 THR A CA 1
ATOM 2541 C C . THR A 1 335 ? -23.928 -17.276 17.439 1.00 46.81 335 THR A C 1
ATOM 2543 O O . THR A 1 335 ? -23.712 -18.333 18.033 1.00 46.81 335 THR A O 1
ATOM 2546 N N . ALA A 1 336 ? -24.552 -17.252 16.254 1.00 36.84 336 ALA A N 1
ATOM 2547 C CA . ALA A 1 336 ? -25.179 -18.411 15.592 1.00 36.84 336 ALA A CA 1
ATOM 2548 C C . ALA A 1 336 ? -24.235 -19.597 15.249 1.00 36.84 336 ALA A C 1
ATOM 2550 O O . ALA A 1 336 ? -24.661 -20.555 14.613 1.00 36.84 336 ALA A O 1
ATOM 2551 N N . GLY A 1 337 ? -22.972 -19.561 15.689 1.00 41.00 337 GLY A N 1
ATOM 2552 C CA . GLY A 1 337 ? -22.001 -20.661 15.636 1.00 41.00 337 GLY A CA 1
ATOM 2553 C C . GLY A 1 337 ? -21.491 -21.125 17.009 1.00 41.00 337 GLY A C 1
ATOM 2554 O O . GLY A 1 337 ? -20.472 -21.802 17.072 1.00 41.00 337 GLY A O 1
ATOM 2555 N N . GLY A 1 338 ? -22.138 -20.735 18.115 1.00 42.75 338 GLY A N 1
ATOM 2556 C CA . GLY A 1 338 ? -21.739 -21.112 19.480 1.00 42.75 338 GLY A CA 1
ATOM 2557 C C . GLY A 1 338 ? -20.602 -20.275 20.087 1.00 42.75 338 GLY A C 1
ATOM 2558 O O . GLY A 1 338 ? -20.185 -20.540 21.213 1.00 42.75 338 GLY A O 1
ATOM 2559 N N . GLY A 1 339 ? -20.110 -19.249 19.384 1.00 55.25 339 GLY A N 1
ATOM 2560 C CA . GLY A 1 339 ? -19.071 -18.345 19.884 1.00 55.25 339 GLY A CA 1
ATOM 2561 C C . GLY A 1 339 ? -19.627 -17.287 20.842 1.00 55.25 339 GLY A C 1
ATOM 2562 O O . GLY A 1 339 ? -20.645 -16.657 20.541 1.00 55.25 339 GLY A O 1
ATOM 2563 N N . ARG A 1 340 ? -18.943 -17.067 21.975 1.00 69.88 340 ARG A N 1
ATOM 2564 C CA . ARG A 1 340 ? -19.181 -15.926 22.880 1.00 69.88 340 ARG A CA 1
ATOM 2565 C C . ARG A 1 340 ? -18.813 -14.631 22.150 1.00 69.88 340 ARG A C 1
ATOM 2567 O O . ARG A 1 340 ? -17.712 -14.557 21.621 1.00 69.88 340 ARG A O 1
ATOM 2574 N N . GLY A 1 341 ? -19.701 -13.640 22.133 1.00 80.25 341 GLY A N 1
ATOM 2575 C CA . GLY A 1 341 ? -19.462 -12.289 21.618 1.00 80.25 341 GLY A CA 1
ATOM 2576 C C . GLY A 1 341 ? -20.092 -11.229 22.520 1.00 80.25 341 GLY A C 1
ATOM 2577 O O . GLY A 1 341 ? -20.790 -11.563 23.477 1.00 80.25 341 GLY A O 1
ATOM 2578 N N . VAL A 1 342 ? -19.831 -9.956 22.232 1.00 88.50 342 VAL A N 1
ATOM 2579 C CA . VAL A 1 342 ? -20.410 -8.816 22.964 1.00 88.50 342 VAL A CA 1
ATOM 2580 C C . VAL A 1 342 ? -20.962 -7.799 21.974 1.00 88.50 342 VAL A C 1
ATOM 2582 O O . VAL A 1 342 ? -20.338 -7.533 20.949 1.00 88.50 342 VAL A O 1
ATOM 2585 N N . THR A 1 343 ? -22.118 -7.215 22.283 1.00 90.81 343 THR A N 1
ATOM 2586 C CA . THR A 1 343 ? -22.678 -6.094 21.518 1.00 90.81 343 THR A CA 1
ATOM 2587 C C . THR A 1 343 ? -22.372 -4.766 22.206 1.00 90.81 343 THR A C 1
ATOM 2589 O O . THR A 1 343 ? -22.481 -4.653 23.427 1.00 90.81 343 THR A O 1
ATOM 2592 N N . LEU A 1 344 ? -21.987 -3.762 21.418 1.00 91.44 344 LEU A N 1
ATOM 2593 C CA . LEU A 1 344 ? -21.746 -2.389 21.857 1.00 91.44 344 LEU A CA 1
ATOM 2594 C C . LEU A 1 344 ? -22.615 -1.405 21.057 1.00 91.44 344 LEU A C 1
ATOM 2596 O O . LEU A 1 344 ? -22.832 -1.615 19.860 1.00 91.44 344 LEU A O 1
ATOM 2600 N N . PRO A 1 345 ? -23.092 -0.309 21.671 1.00 92.38 345 PRO A N 1
ATOM 2601 C CA . PRO A 1 345 ? -23.719 0.764 20.915 1.00 92.38 345 PRO A CA 1
ATOM 2602 C C . PRO A 1 345 ? -22.690 1.504 20.057 1.00 92.38 345 PRO A C 1
ATOM 2604 O O . PRO A 1 345 ? -21.563 1.764 20.487 1.00 92.38 345 PRO A O 1
ATOM 2607 N N . VAL A 1 346 ? -23.101 1.897 18.851 1.00 93.56 346 VAL A N 1
ATOM 2608 C CA . VAL A 1 346 ? -22.403 2.944 18.090 1.00 93.56 346 VAL A CA 1
ATOM 2609 C C . VAL A 1 346 ? -22.355 4.209 18.949 1.00 93.5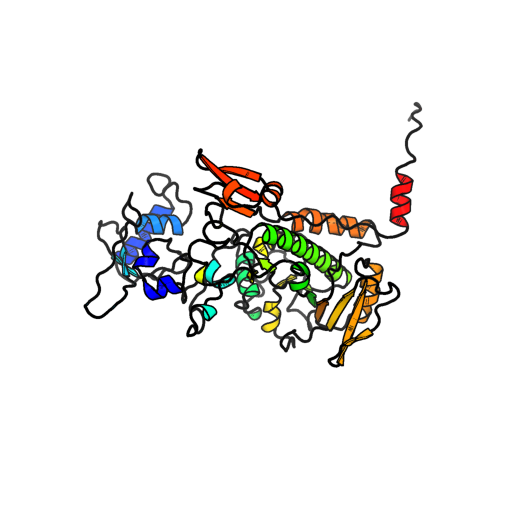6 346 VAL A C 1
ATOM 2611 O O . VAL A 1 346 ? -23.359 4.589 19.551 1.00 93.56 346 VAL A O 1
ATOM 2614 N N . GLY A 1 347 ? -21.198 4.865 19.033 1.00 92.81 347 GLY A N 1
ATOM 2615 C CA . GLY A 1 347 ? -21.028 5.995 19.946 1.00 92.81 347 GLY A CA 1
ATOM 2616 C C . GLY A 1 347 ? -20.753 5.600 21.396 1.00 92.81 347 GLY A C 1
ATOM 2617 O O . GLY A 1 347 ? -20.937 6.428 22.285 1.00 92.81 347 GLY A O 1
ATOM 2618 N N . ALA A 1 348 ? -20.314 4.366 21.668 1.00 92.94 348 ALA A N 1
ATOM 2619 C CA . ALA A 1 348 ? -19.833 3.994 22.997 1.00 92.94 348 ALA A CA 1
ATOM 2620 C C . ALA A 1 348 ? -18.676 4.911 23.443 1.00 92.94 348 ALA A C 1
ATOM 2622 O O . ALA A 1 348 ? -17.787 5.237 22.652 1.00 92.94 348 ALA A O 1
ATOM 2623 N N . ASP A 1 349 ? -18.681 5.317 24.713 1.00 94.69 349 ASP A N 1
ATOM 2624 C CA . ASP A 1 349 ? -17.576 6.044 25.343 1.00 94.69 349 ASP A CA 1
ATOM 2625 C C . ASP A 1 349 ? -16.590 5.090 26.036 1.00 94.69 349 ASP A C 1
ATOM 2627 O O . ASP A 1 349 ? -16.788 3.870 26.089 1.00 94.69 349 ASP A O 1
ATOM 2631 N N . SER A 1 350 ? -15.496 5.636 26.574 1.00 95.38 350 SER A N 1
ATOM 2632 C CA . SER A 1 350 ? -14.464 4.818 27.215 1.00 95.38 350 SER A CA 1
ATOM 2633 C C . SER A 1 350 ? -14.965 3.998 28.407 1.00 95.38 350 SER A C 1
ATOM 2635 O O . SER A 1 350 ? -14.400 2.938 28.657 1.00 95.38 350 SER A O 1
ATOM 2637 N N . ALA A 1 351 ? -15.984 4.442 29.154 1.00 93.69 351 ALA A N 1
ATOM 2638 C CA . ALA A 1 351 ? -16.499 3.666 30.285 1.00 93.69 351 ALA A CA 1
ATOM 2639 C C . ALA A 1 351 ? -17.263 2.431 29.801 1.00 93.69 351 ALA A C 1
ATOM 2641 O O . ALA A 1 351 ? -17.027 1.335 30.309 1.00 93.69 351 ALA A O 1
ATOM 2642 N N . VAL A 1 352 ? -18.112 2.594 28.783 1.00 92.62 352 VAL A N 1
ATOM 2643 C CA . VAL A 1 352 ? -18.853 1.479 28.174 1.00 92.62 352 VAL A CA 1
ATOM 2644 C C . VAL A 1 352 ? -17.888 0.465 27.553 1.00 92.62 352 VAL A C 1
ATOM 2646 O O . VAL A 1 352 ? -18.022 -0.738 27.781 1.00 92.62 352 VAL A O 1
ATOM 2649 N N . VAL A 1 353 ? -16.876 0.939 26.817 1.00 93.38 353 VAL A N 1
ATOM 2650 C CA . VAL A 1 353 ? -15.859 0.072 26.198 1.00 93.38 353 VAL A CA 1
ATOM 2651 C C . VAL A 1 353 ? -15.076 -0.711 27.253 1.00 93.38 353 VAL A C 1
ATOM 2653 O O . VAL A 1 353 ? -14.909 -1.922 27.110 1.00 93.38 353 VAL A O 1
ATOM 2656 N N . VAL A 1 354 ? -14.607 -0.051 28.318 1.00 93.62 354 VAL A N 1
ATOM 2657 C CA . VAL A 1 354 ? -13.825 -0.708 29.378 1.00 93.62 354 VAL A CA 1
ATOM 2658 C C . VAL A 1 354 ? -14.661 -1.741 30.135 1.00 93.62 354 VAL A C 1
ATOM 2660 O O . VAL A 1 354 ? -14.166 -2.842 30.371 1.00 93.62 354 VAL A O 1
ATOM 2663 N N . ASP A 1 355 ? -15.920 -1.442 30.471 1.00 90.69 355 ASP A N 1
ATOM 2664 C CA . ASP A 1 355 ? -16.809 -2.412 31.129 1.00 90.69 355 ASP A CA 1
ATOM 2665 C C . ASP A 1 355 ? -17.061 -3.645 30.247 1.00 90.69 355 ASP A C 1
ATOM 2667 O O . ASP A 1 355 ? -16.901 -4.788 30.682 1.00 90.69 355 ASP A O 1
ATOM 2671 N N . ALA A 1 356 ? -17.430 -3.421 28.985 1.00 90.44 356 ALA A N 1
ATOM 2672 C CA . ALA A 1 356 ? -17.799 -4.488 28.068 1.00 90.44 356 ALA A CA 1
ATOM 2673 C C . ALA A 1 356 ? -16.600 -5.368 27.688 1.00 90.44 356 ALA A C 1
ATOM 2675 O O . ALA A 1 356 ? -16.663 -6.593 27.792 1.00 90.44 356 ALA A O 1
ATOM 2676 N N . LEU A 1 357 ? -15.488 -4.755 27.275 1.00 90.06 357 LEU A N 1
ATOM 2677 C CA . LEU A 1 357 ? -14.308 -5.488 26.815 1.00 90.06 357 LEU A CA 1
ATOM 2678 C C . LEU A 1 357 ? -13.449 -6.000 27.977 1.00 90.06 357 LEU A C 1
ATOM 2680 O O . LEU A 1 357 ? -12.734 -6.990 27.814 1.00 90.06 357 LEU A O 1
ATOM 2684 N N . GLY A 1 358 ? -13.567 -5.408 29.169 1.00 84.69 358 GLY A N 1
ATOM 2685 C CA . GLY A 1 358 ? -12.952 -5.919 30.396 1.00 84.69 358 GLY A CA 1
ATOM 2686 C C . GLY A 1 358 ? -13.449 -7.319 30.773 1.00 84.69 358 GLY A C 1
ATOM 2687 O O . GLY A 1 358 ? -12.670 -8.139 31.263 1.00 84.69 358 GLY A O 1
ATOM 2688 N N . LYS A 1 359 ? -14.709 -7.647 30.450 1.00 86.06 359 LYS A N 1
ATOM 2689 C CA . LYS A 1 359 ? -15.283 -9.002 30.597 1.00 86.06 359 LYS A CA 1
ATOM 2690 C C . LYS A 1 359 ? -14.647 -10.025 29.648 1.00 86.06 359 LYS A C 1
ATOM 2692 O O . LYS A 1 359 ? -14.754 -11.225 29.878 1.00 86.06 359 LYS A O 1
ATOM 2697 N N . LEU A 1 360 ? -13.961 -9.552 28.608 1.00 87.62 360 LEU A N 1
ATOM 2698 C CA . LEU A 1 360 ? -13.263 -10.354 27.606 1.00 87.62 360 LEU A CA 1
ATOM 2699 C C . LEU A 1 360 ? -11.735 -10.244 27.736 1.00 87.62 360 LEU A C 1
ATOM 2701 O O . LEU A 1 360 ? -11.018 -10.513 26.775 1.00 87.62 360 LEU A O 1
ATOM 2705 N N . ARG A 1 361 ? -11.199 -9.835 28.894 1.00 84.81 361 ARG A N 1
ATOM 2706 C CA . ARG A 1 361 ? -9.749 -9.613 29.083 1.00 84.81 361 ARG A CA 1
ATOM 2707 C C . ARG A 1 361 ? -8.874 -10.835 28.779 1.00 84.81 361 ARG A C 1
ATOM 2709 O O . ARG A 1 361 ? -7.731 -10.657 28.375 1.00 84.81 361 ARG A O 1
ATOM 2716 N N . ASP A 1 362 ? -9.417 -12.038 28.969 1.00 83.75 362 ASP A N 1
ATOM 2717 C CA . ASP A 1 362 ? -8.712 -13.312 28.779 1.00 83.75 362 ASP A CA 1
ATOM 2718 C C . ASP A 1 362 ? -8.874 -13.855 27.349 1.00 83.75 362 ASP A C 1
ATOM 2720 O O . ASP A 1 362 ? -8.311 -14.887 26.999 1.00 83.75 362 ASP A O 1
ATOM 2724 N N . VAL A 1 363 ? -9.644 -13.162 26.502 1.00 86.25 363 VAL A N 1
ATOM 2725 C CA . VAL A 1 363 ? -9.819 -13.532 25.099 1.00 86.25 363 VAL A CA 1
ATOM 2726 C C . VAL A 1 363 ? -8.599 -13.080 24.290 1.00 86.25 363 VAL A C 1
ATOM 2728 O O . VAL A 1 363 ? -8.316 -11.873 24.274 1.00 86.25 363 VAL A O 1
ATOM 2731 N N . PRO A 1 364 ? -7.916 -13.990 23.570 1.00 84.50 364 PRO A N 1
ATOM 2732 C CA . PRO A 1 364 ? -6.747 -13.648 22.766 1.00 84.50 364 PRO A CA 1
ATOM 2733 C C . PRO A 1 364 ? -7.045 -12.621 21.680 1.00 84.50 364 PRO A C 1
ATOM 2735 O O . PRO A 1 364 ? -6.384 -11.593 21.631 1.00 84.50 364 PRO A O 1
ATOM 2738 N N . LEU A 1 365 ? -8.079 -12.835 20.864 1.00 88.81 365 LEU A N 1
ATOM 2739 C CA . LEU A 1 365 ? -8.389 -11.978 19.722 1.00 88.81 365 LEU A CA 1
ATOM 2740 C C . LEU A 1 365 ? -9.834 -11.483 19.756 1.00 88.81 365 LEU A C 1
ATOM 2742 O O . LEU A 1 365 ? -10.775 -12.278 19.766 1.00 88.81 365 LEU A O 1
ATOM 2746 N N . LEU A 1 366 ? -9.993 -10.161 19.727 1.00 92.88 366 LEU A N 1
ATOM 2747 C CA . LEU A 1 366 ? -11.275 -9.494 19.515 1.00 92.88 366 LEU A CA 1
ATOM 2748 C C . LEU A 1 366 ? -11.346 -8.930 18.098 1.00 92.88 366 LEU A C 1
ATOM 2750 O O . LEU A 1 366 ? -10.393 -8.295 17.647 1.00 92.88 366 LEU A O 1
ATOM 2754 N N . LYS A 1 367 ? -12.486 -9.106 17.428 1.00 94.75 367 LYS A N 1
ATOM 2755 C CA . LYS A 1 367 ? -12.753 -8.528 16.108 1.00 94.75 367 LYS A CA 1
ATOM 2756 C C . LYS A 1 367 ? -13.985 -7.640 16.139 1.00 94.75 367 LYS A C 1
ATOM 2758 O O . LYS A 1 367 ? -15.085 -8.100 16.445 1.00 94.75 367 LYS A O 1
ATOM 2763 N N . PHE A 1 368 ? -13.798 -6.375 15.789 1.00 95.56 368 PHE A N 1
ATOM 2764 C CA . PHE A 1 368 ? -14.883 -5.415 15.634 1.00 95.56 368 PHE A CA 1
ATOM 2765 C C . PHE A 1 368 ? -15.649 -5.686 14.340 1.00 95.56 368 PHE A C 1
ATOM 2767 O O . PHE A 1 368 ? -15.053 -5.850 13.278 1.00 95.56 368 PHE A O 1
ATOM 2774 N N . THR A 1 369 ? -16.971 -5.759 14.445 1.00 94.69 369 THR A N 1
ATOM 2775 C CA . THR A 1 369 ? -17.904 -6.076 13.353 1.00 94.69 369 THR A CA 1
ATOM 2776 C C . THR A 1 369 ? -19.172 -5.231 13.488 1.00 94.69 369 THR A C 1
ATOM 2778 O O . THR A 1 369 ? -19.337 -4.520 14.479 1.00 94.69 369 THR A O 1
ATOM 2781 N N . GLY A 1 370 ? -20.092 -5.325 12.525 1.00 92.75 370 GLY A N 1
ATOM 2782 C CA . GLY A 1 370 ? -21.340 -4.559 12.554 1.00 92.75 370 GLY A CA 1
ATOM 2783 C C . GLY A 1 370 ? -21.145 -3.157 11.986 1.00 92.75 370 GLY A C 1
ATOM 2784 O O . GLY A 1 370 ? -20.589 -3.015 10.901 1.00 92.75 370 GLY A O 1
ATOM 2785 N N . GLU A 1 371 ? -21.647 -2.130 12.656 1.00 93.38 371 GLU A N 1
ATOM 2786 C CA . GLU A 1 371 ? -21.534 -0.731 12.228 1.00 93.38 371 GLU A CA 1
ATOM 2787 C C . GLU A 1 371 ? -20.175 -0.096 12.559 1.00 93.38 371 GLU A C 1
ATOM 2789 O O . GLU A 1 371 ? -19.388 -0.618 13.349 1.00 93.38 371 GLU A O 1
ATOM 2794 N N . MET A 1 372 ? -19.893 1.061 11.950 1.00 91.56 372 MET A N 1
ATOM 2795 C CA . MET A 1 372 ? -18.752 1.896 12.343 1.00 91.56 372 MET A CA 1
ATOM 2796 C C . MET A 1 372 ? -18.859 2.230 13.843 1.00 91.56 372 MET A C 1
ATOM 2798 O O . MET A 1 372 ? -19.889 2.773 14.246 1.00 91.56 372 MET A O 1
ATOM 2802 N N . PRO A 1 373 ? -17.820 1.984 14.666 1.00 90.62 373 PRO A N 1
ATOM 2803 C CA . PRO A 1 373 ? -17.895 2.208 16.109 1.00 90.62 373 PRO A CA 1
ATOM 2804 C C . PRO A 1 373 ? -18.258 3.647 16.487 1.00 90.62 373 PRO A C 1
ATOM 2806 O O . PRO A 1 373 ? -19.029 3.854 17.425 1.00 90.62 373 PRO A O 1
ATOM 2809 N N . ARG A 1 374 ? -17.712 4.630 15.750 1.00 92.56 374 ARG A N 1
ATOM 2810 C CA . ARG A 1 374 ? -17.864 6.074 15.995 1.00 92.56 374 ARG A CA 1
ATOM 2811 C C . ARG A 1 374 ? -17.640 6.417 17.465 1.00 92.56 374 ARG A C 1
ATOM 2813 O O . ARG A 1 374 ? -18.511 6.993 18.111 1.00 92.56 374 ARG A O 1
ATOM 2820 N N . PHE A 1 375 ? -16.494 6.005 17.997 1.00 96.00 375 PHE A N 1
ATOM 2821 C CA . PHE A 1 375 ? -16.153 6.121 19.411 1.00 96.00 375 PHE A CA 1
ATOM 2822 C C . PHE A 1 375 ? -16.418 7.539 19.940 1.00 96.00 375 PHE A C 1
ATOM 2824 O O . PHE A 1 375 ? -15.871 8.516 19.424 1.00 96.00 375 PHE A O 1
ATOM 2831 N N . ALA A 1 376 ? -17.256 7.670 20.974 1.00 93.50 376 ALA A N 1
ATOM 2832 C CA . ALA A 1 376 ? -17.705 8.989 21.433 1.00 93.50 376 ALA A CA 1
ATOM 2833 C C . ALA A 1 376 ? -16.600 9.791 22.136 1.00 93.50 376 ALA A C 1
ATOM 2835 O O . ALA A 1 376 ? -16.628 11.026 22.139 1.00 93.50 376 ALA A O 1
ATOM 2836 N N . GLY A 1 377 ? -15.616 9.098 22.713 1.00 95.44 377 GLY A N 1
ATOM 2837 C CA . GLY A 1 377 ? -14.459 9.699 23.360 1.00 95.44 377 GLY A CA 1
ATOM 2838 C C . GLY A 1 377 ? -14.222 9.192 24.778 1.00 95.44 377 GLY A C 1
ATOM 2839 O O . GLY A 1 377 ? -14.745 8.163 25.207 1.00 95.44 377 GLY A O 1
ATOM 2840 N N . PHE A 1 378 ? -13.386 9.924 25.507 1.00 96.94 378 PHE A N 1
ATOM 2841 C CA . PHE A 1 378 ? -12.904 9.517 26.823 1.00 96.94 378 PHE A CA 1
ATOM 2842 C C . PHE A 1 378 ? -13.718 10.155 27.943 1.00 96.94 378 PHE A C 1
ATOM 2844 O O . PHE A 1 378 ? -14.133 11.306 27.843 1.00 96.94 378 PHE A O 1
ATOM 2851 N N . THR A 1 379 ? -13.868 9.460 29.063 1.00 95.00 379 THR A N 1
ATOM 2852 C CA . THR A 1 379 ? -14.558 9.987 30.247 1.00 95.00 379 THR A CA 1
ATOM 2853 C C . THR A 1 379 ? -13.750 11.017 31.035 1.00 95.00 379 THR A C 1
ATOM 2855 O O . THR A 1 379 ? -14.293 11.658 31.929 1.00 95.00 379 THR A O 1
ATOM 2858 N N . THR A 1 380 ? -12.468 11.214 30.704 1.00 93.44 380 THR A N 1
ATOM 2859 C CA . THR A 1 380 ? -11.608 12.225 31.337 1.00 93.44 380 THR A CA 1
ATOM 2860 C C . THR A 1 380 ? -10.974 13.150 30.305 1.00 93.44 380 THR A C 1
ATOM 2862 O O . THR A 1 380 ? -10.606 12.738 29.198 1.00 93.44 380 THR A O 1
ATOM 2865 N N . GLN A 1 381 ? -10.803 14.421 30.677 1.00 94.75 381 GLN A N 1
ATOM 2866 C CA . GLN A 1 381 ? -10.169 15.406 29.801 1.00 94.75 381 GLN A CA 1
ATOM 2867 C C . GLN A 1 381 ? -8.696 15.095 29.540 1.00 94.75 381 GLN A C 1
ATOM 2869 O O . GLN A 1 381 ? -8.209 15.292 28.426 1.00 94.75 381 GLN A O 1
ATOM 2874 N N . ARG A 1 382 ? -7.995 14.576 30.551 1.00 95.00 382 ARG A N 1
ATOM 2875 C CA . ARG A 1 382 ? -6.592 14.184 30.431 1.00 95.00 382 ARG A CA 1
ATOM 2876 C C . ARG A 1 382 ? -6.396 13.112 29.358 1.00 95.00 382 ARG A C 1
ATOM 2878 O O . ARG A 1 382 ? -5.596 13.332 28.455 1.00 95.00 382 ARG A O 1
ATOM 2885 N N . ALA A 1 383 ? -7.163 12.019 29.410 1.00 95.12 383 ALA A N 1
ATOM 2886 C CA . ALA A 1 383 ? -7.043 10.932 28.438 1.00 95.12 383 ALA A CA 1
ATOM 2887 C C . ALA A 1 383 ? -7.343 11.409 27.008 1.00 95.12 383 ALA A C 1
ATOM 2889 O O . ALA A 1 383 ? -6.572 11.132 26.093 1.00 95.12 383 ALA A O 1
ATOM 2890 N N . ALA A 1 384 ? -8.399 12.212 26.821 1.00 97.06 384 ALA A N 1
ATOM 2891 C CA . ALA A 1 384 ? -8.711 12.793 25.514 1.00 97.06 384 ALA A CA 1
ATOM 2892 C C . ALA A 1 384 ? -7.580 13.693 24.988 1.00 97.06 384 ALA A C 1
ATOM 2894 O O . ALA A 1 384 ? -7.203 13.594 23.821 1.00 97.06 384 ALA A O 1
ATOM 2895 N N . ARG A 1 385 ? -7.013 14.565 25.834 1.00 97.00 385 ARG A N 1
ATOM 2896 C CA . ARG A 1 385 ? -5.905 15.454 25.445 1.00 97.00 385 ARG A CA 1
ATOM 2897 C C . ARG A 1 385 ? -4.647 14.670 25.083 1.00 97.00 385 ARG A C 1
ATOM 2899 O O . ARG A 1 385 ? -4.065 14.942 24.039 1.00 97.00 385 ARG A O 1
ATOM 2906 N N . GLU A 1 386 ? -4.247 13.710 25.913 1.00 96.06 386 GLU A N 1
ATOM 2907 C CA . GLU A 1 386 ? -3.052 12.889 25.683 1.00 96.06 386 GLU A CA 1
ATOM 2908 C C . GLU A 1 386 ? -3.185 12.050 24.406 1.00 96.06 386 GLU A C 1
ATOM 2910 O O . GLU A 1 386 ? -2.266 12.048 23.584 1.00 96.06 386 GLU A O 1
ATOM 2915 N N . PHE A 1 387 ? -4.344 11.415 24.195 1.00 97.62 387 PHE A N 1
ATOM 2916 C CA . PHE A 1 387 ? -4.629 10.658 22.978 1.00 97.62 387 PHE A CA 1
ATOM 2917 C C . PHE A 1 387 ? -4.587 11.554 21.740 1.00 97.62 387 PHE A C 1
ATOM 2919 O O . PHE A 1 387 ? -3.866 11.275 20.785 1.00 97.62 387 PHE A O 1
ATOM 2926 N N . ASN A 1 388 ? -5.327 12.666 21.754 1.00 97.75 388 ASN A N 1
ATOM 2927 C CA . ASN A 1 388 ? -5.410 13.549 20.595 1.00 97.75 388 ASN A CA 1
ATOM 2928 C C . ASN A 1 388 ? -4.070 14.205 20.270 1.00 97.75 388 ASN A C 1
ATOM 2930 O O . ASN A 1 388 ? -3.774 14.392 19.095 1.00 97.75 388 ASN A O 1
ATOM 2934 N N . ALA A 1 389 ? -3.265 14.559 21.275 1.00 96.94 389 ALA A N 1
ATOM 2935 C CA . ALA A 1 389 ? -1.962 15.182 21.066 1.00 96.94 389 ALA A CA 1
ATOM 2936 C C . ALA A 1 389 ? -1.006 14.286 20.268 1.00 96.94 389 ALA A C 1
ATOM 2938 O O . ALA A 1 389 ? -0.252 14.810 19.456 1.00 96.94 389 ALA A O 1
ATOM 2939 N N . ARG A 1 390 ? -1.057 12.962 20.466 1.00 95.88 390 ARG A N 1
ATOM 2940 C CA . ARG A 1 390 ? -0.160 12.010 19.791 1.00 95.88 390 ARG A CA 1
ATOM 2941 C C . ARG A 1 390 ? -0.819 11.336 18.593 1.00 95.88 390 ARG A C 1
ATOM 2943 O O . ARG A 1 390 ? -0.295 11.365 17.490 1.00 95.88 390 ARG A O 1
ATOM 2950 N N . VAL A 1 391 ? -1.997 10.752 18.774 1.00 96.94 391 VAL A N 1
ATOM 2951 C CA . VAL A 1 391 ? -2.622 9.928 17.734 1.00 96.94 391 VAL A CA 1
ATOM 2952 C C . VAL A 1 391 ? -3.348 10.807 16.724 1.00 96.94 391 VAL A C 1
ATOM 2954 O O . VAL A 1 391 ? -2.982 10.832 15.554 1.00 96.94 391 VAL A O 1
ATOM 2957 N N . THR A 1 392 ? -4.345 11.581 17.153 1.00 96.12 392 THR A N 1
ATOM 2958 C CA . THR A 1 392 ? -5.183 12.330 16.204 1.00 96.12 392 THR A CA 1
ATOM 2959 C C . THR A 1 392 ? -4.435 13.485 15.532 1.00 96.12 392 THR A C 1
ATOM 2961 O O . THR A 1 392 ? -4.572 13.699 14.332 1.00 96.12 392 THR A O 1
ATOM 2964 N N . ASN A 1 393 ? -3.629 14.241 16.281 1.00 94.62 393 ASN A N 1
ATOM 2965 C CA . ASN A 1 393 ? -2.976 15.448 15.772 1.00 94.62 393 ASN A CA 1
ATOM 2966 C C . ASN A 1 393 ? -1.611 15.212 15.121 1.00 94.62 393 ASN A C 1
ATOM 2968 O O . ASN A 1 393 ? -1.150 16.109 14.420 1.00 94.62 393 ASN A O 1
ATOM 2972 N N . ILE A 1 394 ? -0.977 14.058 15.340 1.00 93.56 394 ILE A N 1
ATOM 2973 C CA . ILE A 1 394 ? 0.325 13.738 14.737 1.00 93.56 394 ILE A CA 1
ATOM 2974 C C . ILE A 1 394 ? 0.186 12.510 13.843 1.00 93.56 394 ILE A C 1
ATOM 2976 O O . ILE A 1 394 ? 0.336 12.634 12.630 1.00 93.56 394 ILE A O 1
ATOM 2980 N N . ALA A 1 395 ? -0.149 11.344 14.405 1.00 94.06 395 ALA A N 1
ATOM 2981 C CA . ALA A 1 395 ? -0.182 10.110 13.625 1.00 94.06 395 ALA A CA 1
ATOM 2982 C C . ALA A 1 395 ? -1.227 10.135 12.502 1.00 94.06 395 ALA A C 1
ATOM 2984 O O . ALA A 1 395 ? -0.885 9.861 11.360 1.00 94.06 395 ALA A O 1
ATOM 2985 N N . MET A 1 396 ? -2.484 10.492 12.776 1.00 94.81 396 MET A N 1
ATOM 2986 C CA . MET A 1 396 ? -3.538 10.472 11.748 1.00 94.81 396 MET A CA 1
ATOM 2987 C C . MET A 1 396 ? -3.289 11.521 10.661 1.00 94.81 396 MET A C 1
ATOM 2989 O O . MET A 1 396 ? -3.397 11.214 9.479 1.00 94.81 396 MET A O 1
ATOM 2993 N N . LYS A 1 397 ? -2.809 12.708 11.051 1.00 90.25 397 LYS A N 1
ATOM 2994 C CA . LYS A 1 397 ? -2.448 13.801 10.130 1.00 90.25 397 LYS A CA 1
ATOM 2995 C C . LYS A 1 397 ? -1.177 13.553 9.316 1.00 90.25 397 LYS A C 1
ATOM 2997 O O . LYS A 1 397 ? -0.817 14.389 8.496 1.00 90.25 397 LYS A O 1
ATOM 3002 N N . SER A 1 398 ? -0.509 12.419 9.517 1.00 88.81 398 SER A N 1
ATOM 3003 C CA . SER A 1 398 ? 0.599 11.981 8.665 1.00 88.81 398 SER A CA 1
ATOM 3004 C C . SER A 1 398 ? 0.139 11.404 7.325 1.00 88.81 398 SER A C 1
ATOM 3006 O O . SER A 1 398 ? 0.978 10.953 6.545 1.00 88.81 398 SER A O 1
ATOM 3008 N N . ALA A 1 399 ? -1.177 11.381 7.079 1.00 81.94 399 ALA A N 1
ATOM 3009 C CA . ALA A 1 399 ? -1.756 10.923 5.833 1.00 81.94 399 ALA A CA 1
ATOM 3010 C C . ALA A 1 399 ? -1.081 11.616 4.637 1.00 81.94 399 ALA A C 1
ATOM 3012 O O . ALA A 1 399 ? -1.151 12.841 4.516 1.00 81.94 399 ALA A O 1
ATOM 3013 N N . PRO A 1 400 ? -0.403 10.860 3.767 1.00 79.06 400 PRO A N 1
ATOM 3014 C CA . PRO A 1 400 ? 0.222 11.425 2.583 1.00 79.06 400 PRO A CA 1
ATOM 3015 C C . PRO A 1 400 ? -0.845 11.966 1.625 1.00 79.06 400 PRO A C 1
ATOM 3017 O O . PRO A 1 400 ? -1.843 11.290 1.369 1.00 79.06 400 PRO A O 1
ATOM 3020 N N . GLU A 1 401 ? -0.604 13.158 1.070 1.00 89.62 401 GLU A N 1
ATOM 3021 C CA . GLU A 1 401 ? -1.441 13.732 0.009 1.00 89.62 401 GLU A CA 1
ATOM 3022 C C . GLU A 1 401 ? -1.526 12.739 -1.161 1.00 89.62 401 GLU A C 1
ATOM 3024 O O . GLU A 1 401 ? -0.530 12.124 -1.565 1.00 89.62 401 GLU A O 1
ATOM 3029 N N . TRP A 1 402 ? -2.729 12.564 -1.699 1.00 93.56 402 TRP A N 1
ATOM 3030 C CA . TRP A 1 402 ? -2.961 11.746 -2.878 1.00 93.56 402 TRP A CA 1
ATOM 3031 C C . TRP A 1 402 ? -2.969 12.646 -4.109 1.00 93.56 402 TRP A C 1
ATOM 3033 O O . TRP A 1 402 ? -3.696 13.636 -4.121 1.00 93.56 402 TRP A O 1
ATOM 3043 N N . CYS A 1 403 ? -2.205 12.311 -5.151 1.00 93.69 403 CYS A N 1
ATOM 3044 C CA . CYS A 1 403 ? -2.140 13.100 -6.382 1.00 93.69 403 CYS A CA 1
ATOM 3045 C C . CYS A 1 403 ? -2.094 12.220 -7.640 1.00 93.69 403 CYS A C 1
ATOM 3047 O O . CYS A 1 403 ? -1.507 11.138 -7.619 1.00 93.69 403 CYS A O 1
ATOM 3049 N N . SER A 1 404 ? -2.624 12.726 -8.757 1.00 94.31 404 SER A N 1
ATOM 3050 C CA . SER A 1 404 ? -2.427 12.162 -10.101 1.00 94.31 404 SER A CA 1
ATOM 3051 C C . SER A 1 404 ? -2.587 13.233 -11.188 1.00 94.31 404 SER A C 1
ATOM 3053 O O . SER A 1 404 ? -3.420 14.136 -11.069 1.00 94.31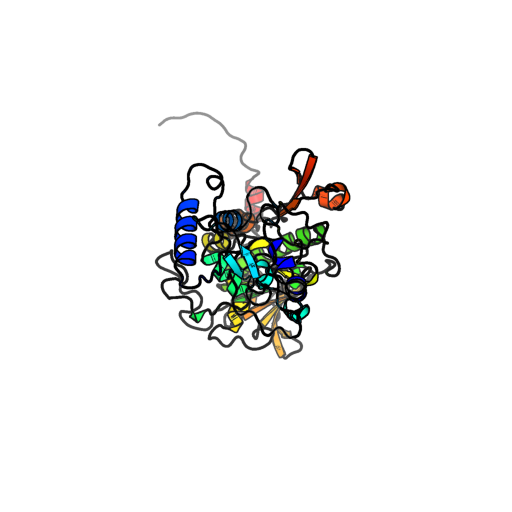 404 SER A O 1
ATOM 3055 N N . GLU A 1 405 ? -1.769 13.157 -12.243 1.00 92.38 405 GLU A N 1
ATOM 3056 C CA . GLU A 1 405 ? -1.910 14.004 -13.432 1.00 92.38 405 GLU A CA 1
ATOM 3057 C C . GLU A 1 405 ? -3.202 13.673 -14.196 1.00 92.38 405 GLU A C 1
ATOM 3059 O O . GLU A 1 405 ? -3.668 12.542 -14.205 1.00 92.38 405 GLU A O 1
ATOM 3064 N N . CYS A 1 406 ? -3.764 14.644 -14.910 1.00 90.12 406 CYS A N 1
ATOM 3065 C CA . CYS A 1 406 ? -4.944 14.431 -15.756 1.00 90.12 406 CYS A CA 1
ATOM 3066 C C . CYS A 1 406 ? -4.650 14.671 -17.247 1.00 90.12 406 CYS A C 1
ATOM 3068 O O . CYS A 1 406 ? -5.555 14.836 -18.062 1.00 90.12 406 CYS A O 1
ATOM 3070 N N . HIS A 1 407 ? -3.373 14.735 -17.624 1.00 85.19 407 HIS A N 1
ATOM 3071 C CA . HIS A 1 407 ? -2.934 14.997 -18.994 1.00 85.19 407 HIS A CA 1
ATOM 3072 C C . HIS A 1 407 ? -3.291 13.848 -19.963 1.00 85.19 407 HIS A C 1
ATOM 3074 O O . HIS A 1 407 ? -3.040 12.688 -19.627 1.00 85.19 407 HIS A O 1
ATOM 3080 N N . PRO A 1 408 ? -3.776 14.114 -21.196 1.00 85.06 408 PRO A N 1
ATOM 3081 C CA . PRO A 1 408 ? -3.951 15.429 -21.832 1.00 85.06 408 PRO A CA 1
ATOM 3082 C C . PRO A 1 408 ? -5.321 16.086 -21.667 1.00 85.06 408 PRO A C 1
ATOM 3084 O O . PRO A 1 408 ? -5.460 17.249 -22.025 1.00 85.06 408 PRO A O 1
ATOM 3087 N N . GLN A 1 409 ? -6.314 15.369 -21.151 1.00 87.06 409 GLN A N 1
ATOM 3088 C CA . GLN A 1 409 ? -7.719 15.802 -21.158 1.00 87.06 409 GLN A CA 1
ATOM 3089 C C . GLN A 1 409 ? -8.028 16.857 -20.080 1.00 87.06 409 GLN A C 1
ATOM 3091 O O . GLN A 1 409 ? -8.928 17.672 -20.223 1.00 87.06 409 GLN A O 1
ATOM 3096 N N . GLY A 1 410 ? -7.231 16.904 -19.011 1.00 89.38 410 GLY A N 1
ATOM 3097 C CA . GLY A 1 410 ? -7.445 17.808 -17.885 1.00 89.38 410 GLY A CA 1
ATOM 3098 C C . GLY A 1 410 ? -8.424 17.235 -16.858 1.00 89.38 410 GLY A C 1
ATOM 3099 O O . GLY A 1 410 ? -9.309 16.435 -17.159 1.00 89.38 410 GLY A O 1
ATOM 3100 N N . CYS A 1 411 ? -8.256 17.625 -15.592 1.00 92.25 411 CYS A N 1
ATOM 3101 C CA . CYS A 1 411 ? -8.952 16.954 -14.490 1.00 92.25 411 CYS A CA 1
ATOM 3102 C C . CYS A 1 411 ? -10.465 17.174 -14.508 1.00 92.25 411 CYS A C 1
ATOM 3104 O O . CYS A 1 411 ? -11.214 16.290 -14.111 1.00 92.25 411 CYS A O 1
ATOM 3106 N N . ARG A 1 412 ? -10.923 18.332 -14.995 1.00 91.94 412 ARG A N 1
ATOM 3107 C CA . ARG A 1 412 ? -12.356 18.664 -15.068 1.00 91.94 412 ARG A CA 1
ATOM 3108 C C . ARG A 1 412 ? -13.132 17.800 -16.062 1.00 91.94 412 ARG A C 1
ATOM 3110 O O . ARG A 1 412 ? -14.348 17.720 -15.945 1.00 91.94 412 ARG A O 1
ATOM 3117 N N . GLU A 1 413 ? -12.448 17.195 -17.030 1.00 91.38 413 GLU A N 1
ATOM 3118 C CA . GLU A 1 413 ? -13.062 16.266 -17.984 1.00 91.38 413 GLU A CA 1
ATOM 3119 C C . GLU A 1 413 ? -13.092 14.832 -17.440 1.00 91.38 413 GLU A C 1
ATOM 3121 O O . GLU A 1 413 ? -13.998 14.067 -17.760 1.00 91.38 413 GLU A O 1
ATOM 3126 N N . LEU A 1 414 ? -12.110 14.477 -16.605 1.00 92.31 414 LEU A N 1
ATOM 3127 C CA . LEU A 1 414 ? -11.891 13.112 -16.122 1.00 92.31 414 LEU A CA 1
ATOM 3128 C C . LEU A 1 414 ? -12.513 12.813 -14.755 1.00 92.31 414 LEU A C 1
ATOM 3130 O O . LEU A 1 414 ? -12.752 11.650 -14.433 1.00 92.31 414 LEU A O 1
ATOM 3134 N N . ILE A 1 415 ? -12.749 13.838 -13.937 1.00 94.00 415 ILE A N 1
ATOM 3135 C CA . ILE A 1 415 ? -13.181 13.695 -12.547 1.00 94.00 415 ILE A CA 1
ATOM 3136 C C . ILE A 1 415 ? -14.526 14.415 -12.362 1.00 94.00 415 ILE A C 1
ATOM 3138 O O . ILE A 1 415 ? -14.659 15.565 -12.793 1.00 94.00 415 ILE A O 1
ATOM 3142 N N . PRO A 1 416 ? -15.515 13.787 -11.693 1.00 94.38 416 PRO A N 1
ATOM 3143 C CA . PRO A 1 416 ? -16.785 14.431 -11.373 1.00 94.38 416 PRO A CA 1
ATOM 3144 C C . PRO A 1 416 ? -16.608 15.771 -10.650 1.00 94.38 416 PRO A C 1
ATOM 3146 O O . PRO A 1 416 ? -15.710 15.940 -9.822 1.00 94.38 416 PRO A O 1
ATOM 3149 N N . ALA A 1 417 ? -17.476 16.736 -10.958 1.00 94.88 417 ALA A N 1
ATOM 3150 C CA . ALA A 1 417 ? -17.342 18.107 -10.470 1.00 94.88 417 ALA A CA 1
ATOM 3151 C C . ALA A 1 417 ? -17.396 18.212 -8.937 1.00 94.88 417 ALA A C 1
ATOM 3153 O O . ALA A 1 417 ? -16.674 19.018 -8.359 1.00 94.88 417 ALA A O 1
ATOM 3154 N N . ASP A 1 418 ? -18.213 17.393 -8.278 1.00 94.50 418 ASP A N 1
ATOM 3155 C CA . ASP A 1 418 ? -18.285 17.302 -6.820 1.00 94.50 418 ASP A CA 1
ATOM 3156 C C . ASP A 1 418 ? -16.974 16.773 -6.221 1.00 94.50 418 ASP A C 1
ATOM 3158 O O . ASP A 1 418 ? -16.464 17.344 -5.257 1.00 94.50 418 ASP A O 1
ATOM 3162 N N . VAL A 1 419 ? -16.347 15.778 -6.850 1.00 95.31 419 VAL A N 1
ATOM 3163 C CA . VAL A 1 419 ? -15.053 15.238 -6.403 1.00 95.31 419 VAL A CA 1
ATOM 3164 C C . VAL A 1 419 ? -13.904 16.217 -6.664 1.00 95.31 419 VAL A C 1
ATOM 3166 O O . VAL A 1 419 ? -12.993 16.338 -5.852 1.00 95.31 419 VAL A O 1
ATOM 3169 N N . ILE A 1 420 ? -13.958 17.009 -7.738 1.00 94.94 420 ILE A N 1
ATOM 3170 C CA . ILE A 1 420 ? -12.985 18.094 -7.955 1.00 94.94 420 ILE A CA 1
ATOM 3171 C C . ILE A 1 420 ? -12.971 19.073 -6.771 1.00 94.94 420 ILE A C 1
ATOM 3173 O O . ILE A 1 420 ? -11.906 19.564 -6.396 1.00 94.94 420 ILE A O 1
ATOM 3177 N N . THR A 1 421 ? -14.125 19.337 -6.149 1.00 94.12 421 THR A N 1
ATOM 3178 C CA . THR A 1 421 ? -14.205 20.261 -5.005 1.00 94.12 421 THR A CA 1
ATOM 3179 C C . THR A 1 421 ? -13.621 19.703 -3.709 1.00 94.12 421 THR A C 1
ATOM 3181 O O . THR A 1 421 ? -13.323 20.485 -2.807 1.00 94.12 421 THR A O 1
ATOM 3184 N N . SER A 1 422 ? -13.402 18.387 -3.608 1.00 93.69 422 SER A N 1
ATOM 3185 C CA . SER A 1 422 ? -12.762 17.775 -2.437 1.00 93.69 422 SER A CA 1
ATOM 3186 C C . SER A 1 422 ? -11.233 17.846 -2.473 1.00 93.69 422 SER A C 1
ATOM 3188 O O . SER A 1 422 ? -10.577 17.368 -1.550 1.00 93.69 422 SER A O 1
ATOM 3190 N N . GLY A 1 423 ? -10.653 18.418 -3.529 1.00 94.00 423 GLY A N 1
ATOM 3191 C CA . GLY A 1 423 ? -9.213 18.549 -3.701 1.00 94.00 423 GLY A CA 1
ATOM 3192 C C . GLY A 1 423 ? -8.810 19.887 -4.309 1.00 94.00 423 GLY A C 1
ATOM 3193 O O . GLY A 1 423 ? -9.521 20.890 -4.245 1.00 94.00 423 GLY A O 1
ATOM 3194 N N . ARG A 1 424 ? -7.608 19.912 -4.876 1.00 94.19 424 ARG A N 1
ATOM 3195 C CA . ARG A 1 424 ? -6.978 21.083 -5.481 1.00 94.19 424 ARG A CA 1
ATOM 3196 C C . ARG A 1 424 ? -6.409 20.690 -6.835 1.00 94.19 424 ARG A C 1
ATOM 3198 O O . ARG A 1 424 ? -5.852 19.605 -6.988 1.00 94.19 424 ARG A O 1
ATOM 3205 N N . LEU A 1 425 ? -6.517 21.598 -7.799 1.00 92.81 425 LEU A N 1
ATOM 3206 C CA . LEU A 1 425 ? -5.856 21.470 -9.093 1.00 92.81 425 LEU A CA 1
ATOM 3207 C C . LEU A 1 425 ? -4.532 22.226 -9.050 1.00 92.81 425 LEU A C 1
ATOM 3209 O O . LEU A 1 425 ? -4.508 23.422 -8.754 1.00 92.81 425 LEU A O 1
ATOM 3213 N N . LYS A 1 426 ? -3.436 21.517 -9.313 1.00 89.44 426 LYS A N 1
ATOM 3214 C CA . LYS A 1 426 ? -2.089 22.080 -9.404 1.00 89.44 426 LYS A CA 1
ATOM 3215 C C . LYS A 1 426 ? -1.683 22.127 -10.878 1.00 89.44 426 LYS A C 1
ATOM 3217 O O . LYS A 1 426 ? -1.715 21.081 -11.528 1.00 89.44 426 LYS A O 1
ATOM 3222 N N . PRO A 1 427 ? -1.286 23.290 -11.416 1.00 85.00 427 PRO A N 1
ATOM 3223 C CA . PRO A 1 427 ? -0.757 23.351 -12.766 1.00 85.00 427 PRO A CA 1
ATOM 3224 C C . PRO A 1 427 ? 0.593 22.629 -12.814 1.00 85.00 427 PRO A C 1
ATOM 3226 O O . PRO A 1 427 ? 1.511 22.935 -12.052 1.00 85.00 427 PRO A O 1
ATOM 3229 N N . VAL A 1 428 ? 0.720 21.684 -13.733 1.00 80.62 428 VAL A N 1
ATOM 3230 C CA . VAL A 1 428 ? 1.943 20.949 -14.038 1.00 80.62 428 VAL A CA 1
ATOM 3231 C C . VAL A 1 428 ? 2.269 21.122 -15.521 1.00 80.62 428 VAL A C 1
ATOM 3233 O O . VAL A 1 428 ? 1.390 21.164 -16.382 1.00 80.62 428 VAL A O 1
ATOM 3236 N N . ARG A 1 429 ? 3.561 21.269 -15.836 1.00 68.94 429 ARG A N 1
ATOM 3237 C CA . ARG A 1 429 ? 4.068 21.382 -17.219 1.00 68.94 429 ARG A CA 1
ATOM 3238 C C . ARG A 1 429 ? 3.425 22.520 -18.041 1.00 68.94 429 ARG A C 1
ATOM 3240 O O . ARG A 1 429 ? 3.249 22.380 -19.244 1.00 68.94 429 ARG A O 1
ATOM 3247 N N . ASN A 1 430 ? 3.101 23.651 -17.405 1.00 64.94 430 ASN A N 1
ATOM 3248 C CA . ASN A 1 430 ? 2.575 24.902 -17.995 1.00 64.94 430 ASN A CA 1
ATOM 3249 C C . ASN A 1 430 ? 1.200 24.845 -18.694 1.00 64.94 430 ASN A C 1
ATOM 3251 O O . ASN A 1 430 ? 0.662 25.901 -19.020 1.00 64.94 430 ASN A O 1
ATOM 3255 N N . VAL A 1 431 ? 0.630 23.663 -18.931 1.00 61.06 431 VAL A N 1
ATOM 3256 C CA . VAL A 1 431 ? -0.616 23.487 -19.705 1.00 61.06 431 VAL A CA 1
ATOM 3257 C C . VAL A 1 431 ? -1.540 22.393 -19.153 1.00 61.06 431 VAL A C 1
ATOM 3259 O O . VAL A 1 431 ? -2.593 22.142 -19.738 1.00 61.06 431 VAL A O 1
ATOM 3262 N N . HIS A 1 432 ? -1.173 21.715 -18.060 1.00 68.81 432 HIS A N 1
ATOM 3263 C CA . HIS A 1 432 ? -1.908 20.549 -17.560 1.00 68.81 432 HIS A CA 1
ATOM 3264 C C . HIS A 1 432 ? -2.221 20.665 -16.075 1.00 68.81 432 HIS A C 1
ATOM 3266 O O . HIS A 1 432 ? -1.492 21.316 -15.334 1.00 68.81 432 HIS A O 1
ATOM 3272 N N . ASP A 1 433 ? -3.287 19.994 -15.647 1.00 83.25 433 ASP A N 1
ATOM 3273 C CA . ASP A 1 433 ? -3.682 19.932 -14.245 1.00 83.25 433 ASP A CA 1
ATOM 3274 C C . ASP A 1 433 ? -3.292 18.577 -13.641 1.00 83.25 433 ASP A C 1
ATOM 3276 O O . ASP A 1 433 ? -3.459 17.518 -14.256 1.00 83.25 433 ASP A O 1
ATOM 3280 N N . GLN A 1 434 ? -2.801 18.627 -12.408 1.00 92.06 434 GLN A N 1
ATOM 3281 C CA . GLN A 1 434 ? -2.717 17.513 -11.474 1.00 92.06 434 GLN A CA 1
ATOM 3282 C C . GLN A 1 434 ? -3.809 17.699 -10.420 1.00 92.06 434 GLN A C 1
ATOM 3284 O O . GLN A 1 434 ? -3.933 18.781 -9.843 1.00 92.06 434 GLN A O 1
ATOM 3289 N N . PHE A 1 435 ? -4.594 16.658 -10.153 1.00 95.00 435 PHE A N 1
ATOM 3290 C CA . PHE A 1 435 ? -5.535 16.661 -9.039 1.00 95.00 435 PHE A CA 1
ATOM 3291 C C . PHE A 1 435 ? -4.838 16.113 -7.802 1.00 95.00 435 PHE A C 1
ATOM 3293 O O . PHE A 1 435 ? -4.274 15.021 -7.853 1.00 95.00 435 PHE A O 1
ATOM 3300 N N . CYS A 1 436 ? -4.899 16.865 -6.708 1.00 95.00 436 CYS A N 1
ATOM 3301 C CA . CYS A 1 436 ? -4.408 16.443 -5.406 1.00 95.00 436 CYS A CA 1
ATOM 3302 C C . CYS A 1 436 ? -5.493 16.590 -4.343 1.00 95.00 436 CYS A C 1
ATOM 3304 O O . CYS A 1 436 ? -6.194 17.602 -4.309 1.00 95.00 436 CYS A O 1
ATOM 3306 N N . ALA A 1 437 ? -5.610 15.614 -3.453 1.00 95.12 437 ALA A N 1
ATOM 3307 C CA . ALA A 1 437 ? -6.564 15.636 -2.359 1.00 95.12 437 ALA A CA 1
ATOM 3308 C C . ALA A 1 437 ? -5.983 14.984 -1.106 1.00 95.12 437 ALA A C 1
ATOM 3310 O O . ALA A 1 437 ? -5.224 14.015 -1.168 1.00 95.12 437 ALA A O 1
ATOM 3311 N N . ASP A 1 438 ? -6.398 15.516 0.035 1.00 93.69 438 ASP A N 1
ATOM 3312 C CA . ASP A 1 438 ? -6.138 14.926 1.337 1.00 93.69 438 ASP A CA 1
ATOM 3313 C C . ASP A 1 438 ? -7.305 13.999 1.690 1.00 93.69 438 ASP A C 1
ATOM 3315 O O . ASP A 1 438 ? -8.473 14.328 1.458 1.00 93.69 438 ASP A O 1
ATOM 3319 N N . PHE A 1 439 ? -7.017 12.848 2.297 1.00 94.56 439 PHE A N 1
ATOM 3320 C CA . PHE A 1 439 ? -8.079 12.051 2.904 1.00 94.56 439 PHE A CA 1
ATOM 3321 C C . PHE A 1 439 ? -8.721 12.835 4.049 1.00 94.56 439 PHE A C 1
ATOM 3323 O O . PHE A 1 439 ? -8.032 13.548 4.790 1.00 94.56 439 PHE A O 1
ATOM 3330 N N . LYS A 1 440 ? -10.037 12.674 4.231 1.00 94.06 440 LYS A N 1
ATOM 3331 C CA . LYS A 1 440 ? -10.742 13.280 5.363 1.00 94.06 440 LYS A CA 1
ATOM 3332 C C . LYS A 1 440 ? -10.105 12.797 6.665 1.00 94.06 440 LYS A C 1
ATOM 3334 O O . LYS A 1 440 ? -10.174 11.618 7.002 1.00 94.06 440 LYS A O 1
ATOM 3339 N N . GLN A 1 441 ? -9.502 13.731 7.389 1.00 92.69 441 GLN A N 1
ATOM 3340 C CA . GLN A 1 441 ? -8.850 13.441 8.656 1.00 92.69 441 GLN A CA 1
ATOM 3341 C C . GLN A 1 441 ? -9.894 13.182 9.744 1.00 92.69 441 GLN A C 1
ATOM 3343 O O . GLN A 1 441 ? -10.932 13.853 9.765 1.00 92.69 441 GLN A O 1
ATOM 3348 N N . PRO A 1 442 ? -9.647 12.232 10.657 1.00 94.25 442 PRO A N 1
ATOM 3349 C CA . PRO A 1 442 ? -10.570 11.979 11.743 1.00 94.25 442 PRO A CA 1
ATOM 3350 C C . PRO A 1 442 ? -10.510 13.118 12.771 1.00 94.25 442 PRO A C 1
ATOM 3352 O O . PRO A 1 442 ? -9.443 13.631 13.109 1.00 94.25 442 PRO A O 1
ATOM 3355 N N . GLU A 1 443 ? -11.674 13.505 13.289 1.00 93.81 443 GLU A N 1
ATOM 3356 C CA . GLU A 1 443 ? -11.789 14.582 14.278 1.00 93.81 443 GLU A CA 1
ATOM 3357 C C . GLU A 1 443 ? -11.157 14.203 15.634 1.00 93.81 443 GLU A C 1
ATOM 3359 O O . GLU A 1 443 ? -11.118 13.020 15.993 1.00 93.81 443 GLU A O 1
ATOM 3364 N N . PRO A 1 444 ? -10.703 15.174 16.445 1.00 95.62 444 PRO A N 1
ATOM 3365 C CA . PRO A 1 444 ? -10.301 14.921 17.827 1.00 95.62 444 PRO A CA 1
ATOM 3366 C C . PRO A 1 444 ? -11.419 14.281 18.658 1.00 95.62 444 PRO A C 1
ATOM 3368 O O . PRO A 1 444 ? -12.567 14.732 18.646 1.00 95.62 444 PRO A O 1
ATOM 3371 N N . LEU A 1 445 ? -11.068 13.255 19.436 1.00 95.50 445 LEU A N 1
ATOM 3372 C CA . LEU A 1 445 ? -11.993 12.609 20.365 1.00 95.50 445 LEU A CA 1
ATOM 3373 C C . LEU A 1 445 ? -12.322 13.544 21.529 1.00 95.50 445 LEU A C 1
ATOM 3375 O O . LEU A 1 445 ? -11.452 14.241 22.056 1.00 95.50 445 LEU A O 1
ATOM 3379 N N . ARG A 1 446 ? -13.588 13.565 21.940 1.00 93.12 446 ARG A N 1
ATOM 3380 C CA . ARG A 1 446 ? -14.084 14.489 22.966 1.00 93.12 446 ARG A CA 1
ATOM 3381 C C . ARG A 1 446 ? -13.917 13.912 24.370 1.00 93.12 446 ARG A C 1
ATOM 3383 O O . ARG A 1 446 ? -13.599 12.738 24.555 1.00 93.12 446 ARG A O 1
ATOM 3390 N N . THR A 1 447 ? -14.163 14.760 25.364 1.00 91.94 447 THR A N 1
ATOM 3391 C CA . THR A 1 447 ? -14.429 14.323 26.736 1.00 91.94 447 THR A CA 1
ATOM 3392 C C . THR A 1 447 ? -15.932 14.154 26.922 1.00 91.94 447 THR A C 1
ATOM 3394 O O . THR A 1 447 ? -16.688 15.078 26.620 1.00 91.94 447 THR A O 1
ATOM 3397 N N . VAL A 1 448 ? -16.360 12.994 27.410 1.00 83.69 448 VAL A N 1
ATOM 3398 C CA . VAL A 1 448 ? -17.770 12.621 27.584 1.00 83.69 448 VAL A CA 1
ATOM 3399 C C . VAL A 1 448 ? -18.072 12.510 29.085 1.00 83.69 448 VAL A C 1
ATOM 3401 O O . VAL A 1 448 ? -17.339 11.847 29.809 1.00 83.69 448 VAL A O 1
ATOM 3404 N N . GLY A 1 449 ? -19.120 13.176 29.586 1.00 65.75 449 GLY A N 1
ATOM 3405 C CA . GLY A 1 449 ? -19.527 13.126 31.006 1.00 65.75 449 GLY A CA 1
ATOM 3406 C C . GLY A 1 449 ? -19.523 14.485 31.726 1.00 65.75 449 GLY A C 1
ATOM 3407 O O . GLY A 1 449 ? -19.247 15.514 31.121 1.00 65.75 449 GLY A O 1
ATOM 3408 N N . LYS A 1 450 ? -19.851 14.517 33.031 1.00 49.47 450 LYS A N 1
ATOM 3409 C CA . LYS A 1 450 ? -20.101 15.755 33.819 1.00 49.47 450 LYS A CA 1
ATOM 3410 C C . LYS A 1 450 ? -18.973 16.803 33.776 1.00 49.47 450 LYS A C 1
ATOM 3412 O O . LYS A 1 450 ? -19.261 17.991 33.902 1.00 49.47 450 LYS A O 1
ATOM 3417 N N . GLU A 1 451 ? -17.720 16.400 33.558 1.00 49.22 451 GLU A N 1
ATOM 3418 C CA . GLU A 1 451 ? -16.603 17.342 33.380 1.00 49.22 451 GLU A CA 1
ATOM 3419 C C . GLU A 1 451 ? -16.712 18.171 32.088 1.00 49.22 451 GLU A C 1
ATOM 3421 O O . GLU A 1 451 ? -16.264 19.315 32.063 1.00 49.22 451 GLU A O 1
ATOM 3426 N N . SER A 1 452 ? -17.370 17.662 31.036 1.00 47.91 452 SER A N 1
ATOM 3427 C CA . SER A 1 452 ? -17.615 18.429 29.805 1.00 47.91 452 SER A CA 1
ATOM 3428 C C . SER A 1 452 ? -18.599 19.580 30.038 1.00 47.91 452 SER A C 1
ATOM 3430 O O . SER A 1 452 ? -18.457 20.643 29.438 1.00 47.91 452 SER A O 1
ATOM 3432 N N . PHE A 1 453 ? -19.569 19.392 30.941 1.00 42.41 453 PHE A N 1
ATOM 3433 C CA . PHE A 1 453 ? -20.519 20.431 31.344 1.00 42.41 453 PHE A CA 1
ATOM 3434 C C . PHE A 1 453 ? -19.847 21.518 32.184 1.00 42.41 453 PHE A C 1
ATOM 3436 O O . PHE A 1 453 ? -20.105 22.695 31.956 1.00 42.41 453 PHE A O 1
ATOM 3443 N N . LEU A 1 454 ? -18.953 21.149 33.106 1.00 43.34 454 LEU A N 1
ATOM 3444 C CA . LEU A 1 454 ? -18.202 22.117 33.912 1.00 43.34 454 LEU A CA 1
ATOM 3445 C C . LEU A 1 454 ? -17.167 22.890 33.080 1.00 43.34 454 LEU A C 1
ATOM 3447 O O . LEU A 1 454 ? -17.021 24.091 33.277 1.00 43.34 454 LEU A O 1
ATOM 3451 N N . ALA A 1 455 ? -16.513 22.253 32.103 1.00 44.47 455 ALA A N 1
ATOM 3452 C CA . ALA A 1 455 ? -15.591 22.936 31.192 1.00 44.47 455 ALA A CA 1
ATOM 3453 C C . ALA A 1 455 ? -16.304 23.906 30.225 1.00 44.47 455 ALA A C 1
ATOM 3455 O O . ALA A 1 455 ? -15.747 24.947 29.891 1.00 44.47 455 ALA A O 1
ATOM 3456 N N . MET A 1 456 ? -17.538 23.600 29.802 1.00 42.41 456 MET A N 1
ATOM 3457 C CA . MET A 1 456 ? -18.366 24.515 28.997 1.00 42.41 456 MET A CA 1
ATOM 3458 C C . MET A 1 456 ? -19.010 25.626 29.841 1.00 42.41 456 MET A C 1
ATOM 3460 O O . MET A 1 456 ? -19.140 26.751 29.370 1.00 42.41 456 MET A O 1
ATOM 3464 N N . ALA A 1 457 ? -19.378 25.343 31.094 1.00 42.25 457 ALA A N 1
ATOM 3465 C CA . ALA A 1 457 ? -19.941 26.334 32.013 1.00 42.25 457 ALA A CA 1
ATOM 3466 C C . ALA A 1 457 ? -18.876 27.280 32.606 1.00 42.25 457 ALA A C 1
ATOM 3468 O O . ALA A 1 457 ? -19.174 28.438 32.882 1.00 42.25 457 ALA A O 1
ATOM 3469 N N . GLY A 1 458 ? -17.630 26.820 32.758 1.00 40.16 458 GLY A N 1
ATOM 3470 C CA . GLY A 1 458 ? -16.507 27.617 33.266 1.00 40.16 458 GLY A CA 1
ATOM 3471 C C . GLY A 1 458 ? -15.911 28.610 32.262 1.00 40.16 458 GLY A C 1
ATOM 3472 O O . GLY A 1 458 ? -15.114 29.451 32.654 1.00 40.16 458 GLY A O 1
ATOM 3473 N N . GLY A 1 459 ? -16.303 28.552 30.982 1.00 35.62 459 GLY A N 1
ATOM 3474 C CA . GLY A 1 459 ? -15.887 29.514 29.950 1.00 35.62 459 GLY A CA 1
ATOM 3475 C C . GLY A 1 459 ? -16.720 30.802 29.897 1.00 35.62 459 GLY A C 1
ATOM 3476 O O . GLY A 1 459 ? -16.459 31.652 29.051 1.00 35.62 459 GLY A O 1
ATOM 3477 N N . LEU A 1 460 ? -17.730 30.946 30.765 1.00 36.50 460 LEU A N 1
ATOM 3478 C CA . LEU A 1 460 ? -18.670 32.077 30.782 1.00 36.50 460 LEU A CA 1
ATOM 3479 C C . LEU A 1 460 ? -18.543 32.988 32.013 1.00 36.50 460 LEU A C 1
ATOM 3481 O O . LEU A 1 460 ? -19.336 33.915 32.160 1.00 36.50 460 LEU A O 1
ATOM 3485 N N . VAL A 1 461 ? -17.547 32.772 32.875 1.00 38.91 461 VAL A N 1
ATOM 3486 C CA . VAL A 1 461 ? -17.272 33.664 34.010 1.00 38.91 461 VAL A CA 1
ATOM 3487 C C . VAL A 1 461 ? -15.771 33.907 34.119 1.00 38.91 461 VAL A C 1
ATOM 3489 O O . VAL A 1 461 ? -15.117 33.336 34.979 1.00 38.91 461 VAL A O 1
ATOM 3492 N N . ASP A 1 462 ? -15.230 34.751 33.239 1.00 35.72 462 ASP A N 1
AT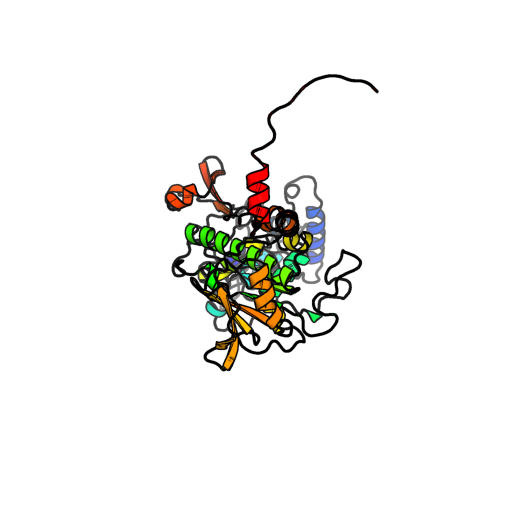OM 3493 C CA . ASP A 1 462 ? -14.159 35.662 33.655 1.00 35.72 462 ASP A CA 1
ATOM 3494 C C . ASP A 1 462 ? -14.073 36.878 32.720 1.00 35.72 462 ASP A C 1
ATOM 3496 O O . ASP A 1 462 ? -13.275 36.958 31.788 1.00 35.72 462 ASP A O 1
ATOM 3500 N N . SER A 1 463 ? -14.968 37.841 32.934 1.00 37.88 463 SER A N 1
ATOM 3501 C CA . SER A 1 463 ? -14.731 39.216 32.505 1.00 37.88 463 SER A CA 1
ATOM 3502 C C . SER A 1 463 ? -15.425 40.156 33.477 1.00 37.88 463 SER A C 1
ATOM 3504 O O . SER A 1 463 ? -16.556 40.557 33.239 1.00 37.88 463 SER A O 1
ATOM 3506 N N . THR A 1 464 ? -14.767 40.450 34.595 1.00 33.34 464 THR A N 1
ATOM 3507 C CA . THR A 1 464 ? -14.834 41.735 35.313 1.00 33.34 464 THR A CA 1
ATOM 3508 C C . THR A 1 464 ? -14.107 41.564 36.636 1.00 33.34 464 THR A C 1
ATOM 3510 O O . THR A 1 464 ? -14.682 41.015 37.566 1.00 33.34 464 THR A O 1
ATOM 3513 N N . THR A 1 465 ? -12.860 42.026 36.706 1.00 30.59 465 THR A N 1
ATOM 3514 C CA . THR A 1 465 ? -12.462 43.188 37.520 1.00 30.59 465 THR A CA 1
ATOM 3515 C C . THR A 1 465 ? -10.956 43.382 37.369 1.00 30.59 465 THR A C 1
ATOM 3517 O O . THR A 1 465 ? -10.162 42.722 38.029 1.00 30.59 465 THR A O 1
ATOM 3520 N N . MET A 1 466 ? -10.568 44.307 36.487 1.00 33.28 466 MET A N 1
ATOM 3521 C CA . MET A 1 466 ? -9.375 45.111 36.729 1.00 33.28 466 MET A CA 1
ATOM 3522 C C . MET A 1 466 ? -9.731 46.103 37.833 1.00 33.28 466 MET A C 1
ATOM 3524 O O . MET A 1 466 ? -10.638 46.910 37.638 1.00 33.28 466 MET A O 1
ATOM 3528 N N . THR A 1 467 ? -9.001 46.068 38.939 1.00 30.61 467 THR A N 1
ATOM 3529 C CA . THR A 1 467 ? -8.683 47.269 39.714 1.00 30.61 467 THR A CA 1
ATOM 3530 C C . THR A 1 467 ? -7.240 47.167 40.178 1.00 30.61 467 THR A C 1
ATOM 3532 O O . THR A 1 467 ? -6.768 46.090 40.540 1.00 30.61 467 THR A O 1
ATOM 3535 N N . GLU A 1 468 ? -6.574 48.306 40.055 1.00 32.69 468 GLU A N 1
ATOM 3536 C CA . GLU A 1 468 ? -5.192 48.621 40.389 1.00 32.69 468 GLU A CA 1
ATOM 3537 C C . GLU A 1 468 ? -4.872 48.466 41.887 1.00 32.69 468 GLU A C 1
ATOM 3539 O O . GLU A 1 468 ? -5.777 48.354 42.711 1.00 32.69 468 GLU A O 1
ATOM 3544 N N . ASP A 1 469 ? -3.566 48.553 42.170 1.00 34.69 469 ASP A N 1
ATOM 3545 C CA . ASP A 1 469 ? -2.923 48.928 43.439 1.00 34.69 469 ASP A CA 1
ATOM 3546 C C . ASP A 1 469 ? -3.045 47.975 44.645 1.00 34.69 469 ASP A C 1
ATOM 3548 O O . ASP A 1 469 ? -4.085 47.835 45.277 1.00 34.69 469 ASP A O 1
ATOM 3552 N N . ASP A 1 470 ? -1.933 47.326 45.018 1.00 31.47 470 ASP A N 1
ATOM 3553 C CA . ASP A 1 470 ? -0.991 47.897 45.999 1.00 31.47 470 ASP A CA 1
ATOM 3554 C C . ASP A 1 470 ? 0.138 46.906 46.377 1.00 31.47 470 ASP A C 1
ATOM 3556 O O . ASP A 1 470 ? -0.098 45.768 46.773 1.00 31.47 470 ASP A O 1
ATOM 3560 N N . GLY A 1 471 ? 1.377 47.398 46.261 1.00 36.03 471 GLY A N 1
ATOM 3561 C CA . GLY A 1 471 ? 2.546 47.166 47.127 1.00 36.03 471 GLY A CA 1
ATOM 3562 C C . GLY A 1 471 ? 2.807 45.812 47.807 1.00 36.03 471 GLY A C 1
ATOM 3563 O O . GLY A 1 471 ? 2.255 45.542 48.871 1.00 36.03 471 GLY A O 1
ATOM 3564 N N . LEU A 1 472 ? 3.817 45.085 47.304 1.00 33.69 472 LEU A N 1
ATOM 3565 C CA . LEU A 1 472 ? 5.141 44.809 47.924 1.00 33.69 472 LEU A CA 1
ATOM 3566 C C . LEU A 1 472 ? 5.822 43.595 47.280 1.00 33.69 472 LEU A C 1
ATOM 3568 O O . LEU A 1 472 ? 5.185 42.523 47.196 1.00 33.69 472 LEU A O 1
#

pLDDT: mean 84.13, std 17.49, range [24.7, 98.12]

Secondary structure (DSSP, 8-state):
-EEE----HHHHHHHTHHHHTTSPEEEEEE---SSHHHHHHHHHHHHHHT-SSSSSTT--SHHHHHHHHHSPTT-SS--EE-PPPTT-----EEEE---TTS--EEEEB--TTTEEEHHHHHT--HHHH-TT----SEEE----SSTT-HHHHHHHHHHTT---GGGS-TTTTTTT--S----SSSSSS--EEEE-THHHHTTS-TTS--HHHHHHHHHHHHHHHHHHHHHHHHTT-EEEEPPEEESS---GGG-S--GGGTTS-TT-GGG---SEEE-GGGTS-HHHHHHTT--EEEGGGGGTSSS---STTTTPEEEEEETT--SS---EEE-TTS-EEEEEETT-BHHHHHHHHHTTTT-SEEEEEES-----EESSHHHHHHHIIIIIIIIGGGPPPEEEE-TTT-HHHHS-HHHHTTSEEEEETTTEEEEEE---PPPPPEE-SHHHHHHHHGGG------------

Mean predicted aligned error: 8.95 Å

Organism: Micromonas pusilla (NCBI:txid38833)

Radius of gyration: 26.75 Å; Cα contacts (8 Å, |Δi|>4): 879; chains: 1; bounding box: 66×70×83 Å

Sequence (472 aa):
MVSSDNLSPLSDKNEGAAYARGGIFNTGVVFLKHTENAKAFAEAWNDNLNQDEGRFAPLTSDQQVFNAMVRREGHWPGLELKALPDGFPVTRVLVGNGLPNGEAFNLGVLPVALFQPGHVAFLQRVKEVLPDFNGPYGVHATYTFDGSTSSAKRLRFAEAGLWDPSADDAQVGLGGVEADDATFHAGGVPRVLTWDPAVATRGIDESVPNIGSHLEAGGRQLELLRDAIAMAQLTNRTLAVPRFTCFCDKVWGGHDNIFNFNCHYPGSKDSGHIPGPCPMDHFVSPAKLRESGVAFVALEELRRAPYEFGGDDFGAVRVEFKENADAGGGETVVTAGGGRGVTLPVGADSAVVVDALGKLRDVPLLKFTGEMPRFAGFTTQRAAREFNARVTNIAMKSAPEWCSECHPQGCRELIPADVITSGRLKPVRNVHDQFCADFKQPEPLRTVGKESFLAMAGGLVDSTTMTEDDGL

Solvent-accessible surface area (backbone atoms only — not comparable to full-atom values): 26254 Å² total; per-residue (Å²): 61,31,25,30,63,58,46,34,48,64,54,36,71,71,38,25,33,73,47,54,48,72,51,51,56,33,66,84,45,70,51,74,66,98,46,72,69,46,50,50,33,52,50,52,50,56,52,46,70,70,34,88,59,71,92,40,34,86,48,91,43,70,39,53,46,50,51,56,38,33,23,43,85,100,43,86,59,33,56,46,76,45,84,70,65,91,92,61,94,60,42,41,33,27,44,25,39,58,36,92,88,72,49,70,45,82,36,34,53,50,54,37,64,38,34,17,30,22,60,47,64,54,44,40,38,60,50,78,68,35,75,88,54,89,67,58,82,42,74,41,78,46,87,55,76,49,80,70,37,71,69,47,40,51,48,52,31,19,61,59,57,69,50,59,72,85,72,49,42,94,75,67,52,72,68,86,63,87,79,88,77,74,82,70,83,62,78,70,78,60,39,35,32,36,55,51,64,64,49,41,44,65,96,56,73,69,88,56,42,31,64,57,59,26,41,53,28,42,17,38,44,46,37,51,49,53,41,51,52,54,53,20,61,71,65,73,28,40,32,30,47,60,62,39,68,32,19,40,61,84,48,77,93,18,73,51,45,21,67,88,42,58,27,21,52,82,55,35,53,83,37,60,33,58,42,28,59,28,62,59,42,68,56,29,28,64,66,42,32,47,78,44,70,52,60,66,48,40,41,44,41,48,73,64,42,100,52,92,44,46,72,100,66,41,72,46,31,44,37,35,22,33,84,89,44,71,80,80,60,46,53,75,40,69,42,102,82,77,44,68,25,35,47,43,29,46,45,39,34,47,63,52,49,42,59,45,50,55,78,45,68,87,49,45,38,38,28,38,39,66,46,65,50,63,54,47,23,24,68,40,64,63,59,21,49,59,47,27,63,30,41,43,66,43,16,55,64,43,36,53,73,44,36,28,22,26,65,90,76,25,42,81,77,77,41,60,71,74,52,54,68,63,40,47,78,43,82,41,90,94,80,33,30,25,44,35,33,64,56,52,73,52,76,71,54,36,50,46,58,75,66,46,55,51,60,64,59,59,73,76,71,86,88,86,80,91,76,81,88,81,92,133